Protein 7L19 (pdb70)

B-factor: mean 83.6, std 27.65, range [38.76, 169.38]

Foldseek 3Di:
DDPCPVCPVVVVVVVVLQVLLQVLCVVLVDHLLLLQLLVQQVVVQKAALVSSCVGSPHHSVVSVVSVVVCCVVQQWDDVIIHGGCVVVSNVSSVVSVVVVVCVVQPPHDPVRVVVVVVVVVVVVVVVD/DDCPVPPCVVVVVLVVVLQVVLCVLCVVLPDHLLLLLLLVQCVVVQQDDLVSSCVRSVHDSVVSVVSQVVVPVGHQPVVSVVSNVVSCVSVVVSVCVSCPPPDPVNVVVVVVVVVVVVVVVD/DPCVVPPCVVVVVVVVVLQVQLCVLVVVLVDHLLLLQLLVQQVPVFLADLVSSCVRSVDDSVVSVVSQVVCVVVQQWDDVIGGHPVVVVSNVSSVVSSVVVVCVSCPPPDPVRVVVVVVVVVVVVVVVD

Solvent-accessible surface area: 20861 Å² total; per-residue (Å²): 156,75,67,86,128,125,92,95,164,71,90,58,102,126,53,84,70,27,108,71,1,98,130,23,0,65,65,5,149,14,84,18,44,5,19,64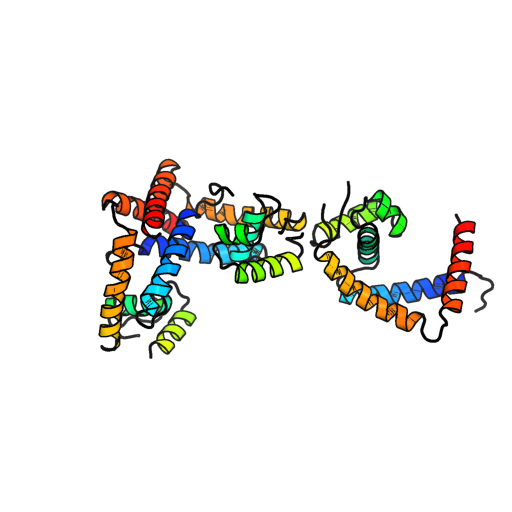,0,0,28,17,0,82,154,99,40,54,0,25,43,70,71,0,17,70,133,3,141,24,74,101,95,69,0,75,63,12,10,35,165,12,54,73,90,0,26,0,20,122,130,69,6,21,16,11,17,0,84,107,36,12,116,56,0,91,70,58,0,31,61,18,76,140,114,50,87,166,81,81,74,189,83,89,30,38,137,70,78,130,71,65,49,135,55,105,108,104,122,143,60,136,119,159,109,34,32,2,36,50,0,10,29,0,41,30,62,13,21,96,10,1,85,120,36,0,68,82,10,151,29,71,11,49,12,11,45,10,32,8,1,8,97,67,106,42,67,4,51,60,55,24,4,15,70,64,4,58,25,66,105,103,73,2,62,71,21,58,48,94,67,126,119,24,68,38,100,76,77,10,55,64,66,10,65,46,1,42,78,52,0,28,64,3,15,72,97,0,26,152,78,24,67,183,84,79,24,31,130,2,28,140,8,0,22,79,0,31,99,14,11,111,56,54,95,97,112,22,37,3,30,54,0,10,18,0,40,27,68,14,35,96,28,2,98,116,36,0,86,96,18,93,20,77,21,48,3,9,44,0,0,10,18,1,90,38,68,40,53,0,33,78,50,94,0,22,69,88,5,53,39,63,111,100,75,2,82,71,33,14,27,56,12,33,135,97,0,22,2,31,124,116,18,27,38,3,47,11,0,40,62,36,3,120,58,0,40,68,26,0,22,91,12,16,141,102,0,24,140,68,20,81,181,94,64,28,30,102,3,33,133,16,0,26,68,0,22,107,35,0,120

Secondary structure (DSSP, 8-state):
----STTHHHHHHHHHHHHHHHHHHHHTT--HHHHHHHHHHHHHSEEEHHHHHHHTTS-HHHHHHHHHHHHTTTSEE--EEEESSHHHHHHHHHHHHHHHHHHHTTT--HHHHHHHHHHHHHHHHHH-/---TT-TTHHHHHHHHHHHHHHHHHTTTTT--HHHHHHHHHHHHHSEE-HHHHHHHHTS-HHHHHHHHHHH--EE--SHHHHHHHHHHHHHHHHHHHHHTT--HHHHHHHHHHHHHHHHHT-/--GGG-TTHHHHHHHHHHHHHHHHHHHHTT--HHHHHHHHHHHTTSSB-HHHHHHHHTS-HHHHHHHHHHHHHTTSEE--BEE-HHHHHHHHHHHHHHHHHHHHHHTT--HHHHHHHHHHHHHHHHHH-

Radius of gyration: 30.12 Å; Cα contacts (8 Å, |Δi|>4): 430; chains: 3; bounding box: 71×52×90 Å

Nearest PDB structures (foldseek):
  7l19-assembly1_A-2  TM=1.008E+00  e=2.578E-22  Enterobacter soli ATCC BAA-2102
  7l19-assembly2_C  TM=9.652E-01  e=1.262E-19  Enterobacter soli ATCC BAA-2102
  4rgr-assembly1_B-2  TM=8.538E-01  e=1.560E-06  Acinetobacter baylyi ADP1
  5x80-assembly2_C  TM=7.694E-01  e=1.955E-05  Mycobacterium tuberculosis H37Rv
  5x80-assembly2_D  TM=7.811E-01  e=3.677E-05  Mycobacterium tuberculosis H37Rv

Sequence (379 aa):
HREEFPFYWIVNVYARYTQIMEITLKKAQLDVSGFRVLMVTHQYGKASISQISEYAMAKMPTVTKIVGRLREDGLVTTEVMLTDAGRQKVEEAMAQAGKVFEKGFKGMTRNQVAKMNLSLAKVLDNLNFHREEFPFYWIVNVYARYTQIMEITLKKAQLDVSGFRVLMVTHQYGKASISQISEYAMAKMPTVTKIVGRLREVMLTDAGRQKVEEAMAQAGKVFEKGFKGMTRNQVAKMNLSLAKVLDNLNFHREEFPFYWIVNVYARYTQIMEITLKKAQLDVSGFRVLMVTHQYGKASISQISEYAMAKMPTVTKIVGRLREDGLVTTEVMLTDAGRQKVEEAMAQAGKVFEKGFKGMTRNQVAKMNLSLAKVLDNLN

Structure (mmCIF, N/CA/C/O backbone):
data_7L19
#
_entry.id   7L19
#
_cell.length_a   117.699
_cell.length_b   117.699
_cell.length_c   74.140
_cell.angle_alpha   90.000
_cell.angle_beta   90.000
_cell.angle_gamma   120.000
#
_symmetry.space_group_name_H-M   'P 32 2 1'
#
loop_
_entity.id
_entity.type
_entity.pdbx_description
1 polymer 'MarR family transcriptional regulator'
2 non-polymer '1H-INDOL-3-YLACETIC ACID'
3 non-polymer 'NICKEL (II) ION'
4 water water
#
loop_
_atom_site.group_PDB
_atom_site.id
_atom_site.type_symbol
_atom_site.label_atom_id
_atom_site.label_alt_id
_atom_site.label_comp_id
_atom_site.label_asym_id
_atom_site.label_entity_id
_atom_site.label_seq_id
_atom_site.pdbx_PDB_ins_code
_atom_site.Cartn_x
_atom_site.Cartn_y
_atom_site.Cartn_z
_atom_site.occupancy
_atom_site.B_iso_or_equiv
_atom_site.auth_seq_id
_atom_site.auth_comp_id
_atom_site.auth_asym_id
_atom_site.auth_atom_id
_atom_site.pdbx_PDB_model_num
ATOM 1 N N . HIS A 1 42 ? 49.870 81.752 69.512 1.00 125.23 18 HIS A N 1
ATOM 2 C CA . HIS A 1 42 ? 51.190 82.184 70.073 1.00 123.24 18 HIS A CA 1
ATOM 3 C C . HIS A 1 42 ? 51.231 83.714 70.190 1.00 119.57 18 HIS A C 1
ATOM 4 O O . HIS A 1 42 ? 50.732 84.390 69.263 1.00 119.46 18 HIS A O 1
ATOM 6 N N . ARG A 1 43 ? 51.817 84.230 71.278 1.00 119.55 19 ARG A N 1
ATOM 7 C CA . ARG A 1 43 ? 51.986 85.688 71.549 1.00 112.56 19 ARG A CA 1
ATOM 8 C C . ARG A 1 43 ? 53.442 86.132 71.296 1.00 105.00 19 ARG A C 1
ATOM 9 O O . ARG A 1 43 ? 54.324 85.405 71.757 1.00 108.62 19 ARG A O 1
ATOM 11 N N . GLU A 1 44 ? 53.676 87.287 70.634 1.00 91.55 20 GLU A N 1
ATOM 12 C CA . GLU A 1 44 ? 54.867 88.173 70.821 1.00 83.01 20 GLU A CA 1
ATOM 13 C C . GLU A 1 44 ? 54.920 88.805 72.237 1.00 88.38 20 GLU A C 1
ATOM 14 O O . GLU A 1 44 ? 54.727 90.034 72.341 1.00 78.12 20 GLU A O 1
ATOM 16 N N . GLU A 1 45 ? 55.117 87.993 73.304 1.00 95.63 21 GLU A N 1
ATOM 17 C CA . GLU A 1 45 ? 55.746 88.351 74.615 1.00 89.10 21 GLU A CA 1
ATOM 18 C C . GLU A 1 45 ? 57.274 88.274 74.415 1.00 84.91 21 GLU A C 1
ATOM 19 O O . GLU A 1 45 ? 58.077 88.039 75.382 1.00 84.49 21 GLU A O 1
ATOM 21 N N . PHE A 1 46 ? 57.668 88.361 73.140 1.00 78.39 22 PHE A N 1
ATOM 22 C CA . PHE A 1 46 ? 59.041 88.096 72.656 1.00 74.90 22 PHE A CA 1
ATOM 23 C C . PHE A 1 46 ? 59.378 89.144 71.634 1.00 64.64 22 PHE A C 1
ATOM 24 O O . PHE A 1 46 ? 58.994 88.922 70.541 1.00 64.52 22 PHE A O 1
ATOM 32 N N . PRO A 1 47 ? 60.026 90.290 71.924 1.00 61.42 23 PRO A N 1
ATOM 33 C CA . PRO A 1 47 ? 60.157 91.361 70.924 1.00 57.24 23 PRO A CA 1
ATOM 34 C C . PRO A 1 47 ? 60.930 90.978 69.641 1.00 56.68 23 PRO A C 1
ATOM 35 O O . PRO A 1 47 ? 60.669 91.583 68.600 1.00 58.11 23 PRO A O 1
ATOM 39 N N . PHE A 1 48 ? 61.797 89.951 69.687 1.00 59.40 24 PHE A N 1
ATOM 40 C CA . PHE A 1 48 ? 62.575 89.386 68.540 1.00 60.27 24 PHE A CA 1
ATOM 41 C C . PHE A 1 48 ? 61.865 88.253 67.737 1.00 60.91 24 PHE A C 1
ATOM 42 O O . PHE A 1 48 ? 62.523 87.616 66.853 1.00 59.73 24 PHE A O 1
ATOM 50 N N . TYR A 1 49 ? 60.612 87.927 68.036 1.00 59.95 25 TYR A N 1
ATOM 51 C CA . TYR A 1 49 ? 59.849 86.883 67.302 1.00 62.38 25 TYR A CA 1
ATOM 52 C C . TYR A 1 49 ? 59.895 87.112 65.763 1.00 60.55 25 TYR A C 1
ATOM 53 O O . TYR A 1 49 ? 60.049 86.176 64.998 1.00 61.82 25 TYR A O 1
ATOM 62 N N . TRP A 1 50 ? 59.723 88.335 65.296 1.00 56.47 26 TRP A N 1
ATOM 63 C CA . TRP A 1 50 ? 59.581 88.595 63.864 1.00 56.52 26 TRP A CA 1
ATOM 64 C C . TRP A 1 50 ? 60.975 88.756 63.238 1.00 58.16 26 TRP A C 1
ATOM 65 O O . TRP A 1 50 ? 61.127 88.329 62.104 1.00 57.61 26 TRP A O 1
ATOM 76 N N . ILE A 1 51 ? 61.962 89.342 63.947 1.00 57.47 27 ILE A N 1
ATOM 77 C CA . ILE A 1 51 ? 63.377 89.362 63.458 1.00 52.92 27 ILE A CA 1
ATOM 78 C C . ILE A 1 51 ? 63.689 87.921 63.060 1.00 53.06 27 ILE A C 1
ATOM 79 O O . ILE A 1 51 ? 64.038 87.697 61.919 1.00 52.70 27 ILE A O 1
ATOM 84 N N . VAL A 1 52 ? 63.487 86.995 63.990 1.00 51.70 28 VAL A N 1
ATOM 85 C CA . VAL A 1 52 ? 63.888 85.570 63.866 1.00 54.08 28 VAL A CA 1
ATOM 86 C C . VAL A 1 52 ? 63.098 84.900 62.725 1.00 54.26 28 VAL A C 1
ATOM 87 O O . VAL A 1 52 ? 63.667 84.025 62.010 1.00 54.95 28 VAL A O 1
ATOM 91 N N . ASN A 1 53 ? 61.802 85.181 62.627 1.00 52.59 29 ASN A N 1
ATOM 92 C CA . ASN A 1 53 ? 60.938 84.521 61.627 1.00 55.50 29 ASN A CA 1
ATOM 93 C C . ASN A 1 53 ? 61.227 85.103 60.232 1.00 55.31 29 ASN A C 1
ATOM 94 O O . ASN A 1 53 ? 61.390 84.325 59.229 1.00 57.44 29 ASN A O 1
ATOM 99 N N . VAL A 1 54 ? 61.294 86.425 60.117 1.00 51.00 30 VAL A N 1
ATOM 100 C CA . VAL A 1 54 ? 61.762 86.966 58.833 1.00 49.08 30 VAL A CA 1
ATOM 101 C C . VAL A 1 54 ? 63.144 86.361 58.539 1.00 50.50 30 VAL A C 1
ATOM 102 O O . VAL A 1 54 ? 63.400 86.029 57.427 1.00 52.92 30 VAL A O 1
ATOM 106 N N . TYR A 1 55 ? 64.027 86.198 59.504 1.00 51.25 31 TYR A N 1
ATOM 107 C CA . TYR A 1 55 ? 65.408 85.793 59.186 1.00 51.10 31 TYR A CA 1
ATOM 108 C C . TYR A 1 55 ? 65.346 84.352 58.670 1.00 55.12 31 TYR A C 1
ATOM 109 O O . TYR A 1 55 ? 66.015 84.063 57.699 1.00 56.57 31 TYR A O 1
ATOM 118 N N . ALA A 1 56 ? 64.585 83.476 59.321 1.00 57.85 32 ALA A N 1
ATOM 119 C CA . ALA A 1 56 ? 64.503 82.040 58.971 1.00 60.77 32 ALA A CA 1
ATOM 120 C C . ALA A 1 56 ? 63.819 81.893 57.619 1.00 61.65 32 ALA A C 1
ATOM 121 O O . ALA A 1 56 ? 64.419 81.270 56.751 1.00 63.41 32 ALA A O 1
ATOM 123 N N . ARG A 1 57 ? 62.659 82.512 57.391 1.00 62.05 33 ARG A N 1
ATOM 124 C CA . ARG A 1 57 ? 62.009 82.398 56.045 1.00 63.99 33 ARG A CA 1
ATOM 125 C C . ARG A 1 57 ? 62.955 82.964 54.963 1.00 61.82 33 ARG A C 1
ATOM 126 O O . ARG A 1 57 ? 63.145 82.316 53.933 1.00 63.88 33 ARG A O 1
ATOM 130 N N . TYR A 1 58 ? 63.602 84.088 55.208 1.00 59.25 34 TYR A N 1
ATOM 131 C CA . TYR A 1 58 ? 64.568 84.682 54.255 1.00 60.72 34 TYR A CA 1
ATOM 132 C C . TYR A 1 58 ? 65.713 83.696 53.981 1.00 63.30 34 TYR A C 1
ATOM 133 O O . TYR A 1 58 ? 66.052 83.461 52.817 1.00 69.99 34 TYR A O 1
ATOM 142 N N . THR A 1 59 ? 66.339 83.125 54.988 1.00 63.67 35 THR A N 1
ATOM 143 C CA . THR A 1 59 ? 67.527 82.263 54.773 1.00 67.22 35 THR A CA 1
ATOM 144 C C . THR A 1 59 ? 67.070 81.074 53.924 1.00 70.17 35 THR A C 1
ATOM 145 O O . THR A 1 59 ? 67.766 80.680 52.972 1.00 68.35 35 THR A O 1
ATOM 149 N N . GLN A 1 60 ? 65.890 80.566 54.245 1.00 73.82 36 GLN A N 1
ATOM 150 C CA . GLN A 1 60 ? 65.306 79.393 53.566 1.00 77.90 36 GLN A CA 1
ATOM 151 C C . GLN A 1 60 ? 65.198 79.697 52.075 1.00 74.59 36 GLN A C 1
ATOM 152 O O . GLN A 1 60 ? 65.732 78.900 51.302 1.00 77.88 36 GLN A O 1
ATOM 158 N N . ILE A 1 61 ? 64.580 80.827 51.705 1.00 69.83 37 ILE A N 1
ATOM 159 C CA . ILE A 1 61 ? 64.359 81.227 50.278 1.00 68.56 37 ILE A CA 1
ATOM 160 C C . ILE A 1 61 ? 65.705 81.416 49.563 1.00 68.04 37 ILE A C 1
ATOM 161 O O . ILE A 1 61 ? 65.838 80.912 48.453 1.00 71.05 37 ILE A O 1
ATOM 166 N N . MET A 1 62 ? 66.671 82.077 50.189 1.00 66.11 38 MET A N 1
ATOM 167 C CA . MET A 1 62 ? 67.953 82.465 49.539 1.00 67.95 38 MET A CA 1
ATOM 168 C C . MET A 1 62 ? 68.815 81.217 49.317 1.00 71.04 38 MET A C 1
ATOM 169 O O . MET A 1 62 ? 69.600 81.223 48.385 1.00 70.23 38 MET A O 1
ATOM 174 N N . GLU A 1 63 ? 68.681 80.198 50.174 1.00 77.24 39 GLU A N 1
ATOM 175 C CA . GLU A 1 63 ? 69.361 78.885 50.030 1.00 83.97 39 GLU A CA 1
ATOM 176 C C . GLU A 1 63 ? 69.021 78.284 48.660 1.00 86.98 39 GLU A C 1
ATOM 177 O O . GLU A 1 63 ? 69.977 77.931 47.893 1.00 87.79 39 GLU A O 1
ATOM 183 N N . ILE A 1 64 ? 67.719 78.191 48.357 1.00 87.06 40 ILE A N 1
ATOM 184 C CA . ILE A 1 64 ? 67.215 77.484 47.151 1.00 89.27 40 ILE A CA 1
ATOM 185 C C . ILE A 1 64 ? 67.359 78.438 45.972 1.00 88.23 40 ILE A C 1
ATOM 186 O O . ILE A 1 64 ? 67.728 77.943 44.887 1.00 97.92 40 ILE A O 1
ATOM 191 N N . THR A 1 65 ? 67.119 79.738 46.139 1.00 83.07 41 THR A N 1
ATOM 192 C CA . THR A 1 65 ? 67.328 80.685 45.008 1.00 84.76 41 THR A CA 1
ATOM 193 C C . THR A 1 65 ? 68.788 80.592 44.559 1.00 88.84 41 THR A C 1
ATOM 194 O O . THR A 1 65 ? 69.033 80.308 43.348 1.00 95.51 41 THR A O 1
ATOM 198 N N . LEU A 1 66 ? 69.736 80.748 45.478 1.00 84.36 42 LEU A N 1
ATOM 199 C CA . LEU A 1 66 ? 71.139 80.871 45.034 1.00 84.91 42 LEU A CA 1
ATOM 200 C C . LEU A 1 66 ? 71.658 79.504 44.555 1.00 89.75 42 LEU A C 1
ATOM 201 O O . LEU A 1 66 ? 72.625 79.504 43.783 1.00 89.28 42 LEU A O 1
ATOM 206 N N . LYS A 1 67 ? 71.007 78.385 44.904 1.00 93.13 43 LYS A N 1
ATOM 207 C CA . LYS A 1 67 ? 71.405 77.050 44.370 1.00 96.57 43 LYS A CA 1
ATOM 208 C C . LYS A 1 67 ? 71.137 77.084 42.863 1.00 97.90 43 LYS A C 1
ATOM 209 O O . LYS A 1 67 ? 71.878 76.426 42.143 1.00 101.75 43 LYS A O 1
ATOM 211 N N . LYS A 1 68 ? 70.172 77.883 42.393 1.00 95.22 44 LYS A N 1
ATOM 212 C CA . LYS A 1 68 ? 70.073 78.171 40.937 1.00 94.04 44 LYS A CA 1
ATOM 213 C C . LYS A 1 68 ? 71.477 78.578 40.459 1.00 91.77 44 LYS A C 1
ATOM 214 O O . LYS A 1 68 ? 71.979 77.921 39.547 1.00 99.12 44 LYS A O 1
ATOM 216 N N . ALA A 1 69 ? 72.108 79.571 41.098 1.00 85.48 45 ALA A N 1
ATOM 217 C CA . ALA A 1 69 ? 73.349 80.246 40.648 1.00 82.79 45 ALA A CA 1
ATOM 218 C C . ALA A 1 69 ? 74.576 79.568 41.245 1.00 83.18 45 ALA A C 1
ATOM 219 O O . ALA A 1 69 ? 75.635 80.192 41.326 1.00 80.13 45 ALA A O 1
ATOM 221 N N . GLN A 1 70 ? 74.413 78.331 41.692 1.00 88.30 46 GLN A N 1
ATOM 222 C CA . GLN A 1 70 ? 75.530 77.458 42.119 1.00 94.09 46 GLN A CA 1
ATOM 223 C C . GLN A 1 70 ? 76.084 77.891 43.488 1.00 92.01 46 GLN A C 1
ATOM 224 O O . GLN A 1 70 ? 77.079 77.341 43.898 1.00 95.49 46 GLN A O 1
ATOM 230 N N . LEU A 1 71 ? 75.422 78.783 44.221 1.00 93.88 47 LEU A N 1
ATOM 231 C CA . LEU A 1 71 ? 75.952 79.413 45.466 1.00 92.58 47 LEU A CA 1
ATOM 232 C C . LEU A 1 71 ? 75.125 79.001 46.682 1.00 91.93 47 LEU A C 1
ATOM 233 O O . LEU A 1 71 ? 73.898 78.831 46.539 1.00 90.77 47 LEU A O 1
ATOM 238 N N . ASP A 1 72 ? 75.790 78.908 47.844 1.00 94.35 48 ASP A N 1
ATOM 239 C CA . ASP A 1 72 ? 75.167 78.937 49.200 1.00 94.58 48 ASP A CA 1
ATOM 240 C C . ASP A 1 72 ? 75.222 80.380 49.734 1.00 85.95 48 ASP A C 1
ATOM 241 O O . ASP A 1 72 ? 75.815 81.235 49.082 1.00 84.23 48 ASP A O 1
ATOM 246 N N . VAL A 1 73 ? 74.649 80.665 50.894 1.00 83.44 49 VAL A N 1
ATOM 247 C CA . VAL A 1 73 ? 74.490 82.085 51.349 1.00 78.77 49 VAL A CA 1
ATOM 248 C C . VAL A 1 73 ? 75.875 82.661 51.713 1.00 78.89 49 VAL A C 1
ATOM 249 O O . VAL A 1 73 ? 76.105 83.857 51.414 1.00 75.23 49 VAL A O 1
ATOM 253 N N . SER A 1 74 ? 76.770 81.849 52.293 1.00 82.42 50 SER A N 1
ATOM 254 C CA . SER A 1 74 ? 78.103 82.275 52.799 1.00 83.65 50 SER A CA 1
ATOM 255 C C . SER A 1 74 ? 78.935 82.711 51.608 1.00 81.43 50 SER A C 1
ATOM 256 O O . SER A 1 74 ? 79.480 83.821 51.612 1.00 79.46 50 SER A O 1
ATOM 259 N N . GLY A 1 75 ? 78.980 81.831 50.624 1.00 82.66 51 GLY A N 1
ATOM 260 C CA . GLY A 1 75 ? 79.588 82.104 49.314 1.00 85.83 51 GLY A CA 1
ATOM 261 C C . GLY A 1 75 ? 79.070 83.401 48.731 1.00 81.43 51 GLY A C 1
ATOM 262 O O . GLY A 1 75 ? 79.876 84.159 48.208 1.00 85.76 51 GLY A O 1
ATOM 263 N N . PHE A 1 76 ? 77.766 83.633 48.794 1.00 77.36 52 PHE A N 1
ATOM 264 C CA . PHE A 1 76 ? 77.121 84.834 48.224 1.00 76.49 52 PHE A CA 1
ATOM 265 C C . PHE A 1 76 ? 77.526 86.072 49.030 1.00 76.55 52 PHE A C 1
ATOM 266 O O . PHE A 1 76 ? 77.735 87.109 48.392 1.00 80.56 52 PHE A O 1
ATOM 274 N N . ARG A 1 77 ? 77.614 85.978 50.358 1.00 73.31 53 ARG A N 1
ATOM 275 C CA . ARG A 1 77 ? 77.980 87.127 51.227 1.00 72.79 53 ARG A CA 1
ATOM 276 C C . ARG A 1 77 ? 79.449 87.472 51.017 1.00 73.04 53 ARG A C 1
ATOM 277 O O . ARG A 1 77 ? 79.791 88.665 50.969 1.00 71.57 53 ARG A O 1
ATOM 285 N N . VAL A 1 78 ? 80.301 86.454 50.898 1.00 75.12 54 VAL A N 1
ATOM 286 C CA . VAL A 1 78 ? 81.775 86.664 50.837 1.00 76.80 54 VAL A CA 1
ATOM 287 C C . VAL A 1 78 ? 82.087 87.402 49.532 1.00 79.00 54 VAL A C 1
ATOM 288 O O . VAL A 1 78 ? 82.898 88.333 49.605 1.00 79.69 54 VAL A O 1
ATOM 292 N N . LEU A 1 79 ? 81.406 87.052 48.423 1.00 80.89 55 LEU A N 1
ATOM 293 C CA . LEU A 1 79 ? 81.546 87.695 47.081 1.00 82.66 55 LEU A CA 1
ATOM 294 C C . LEU A 1 79 ? 81.121 89.157 47.190 1.00 79.33 55 LEU A C 1
ATOM 295 O O . LEU A 1 79 ? 81.734 89.992 46.568 1.00 80.13 55 LEU A O 1
ATOM 300 N N . MET A 1 80 ? 80.062 89.430 47.926 1.00 77.03 56 MET A N 1
ATOM 301 C CA . MET A 1 80 ? 79.434 90.771 47.912 1.00 77.04 56 MET A CA 1
ATOM 302 C C . MET A 1 80 ? 80.277 91.721 48.744 1.00 74.67 56 MET A C 1
ATOM 303 O O . MET A 1 80 ? 80.400 92.881 48.331 1.00 73.99 56 MET A O 1
ATOM 308 N N . VAL A 1 81 ? 80.856 91.229 49.829 1.00 71.95 57 VAL A N 1
ATOM 309 C CA . VAL A 1 81 ? 81.728 92.078 50.679 1.00 75.42 57 VAL A CA 1
ATOM 310 C C . VAL A 1 81 ? 82.943 92.479 49.848 1.00 81.80 57 VAL A C 1
ATOM 311 O O . VAL A 1 81 ? 83.225 93.691 49.750 1.00 84.93 57 VAL A O 1
ATOM 315 N N . THR A 1 82 ? 83.595 91.496 49.210 1.00 84.67 58 THR A N 1
ATOM 316 C CA . THR A 1 82 ? 84.727 91.706 48.274 1.00 87.89 58 THR A CA 1
ATOM 317 C C . THR A 1 82 ? 84.308 92.686 47.171 1.00 89.46 58 THR A C 1
ATOM 318 O O . THR A 1 82 ? 85.106 93.589 46.889 1.00 97.52 58 THR A O 1
ATOM 322 N N . HIS A 1 83 ? 83.122 92.531 46.575 1.00 85.53 59 HIS A N 1
ATOM 323 C CA . HIS A 1 83 ? 82.605 93.414 45.501 1.00 88.33 59 HIS A CA 1
ATOM 324 C C . HIS A 1 83 ? 82.573 94.871 45.956 1.00 90.71 59 HIS A C 1
ATOM 325 O O . HIS A 1 83 ? 83.088 95.711 45.253 1.00 98.92 59 HIS A O 1
ATOM 332 N N . GLN A 1 84 ? 82.005 95.176 47.110 1.00 94.54 60 GLN A N 1
ATOM 333 C CA . GLN A 1 84 ? 81.879 96.589 47.568 1.00 97.48 60 GLN A CA 1
ATOM 334 C C . GLN A 1 84 ? 83.282 97.148 47.846 1.00 99.07 60 GLN A C 1
ATOM 335 O O . GLN A 1 84 ? 83.516 98.307 47.505 1.00 99.44 60 GLN A O 1
ATOM 341 N N . TYR A 1 85 ? 84.169 96.340 48.439 1.00 99.51 61 TYR A N 1
ATOM 342 C CA . TYR A 1 85 ? 85.587 96.682 48.767 1.00 104.00 61 TYR A CA 1
ATOM 343 C C . TYR A 1 85 ? 86.440 96.713 47.492 1.00 111.53 61 TYR A C 1
ATOM 344 O O . TYR A 1 85 ? 87.459 97.414 47.473 1.00 118.36 61 TYR A O 1
ATOM 353 N N . GLY A 1 86 ? 86.054 95.950 46.464 1.00 112.44 62 GLY A N 1
ATOM 354 C CA . GLY A 1 86 ? 86.780 95.819 45.190 1.00 114.94 62 GLY A CA 1
ATOM 355 C C . GLY A 1 86 ? 87.895 94.799 45.321 1.00 118.80 62 GLY A C 1
ATOM 356 O O . GLY A 1 86 ? 87.896 93.812 44.528 1.00 117.99 62 GLY A O 1
ATOM 357 N N . LYS A 1 87 ? 88.822 95.056 46.256 1.00 120.68 63 LYS A N 1
ATOM 358 C CA . LYS A 1 87 ? 89.874 94.119 46.750 1.00 121.61 63 LYS A CA 1
ATOM 359 C C . LYS A 1 87 ? 89.820 94.179 48.284 1.00 118.59 63 LYS A C 1
ATOM 360 O O . LYS A 1 87 ? 89.876 95.299 48.830 1.00 119.63 63 LYS A O 1
ATOM 362 N N . ALA A 1 88 ? 89.680 93.029 48.945 1.00 113.69 64 ALA A N 1
ATOM 363 C CA . ALA A 1 88 ? 89.416 92.914 50.394 1.00 108.21 64 ALA A CA 1
ATOM 364 C C . ALA A 1 88 ? 90.366 91.920 51.060 1.00 108.96 64 ALA A C 1
ATOM 365 O O . ALA A 1 88 ? 90.789 90.963 50.413 1.00 106.04 64 ALA A O 1
ATOM 367 N N . SER A 1 89 ? 90.623 92.116 52.356 1.00 110.72 65 SER A N 1
ATOM 368 C CA . SER A 1 89 ? 91.371 91.163 53.229 1.00 110.11 65 SER A CA 1
ATOM 369 C C . SER A 1 89 ? 90.373 90.186 53.848 1.00 101.63 65 SER A C 1
ATOM 370 O O . SER A 1 89 ? 89.170 90.491 53.824 1.00 97.71 65 SER A O 1
ATOM 373 N N . ILE A 1 90 ? 90.858 89.062 54.369 1.00 100.37 66 ILE A N 1
ATOM 374 C CA . ILE A 1 90 ? 90.006 88.089 55.106 1.00 97.35 66 ILE A CA 1
ATOM 375 C C . ILE A 1 90 ? 89.451 88.824 56.342 1.00 98.26 66 ILE A C 1
ATOM 376 O O . ILE A 1 90 ? 88.228 88.801 56.554 1.00 93.93 66 ILE A O 1
ATOM 381 N N . SER A 1 91 ? 90.299 89.540 57.086 1.00 101.98 67 SER A N 1
ATOM 382 C CA . SER A 1 91 ? 89.889 90.361 58.249 1.00 99.83 67 SER A CA 1
ATOM 383 C C . SER A 1 91 ? 88.673 91.204 57.864 1.00 98.45 67 SER A C 1
ATOM 384 O O . SER A 1 91 ? 87.710 91.253 58.681 1.00 102.66 67 SER A O 1
ATOM 387 N N . GLN A 1 92 ? 88.688 91.843 56.687 1.00 96.39 68 GLN A N 1
ATOM 388 C CA . GLN A 1 92 ? 87.625 92.804 56.289 1.00 94.26 68 GLN A CA 1
ATOM 389 C C . GLN A 1 92 ? 86.368 92.035 55.897 1.00 88.72 68 GLN A C 1
ATOM 390 O O . GLN A 1 92 ? 85.265 92.350 56.458 1.00 83.27 68 GLN A O 1
ATOM 396 N N . ILE A 1 93 ? 86.527 91.050 55.010 1.00 87.16 69 ILE A N 1
ATOM 397 C CA . ILE A 1 93 ? 85.405 90.140 54.639 1.00 84.94 69 ILE A CA 1
ATOM 398 C C . ILE A 1 93 ? 84.831 89.629 55.951 1.00 84.16 69 ILE A C 1
ATOM 399 O O . ILE A 1 93 ? 83.615 89.730 56.140 1.00 78.14 69 ILE A O 1
ATOM 404 N N . SER A 1 94 ? 85.712 89.140 56.823 1.00 89.89 70 SER A N 1
ATOM 405 C CA . SER A 1 94 ? 85.322 88.484 58.097 1.00 89.72 70 SER A CA 1
ATOM 406 C C . SER A 1 94 ? 84.468 89.433 58.904 1.00 82.92 70 SER A C 1
ATOM 407 O O . SER A 1 94 ? 83.554 88.908 59.511 1.00 78.58 70 SER A O 1
ATOM 410 N N . GLU A 1 95 ? 84.704 90.753 58.888 1.00 82.71 71 GLU A N 1
ATOM 411 C CA . GLU A 1 95 ? 83.744 91.670 59.577 1.00 81.89 71 GLU A CA 1
ATOM 412 C C . GLU A 1 95 ? 82.339 91.357 59.050 1.00 78.22 71 GLU A C 1
ATOM 413 O O . GLU A 1 95 ? 81.532 90.800 59.848 1.00 79.44 71 GLU A O 1
ATOM 415 N N . TYR A 1 96 ? 82.097 91.631 57.758 1.00 76.58 72 TYR A N 1
ATOM 416 C CA . TYR A 1 96 ? 80.739 91.765 57.159 1.00 72.00 72 TYR A CA 1
ATOM 417 C C . TYR A 1 96 ? 80.086 90.442 56.720 1.00 70.23 72 TYR A C 1
ATOM 418 O O . TYR A 1 96 ? 78.891 90.448 56.591 1.00 71.12 72 TYR A O 1
ATOM 427 N N . ALA A 1 97 ? 80.793 89.349 56.456 1.00 71.55 73 ALA A N 1
ATOM 428 C CA . ALA A 1 97 ? 80.156 88.173 55.826 1.00 71.80 73 ALA A CA 1
ATOM 429 C C . ALA A 1 97 ? 79.344 87.364 56.846 1.00 73.14 73 ALA A C 1
ATOM 430 O O . ALA A 1 97 ? 78.659 86.368 56.414 1.00 74.04 73 ALA A O 1
ATOM 432 N N . MET A 1 98 ? 79.427 87.694 58.144 1.00 72.30 74 MET A N 1
ATOM 433 C CA . MET A 1 98 ? 78.753 86.888 59.182 1.00 70.54 74 MET A CA 1
ATOM 434 C C . MET A 1 98 ? 79.460 85.541 59.311 1.00 71.61 74 MET A C 1
ATOM 435 O O . MET A 1 98 ? 78.758 84.517 59.300 1.00 69.59 74 MET A O 1
ATOM 440 N N . ALA A 1 99 ? 80.784 85.534 59.412 1.00 73.43 75 ALA A N 1
ATOM 441 C CA . ALA A 1 99 ? 81.558 84.296 59.652 1.00 80.40 75 ALA A CA 1
ATOM 442 C C . ALA A 1 99 ? 82.911 84.592 60.324 1.00 84.98 75 ALA A C 1
ATOM 443 O O . ALA A 1 99 ? 83.620 85.538 59.923 1.00 83.47 75 ALA A O 1
ATOM 445 N N . LYS A 1 100 ? 83.306 83.759 61.285 1.00 89.59 76 LYS A N 1
ATOM 446 C CA . LYS A 1 100 ? 84.649 83.881 61.908 1.00 95.11 76 LYS A CA 1
ATOM 447 C C . LYS A 1 100 ? 85.664 83.552 60.799 1.00 97.23 76 LYS A C 1
ATOM 448 O O . LYS A 1 100 ? 85.275 82.813 59.873 1.00 93.31 76 LYS A O 1
ATOM 450 N N . MET A 1 101 ? 86.880 84.116 60.884 1.00 101.00 77 MET A N 1
ATOM 451 C CA . MET A 1 101 ? 87.891 84.193 59.788 1.00 104.16 77 MET A CA 1
ATOM 452 C C . MET A 1 101 ? 88.196 82.805 59.218 1.00 106.34 77 MET A C 1
ATOM 453 O O . MET A 1 101 ? 88.361 82.660 58.005 1.00 104.08 77 MET A O 1
ATOM 458 N N . PRO A 1 102 ? 88.250 81.728 60.036 1.00 107.20 78 PRO A N 1
ATOM 459 C CA . PRO A 1 102 ? 88.558 80.396 59.504 1.00 108.00 78 PRO A CA 1
ATOM 460 C C . PRO A 1 102 ? 87.431 79.795 58.642 1.00 103.63 78 PRO A C 1
ATOM 461 O O . PRO A 1 102 ? 87.685 78.925 57.870 1.00 103.05 78 PRO A O 1
ATOM 465 N N . THR A 1 103 ? 86.203 80.283 58.745 1.00 100.79 79 THR A N 1
ATOM 466 C CA . THR A 1 103 ? 85.166 79.964 57.731 1.00 99.56 79 THR A CA 1
ATOM 467 C C . THR A 1 103 ? 85.489 80.757 56.460 1.00 94.53 79 THR A C 1
ATOM 468 O O . THR A 1 103 ? 85.713 80.113 55.454 1.00 99.16 79 THR A O 1
ATOM 472 N N . VAL A 1 104 ? 85.563 82.088 56.543 1.00 88.41 80 VAL A N 1
ATOM 473 C CA . VAL A 1 104 ? 85.900 83.018 55.428 1.00 87.70 80 VAL A CA 1
ATOM 474 C C . VAL A 1 104 ? 87.120 82.497 54.645 1.00 91.87 80 VAL A C 1
ATOM 475 O O . VAL A 1 104 ? 87.063 82.489 53.400 1.00 91.16 80 VAL A O 1
ATOM 479 N N . THR A 1 105 ? 88.169 82.055 55.339 1.00 95.91 81 THR A N 1
ATOM 480 C CA . THR A 1 105 ? 89.422 81.554 54.715 1.00 100.31 81 THR A CA 1
ATOM 481 C C . THR A 1 105 ? 89.100 80.236 53.977 1.00 100.64 81 THR A C 1
ATOM 482 O O . THR A 1 105 ? 89.584 80.079 52.850 1.00 101.41 81 THR A O 1
ATOM 486 N N . LYS A 1 106 ? 88.241 79.365 54.520 1.00 98.94 82 LYS A N 1
ATOM 487 C CA . LYS A 1 106 ? 87.814 78.130 53.815 1.00 99.38 82 LYS A CA 1
ATOM 488 C C . LYS A 1 106 ? 86.794 78.528 52.743 1.00 97.85 82 LYS A C 1
ATOM 489 O O . LYS A 1 106 ? 86.755 77.856 51.709 1.00 101.41 82 LYS A O 1
ATOM 491 N N . ILE A 1 107 ? 86.019 79.596 52.938 1.00 93.51 83 ILE A N 1
ATOM 492 C CA . ILE A 1 107 ? 85.062 80.047 51.885 1.00 92.48 83 ILE A CA 1
ATOM 493 C C . ILE A 1 107 ? 85.869 80.664 50.737 1.00 95.77 83 ILE A C 1
ATOM 494 O O . ILE A 1 107 ? 85.657 80.276 49.569 1.00 95.87 83 ILE A O 1
ATOM 499 N N . VAL A 1 108 ? 86.792 81.565 51.048 1.00 96.29 84 VAL A N 1
ATOM 500 C CA . VAL A 1 108 ? 87.527 82.316 49.990 1.00 97.55 84 VAL A CA 1
ATOM 501 C C . VAL A 1 108 ? 88.331 81.309 49.151 1.00 105.15 84 VAL A C 1
ATOM 502 O O . VAL A 1 108 ? 88.506 81.558 47.958 1.00 108.33 84 VAL A O 1
ATOM 506 N N . GLY A 1 109 ? 88.801 80.217 49.752 1.00 108.11 85 GLY A N 1
ATOM 507 C CA . GLY A 1 109 ? 89.584 79.161 49.082 1.00 110.76 85 GLY A CA 1
ATOM 508 C C . GLY A 1 109 ? 88.743 78.289 48.153 1.00 111.68 85 GLY A C 1
ATOM 509 O O . GLY A 1 109 ? 89.323 77.727 47.209 1.00 115.59 85 GLY A O 1
ATOM 510 N N . ARG A 1 110 ? 87.444 78.118 48.410 1.00 110.63 86 ARG A N 1
ATOM 511 C CA . ARG A 1 110 ? 86.529 77.429 47.461 1.00 113.19 86 ARG A CA 1
ATOM 512 C C . ARG A 1 110 ? 86.356 78.328 46.231 1.00 110.86 86 ARG A C 1
ATOM 513 O O . ARG A 1 110 ? 86.313 77.781 45.119 1.00 112.23 86 ARG A O 1
ATOM 521 N N . LEU A 1 111 ? 86.267 79.647 46.459 1.00 105.55 87 LEU A N 1
ATOM 522 C CA . LEU A 1 111 ? 85.963 80.706 45.453 1.00 102.33 87 LEU A CA 1
ATOM 523 C C . LEU A 1 111 ? 87.232 81.046 44.652 1.00 104.15 87 LEU A C 1
ATOM 524 O O . LEU A 1 111 ? 87.073 81.428 43.471 1.00 105.09 87 LEU A O 1
ATOM 529 N N . ARG A 1 112 ? 88.423 80.968 45.269 1.00 103.11 88 ARG A N 1
ATOM 530 C CA . ARG A 1 112 ? 89.735 80.989 44.566 1.00 104.18 88 ARG A CA 1
ATOM 531 C C . ARG A 1 112 ? 89.749 79.865 43.519 1.00 106.58 88 ARG A C 1
ATOM 532 O O . ARG A 1 112 ? 90.042 80.152 42.321 1.00 107.28 88 ARG A O 1
ATOM 536 N N . GLU A 1 113 ? 89.434 78.644 43.961 1.00 107.07 89 GLU A N 1
ATOM 537 C CA . GLU A 1 113 ? 89.576 77.392 43.172 1.00 111.63 89 GLU A CA 1
ATOM 538 C C . GLU A 1 113 ? 88.544 77.371 42.034 1.00 111.29 89 GLU A C 1
ATOM 539 O O . GLU A 1 113 ? 88.679 76.522 41.139 1.00 114.87 89 GLU A O 1
ATOM 541 N N . ASP A 1 114 ? 87.574 78.286 42.034 1.00 107.36 90 ASP A N 1
ATOM 542 C CA . ASP A 1 114 ? 86.431 78.252 41.078 1.00 105.39 90 ASP A CA 1
ATOM 543 C C . ASP A 1 114 ? 86.431 79.492 40.177 1.00 102.31 90 ASP A C 1
ATOM 544 O O . ASP A 1 114 ? 85.470 79.653 39.417 1.00 101.35 90 ASP A O 1
ATOM 549 N N . GLY A 1 115 ? 87.476 80.313 40.271 1.00 100.34 91 GLY A N 1
ATOM 550 C CA . GLY A 1 115 ? 87.747 81.465 39.397 1.00 98.94 91 GLY A CA 1
ATOM 551 C C . GLY A 1 115 ? 86.771 82.590 39.591 1.00 95.77 91 GLY A C 1
ATOM 552 O O . GLY A 1 115 ? 86.421 83.262 38.601 1.00 93.05 91 GLY A O 1
ATOM 553 N N . LEU A 1 116 ? 86.270 82.738 40.823 1.00 97.91 92 LEU A N 1
ATOM 554 C CA . LEU A 1 116 ? 85.283 83.796 41.135 1.00 91.27 92 LEU A CA 1
ATOM 555 C C . LEU A 1 116 ? 86.024 84.884 41.905 1.00 89.07 92 LEU A C 1
ATOM 556 O O . LEU A 1 116 ? 85.633 86.051 41.786 1.00 90.00 92 LEU A O 1
ATOM 561 N N . VAL A 1 117 ? 87.090 84.515 42.612 1.00 89.97 93 VAL A N 1
ATOM 562 C CA . VAL A 1 117 ? 87.984 85.495 43.289 1.00 93.55 93 VAL A CA 1
ATOM 563 C C . VAL A 1 117 ? 89.427 85.074 43.063 1.00 97.46 93 VAL A C 1
ATOM 564 O O . VAL A 1 117 ? 89.691 83.896 43.043 1.00 97.72 93 VAL A O 1
ATOM 568 N N . THR A 1 118 ? 90.320 86.047 42.978 1.00 103.26 94 THR A N 1
ATOM 569 C CA . THR A 1 118 ? 91.780 85.831 42.826 1.00 112.67 94 THR A CA 1
ATOM 570 C C . THR A 1 118 ? 92.523 86.872 43.694 1.00 118.52 94 THR A C 1
ATOM 571 O O . THR A 1 118 ? 91.913 87.380 44.659 1.00 109.58 94 THR A O 1
ATOM 575 N N . THR A 1 119 ? 93.796 87.154 43.346 1.00 132.55 95 THR A N 1
ATOM 576 C CA . THR A 1 119 ? 94.768 88.064 44.028 1.00 140.92 95 THR A CA 1
ATOM 577 C C . THR A 1 119 ? 95.250 87.378 45.307 1.00 140.29 95 THR A C 1
ATOM 578 O O . THR A 1 119 ? 96.212 86.570 45.057 1.00 144.71 95 THR A O 1
ATOM 582 N N . GLU A 1 130 ? 97.279 87.824 51.481 1.00 129.45 106 GLU A N 1
ATOM 583 C CA . GLU A 1 130 ? 96.699 89.046 52.113 1.00 128.23 106 GLU A CA 1
ATOM 584 C C . GLU A 1 130 ? 95.327 89.348 51.482 1.00 123.71 106 GLU A C 1
ATOM 585 O O . GLU A 1 130 ? 94.331 88.903 52.068 1.00 120.84 106 GLU A O 1
ATOM 587 N N . VAL A 1 131 ? 95.283 90.045 50.337 1.00 124.12 107 VAL A N 1
ATOM 588 C CA . VAL A 1 131 ? 94.068 90.700 49.767 1.00 119.11 107 VAL A CA 1
ATOM 589 C C . VAL A 1 131 ? 93.580 89.918 48.527 1.00 115.07 107 VAL A C 1
ATOM 590 O O . VAL A 1 131 ? 94.428 89.348 47.801 1.00 123.41 107 VAL A O 1
ATOM 594 N N . MET A 1 132 ? 92.263 89.940 48.268 1.00 108.04 108 MET A N 1
ATOM 595 C CA . MET A 1 132 ? 91.527 89.143 47.238 1.00 105.94 108 MET A CA 1
ATOM 596 C C . MET A 1 132 ? 90.459 89.997 46.518 1.00 104.34 108 MET A C 1
ATOM 597 O O . MET A 1 132 ? 90.007 90.968 47.110 1.00 99.71 108 MET A O 1
ATOM 599 N N . LEU A 1 133 ? 90.098 89.639 45.264 1.00 109.55 109 LEU A N 1
ATOM 600 C CA . LEU A 1 133 ? 89.323 90.469 44.279 1.00 109.21 109 LEU A CA 1
ATOM 601 C C . LEU A 1 133 ? 88.515 89.545 43.350 1.00 107.72 109 LEU A C 1
ATOM 602 O O . LEU A 1 133 ? 88.988 88.431 43.078 1.00 109.37 109 LEU A O 1
ATOM 604 N N . THR A 1 134 ? 87.413 90.040 42.787 1.00 104.27 110 THR A N 1
ATOM 605 C CA . THR A 1 134 ? 86.425 89.279 41.953 1.00 104.20 110 THR A CA 1
ATOM 606 C C . THR A 1 134 ? 86.890 89.161 40.463 1.00 107.74 110 THR A C 1
ATOM 607 O O . THR A 1 134 ? 87.684 90.034 40.048 1.00 108.05 110 THR A O 1
ATOM 611 N N . ASP A 1 135 ? 86.394 88.182 39.655 1.00 107.22 111 ASP A N 1
ATOM 612 C CA . ASP A 1 135 ? 86.863 87.895 38.260 1.00 113.40 111 ASP A CA 1
ATOM 613 C C . ASP A 1 135 ? 85.715 87.876 37.210 1.00 115.98 111 ASP A C 1
ATOM 614 O O . ASP A 1 135 ? 85.269 88.941 36.720 1.00 119.63 111 ASP A O 1
ATOM 619 N N . ALA A 1 136 ? 85.293 86.685 36.783 1.00 112.98 112 ALA A N 1
ATOM 620 C CA . ALA A 1 136 ? 83.922 86.399 36.288 1.00 107.23 112 ALA A CA 1
ATOM 621 C C . ALA A 1 136 ? 83.035 86.126 37.521 1.00 102.47 112 ALA A C 1
ATOM 622 O O . ALA A 1 136 ? 81.852 85.762 37.373 1.00 96.19 112 ALA A O 1
ATOM 624 N N . GLY A 1 137 ? 83.599 86.296 38.714 1.00 100.02 113 GLY A N 1
ATOM 625 C CA . GLY A 1 137 ? 82.807 86.664 39.900 1.00 100.41 113 GLY A CA 1
ATOM 626 C C . GLY A 1 137 ? 81.924 87.849 39.576 1.00 98.47 113 GLY A C 1
ATOM 627 O O . GLY A 1 137 ? 80.701 87.822 39.940 1.00 94.68 113 GLY A O 1
ATOM 628 N N . ARG A 1 138 ? 82.496 88.805 38.823 1.00 100.40 114 ARG A N 1
ATOM 629 C CA . ARG A 1 138 ? 81.734 90.018 38.434 1.00 99.80 114 ARG A CA 1
ATOM 630 C C . ARG A 1 138 ? 80.466 89.551 37.703 1.00 100.99 114 ARG A C 1
ATOM 631 O O . ARG A 1 138 ? 79.438 90.243 37.813 1.00 104.46 114 ARG A O 1
ATOM 635 N N . GLN A 1 139 ? 80.495 88.371 37.081 1.00 103.93 115 GLN A N 1
ATOM 636 C CA . GLN A 1 139 ? 79.314 87.823 36.370 1.00 106.12 115 GLN A CA 1
ATOM 637 C C . GLN A 1 139 ? 78.502 87.029 37.380 1.00 101.65 115 GLN A C 1
ATOM 638 O O . GLN A 1 139 ? 77.269 87.056 37.299 1.00 97.96 115 GLN A O 1
ATOM 644 N N . LYS A 1 140 ? 79.178 86.346 38.296 1.00 102.45 116 LYS A N 1
ATOM 645 C CA . LYS A 1 140 ? 78.498 85.569 39.358 1.00 95.91 116 LYS A CA 1
ATOM 646 C C . LYS A 1 140 ? 77.652 86.559 40.145 1.00 92.27 116 LYS A C 1
ATOM 647 O O . LYS A 1 140 ? 76.521 86.217 40.404 1.00 89.08 116 LYS A O 1
ATOM 653 N N . VAL A 1 141 ? 78.136 87.763 40.439 1.00 91.94 117 VAL A N 1
ATOM 654 C CA . VAL A 1 141 ? 77.365 88.707 41.294 1.00 87.72 117 VAL A CA 1
ATOM 655 C C . VAL A 1 141 ? 76.207 89.314 40.487 1.00 88.39 117 VAL A C 1
ATOM 656 O O . VAL A 1 141 ? 75.154 89.536 41.063 1.00 85.59 117 VAL A O 1
ATOM 660 N N . GLU A 1 142 ? 76.330 89.519 39.186 1.00 95.13 118 GLU A N 1
ATOM 661 C CA . GLU A 1 142 ? 75.123 89.911 38.408 1.00 97.75 118 GLU A CA 1
ATOM 662 C C . GLU A 1 142 ? 74.074 88.804 38.594 1.00 93.49 118 GLU A C 1
ATOM 663 O O . GLU A 1 142 ? 72.983 89.126 39.023 1.00 93.34 118 GLU A O 1
ATOM 669 N N . GLU A 1 143 ? 74.430 87.541 38.346 1.00 93.69 119 GLU A N 1
ATOM 670 C CA . GLU A 1 143 ? 73.521 86.356 38.390 1.00 93.15 119 GLU A CA 1
ATOM 671 C C . GLU A 1 143 ? 72.844 86.339 39.770 1.00 90.70 119 GLU A C 1
ATOM 672 O O . GLU A 1 143 ? 71.588 86.307 39.842 1.00 89.34 119 GLU A O 1
ATOM 675 N N . ALA A 1 144 ? 73.659 86.469 40.824 1.00 90.78 120 ALA A N 1
ATOM 676 C CA . ALA A 1 144 ? 73.274 86.352 42.249 1.00 86.81 120 ALA A CA 1
ATOM 677 C C . ALA A 1 144 ? 72.310 87.484 42.600 1.00 86.50 120 ALA A C 1
ATOM 678 O O . ALA A 1 144 ? 71.201 87.225 43.117 1.00 86.57 120 ALA A O 1
ATOM 680 N N . MET A 1 145 ? 72.696 88.713 42.311 1.00 86.36 121 MET A N 1
ATOM 681 C CA . MET A 1 145 ? 71.857 89.864 42.708 1.00 84.80 121 MET A CA 1
ATOM 682 C C . MET A 1 145 ? 70.610 89.897 41.818 1.00 85.33 121 MET A C 1
ATOM 683 O O . MET A 1 145 ? 69.603 90.381 42.285 1.00 96.45 121 MET A O 1
ATOM 688 N N . ALA A 1 146 ? 70.609 89.357 40.613 1.00 84.79 122 ALA A N 1
ATOM 689 C CA . ALA A 1 146 ? 69.350 89.281 39.841 1.00 85.93 122 ALA A CA 1
ATOM 690 C C . ALA A 1 146 ? 68.366 88.430 40.632 1.00 82.36 122 ALA A C 1
ATOM 691 O O . ALA A 1 146 ? 67.245 88.884 40.900 1.00 84.33 122 ALA A O 1
ATOM 693 N N . GLN A 1 147 ? 68.817 87.253 41.056 1.00 82.85 123 GLN A N 1
ATOM 694 C CA . GLN A 1 147 ? 67.975 86.307 41.841 1.00 80.38 123 GLN A CA 1
ATOM 695 C C . GLN A 1 147 ? 67.519 87.006 43.137 1.00 75.32 123 GLN A C 1
ATOM 696 O O . GLN A 1 147 ? 66.330 87.005 43.442 1.00 72.65 123 GLN A O 1
ATOM 702 N N . ALA A 1 148 ? 68.427 87.681 43.821 1.00 71.48 124 ALA A N 1
ATOM 703 C CA . ALA A 1 148 ? 68.177 88.205 45.177 1.00 70.15 124 ALA A CA 1
ATOM 704 C C . ALA A 1 148 ? 67.262 89.423 45.083 1.00 67.34 124 ALA A C 1
ATOM 705 O O . ALA A 1 148 ? 66.508 89.691 46.045 1.00 63.48 124 ALA A O 1
ATOM 707 N N . GLY A 1 149 ? 67.358 90.135 43.968 1.00 66.88 125 GLY A N 1
ATOM 708 C CA . GLY A 1 149 ? 66.471 91.253 43.629 1.00 66.09 125 GLY A CA 1
ATOM 709 C C . GLY A 1 149 ? 65.052 90.755 43.487 1.00 65.85 125 GLY A C 1
ATOM 710 O O . GLY A 1 149 ? 64.163 91.461 43.945 1.00 62.33 125 GLY A O 1
ATOM 711 N N . LYS A 1 150 ? 64.838 89.554 42.931 1.00 67.56 126 LYS A N 1
ATOM 712 C CA . LYS A 1 150 ? 63.473 88.943 42.903 1.00 67.95 126 LYS A CA 1
ATOM 713 C C . LYS A 1 150 ? 63.082 88.685 44.378 1.00 63.27 126 LYS A C 1
ATOM 714 O O . LYS A 1 150 ? 61.970 89.017 44.817 1.00 57.34 126 LYS A O 1
ATOM 716 N N . VAL A 1 151 ? 64.016 88.218 45.183 1.00 62.25 127 VAL A N 1
ATOM 717 C CA . VAL A 1 151 ? 63.658 87.900 46.584 1.00 61.25 127 VAL A CA 1
ATOM 718 C C . VAL A 1 151 ? 63.308 89.203 47.288 1.00 59.03 127 VAL A C 1
ATOM 719 O O . VAL A 1 151 ? 62.326 89.193 48.011 1.00 58.11 127 VAL A O 1
ATOM 723 N N . PHE A 1 152 ? 64.067 90.284 47.073 1.00 58.70 128 PHE A N 1
ATOM 724 C CA . PHE A 1 152 ? 63.849 91.557 47.823 1.00 55.96 128 PHE A CA 1
ATOM 725 C C . PHE A 1 152 ? 62.561 92.207 47.296 1.00 54.09 128 PHE A C 1
ATOM 726 O O . PHE A 1 152 ? 61.864 92.817 48.016 1.00 54.60 128 PHE A O 1
ATOM 734 N N . GLU A 1 153 ? 62.236 92.036 46.026 1.00 57.08 129 GLU A N 1
ATOM 735 C CA . GLU A 1 153 ? 61.043 92.689 45.401 1.00 59.43 129 GLU A CA 1
ATOM 736 C C . GLU A 1 153 ? 59.778 92.090 46.037 1.00 55.97 129 GLU A C 1
ATOM 737 O O . GLU A 1 153 ? 58.871 92.846 46.367 1.00 53.67 129 GLU A O 1
ATOM 743 N N . LYS A 1 154 ? 59.710 90.767 46.117 1.00 57.30 130 LYS A N 1
ATOM 744 C CA . LYS A 1 154 ? 58.606 90.013 46.753 1.00 58.39 130 LYS A CA 1
ATOM 745 C C . LYS A 1 154 ? 58.557 90.385 48.229 1.00 57.48 130 LYS A C 1
ATOM 746 O O . LYS A 1 154 ? 57.440 90.725 48.734 1.00 54.53 130 LYS A O 1
ATOM 750 N N . GLY A 1 155 ? 59.729 90.355 48.874 1.00 54.85 131 GLY A N 1
ATOM 751 C CA . GLY A 1 155 ? 59.895 90.640 50.303 1.00 53.84 131 GLY A CA 1
ATOM 752 C C . GLY A 1 155 ? 59.203 91.921 50.742 1.00 51.51 131 GLY A C 1
ATOM 753 O O . GLY A 1 155 ? 58.611 91.855 51.822 1.00 50.99 131 GLY A O 1
ATOM 754 N N . PHE A 1 156 ? 59.441 93.047 50.062 1.00 49.31 132 PHE A N 1
ATOM 755 C CA . PHE A 1 156 ? 59.086 94.402 50.508 1.00 51.02 132 PHE A CA 1
ATOM 756 C C . PHE A 1 156 ? 57.832 94.877 49.758 1.00 53.96 132 PHE A C 1
ATOM 757 O O . PHE A 1 156 ? 57.511 96.042 49.971 1.00 56.21 132 PHE A O 1
ATOM 765 N N . LYS A 1 157 ? 57.175 94.043 48.931 1.00 53.78 133 LYS A N 1
ATOM 766 C CA . LYS A 1 157 ? 55.941 94.363 48.156 1.00 52.11 133 LYS A CA 1
ATOM 767 C C . LYS A 1 157 ? 54.906 95.049 49.035 1.00 52.30 133 LYS A C 1
ATOM 768 O O . LYS A 1 157 ? 54.633 94.537 50.168 1.00 59.35 133 LYS A O 1
ATOM 774 N N . GLY A 1 158 ? 54.313 96.122 48.554 1.00 50.14 134 GLY A N 1
AT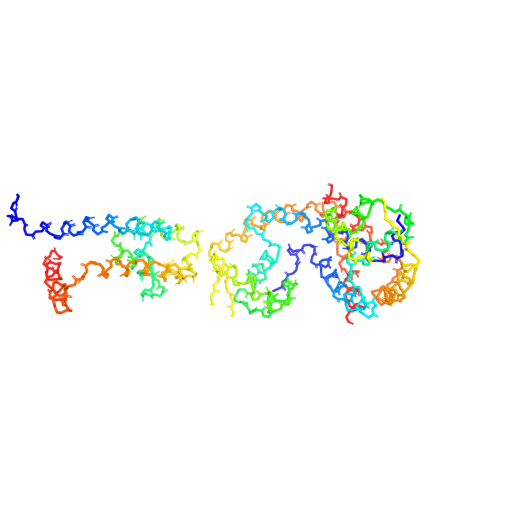OM 775 C CA . GLY A 1 158 ? 53.213 96.811 49.241 1.00 51.19 134 GLY A CA 1
ATOM 776 C C . GLY A 1 158 ? 53.677 97.613 50.420 1.00 48.74 134 GLY A C 1
ATOM 777 O O . GLY A 1 158 ? 52.848 98.143 51.076 1.00 54.78 134 GLY A O 1
ATOM 778 N N . MET A 1 159 ? 54.975 97.690 50.651 1.00 49.57 135 MET A N 1
ATOM 779 C CA . MET A 1 159 ? 55.600 98.519 51.699 1.00 49.30 135 MET A CA 1
ATOM 780 C C . MET A 1 159 ? 56.232 99.770 51.081 1.00 51.99 135 MET A C 1
ATOM 781 O O . MET A 1 159 ? 56.936 99.670 50.033 1.00 51.74 135 MET A O 1
ATOM 786 N N . THR A 1 160 ? 55.994 100.916 51.726 1.00 49.14 136 THR A N 1
ATOM 787 C CA . THR A 1 160 ? 56.556 102.210 51.312 1.00 47.72 136 THR A CA 1
ATOM 788 C C . THR A 1 160 ? 58.054 102.236 51.584 1.00 48.34 136 THR A C 1
ATOM 789 O O . THR A 1 160 ? 58.550 101.459 52.397 1.00 48.04 136 THR A O 1
ATOM 793 N N . ARG A 1 161 ? 58.733 103.093 50.846 1.00 51.98 137 ARG A N 1
ATOM 794 C CA . ARG A 1 161 ? 60.164 103.378 51.018 1.00 53.37 137 ARG A CA 1
ATOM 795 C C . ARG A 1 161 ? 60.394 103.797 52.470 1.00 51.07 137 ARG A C 1
ATOM 796 O O . ARG A 1 161 ? 61.400 103.279 53.037 1.00 51.76 137 ARG A O 1
ATOM 804 N N . ASN A 1 162 ? 59.573 104.717 53.014 1.00 47.38 138 ASN A N 1
ATOM 805 C CA . ASN A 1 162 ? 59.759 105.241 54.383 1.00 45.31 138 ASN A CA 1
ATOM 806 C C . ASN A 1 162 ? 59.479 104.111 55.382 1.00 47.20 138 ASN A C 1
ATOM 807 O O . ASN A 1 162 ? 60.226 103.984 56.372 1.00 48.72 138 ASN A O 1
ATOM 812 N N . GLN A 1 163 ? 58.470 103.277 55.157 1.00 47.27 139 GLN A N 1
ATOM 813 C CA . GLN A 1 163 ? 58.261 102.201 56.116 1.00 44.94 139 GLN A CA 1
ATOM 814 C C . GLN A 1 163 ? 59.578 101.438 56.180 1.00 46.33 139 GLN A C 1
ATOM 815 O O . GLN A 1 163 ? 59.987 101.052 57.280 1.00 48.84 139 GLN A O 1
ATOM 821 N N . VAL A 1 164 ? 60.165 101.104 55.028 1.00 45.77 140 VAL A N 1
ATOM 822 C CA . VAL A 1 164 ? 61.288 100.120 54.982 1.00 44.19 140 VAL A CA 1
ATOM 823 C C . VAL A 1 164 ? 62.512 100.767 55.628 1.00 42.66 140 VAL A C 1
ATOM 824 O O . VAL A 1 164 ? 63.189 100.067 56.396 1.00 45.10 140 VAL A O 1
ATOM 828 N N . ALA A 1 165 ? 62.714 102.052 55.405 1.00 41.32 141 ALA A N 1
ATOM 829 C CA . ALA A 1 165 ? 63.793 102.845 56.008 1.00 42.02 141 ALA A CA 1
ATOM 830 C C . ALA A 1 165 ? 63.624 102.926 57.541 1.00 41.97 141 ALA A C 1
ATOM 831 O O . ALA A 1 165 ? 64.616 102.660 58.241 1.00 40.24 141 ALA A O 1
ATOM 833 N N . LYS A 1 166 ? 62.441 103.278 58.055 1.00 41.37 142 LYS A N 1
ATOM 834 C CA . LYS A 1 166 ? 62.158 103.356 59.522 1.00 41.19 142 LYS A CA 1
ATOM 835 C C . LYS A 1 166 ? 62.363 101.979 60.147 1.00 41.51 142 LYS A C 1
ATOM 836 O O . LYS A 1 166 ? 62.850 101.897 61.294 1.00 42.07 142 LYS A O 1
ATOM 842 N N . MET A 1 167 ? 62.062 100.910 59.423 1.00 40.02 143 MET A N 1
ATOM 843 C CA . MET A 1 167 ? 62.201 99.579 59.997 1.00 39.15 143 MET A CA 1
ATOM 844 C C . MET A 1 167 ? 63.693 99.403 60.176 1.00 42.27 143 MET A C 1
ATOM 845 O O . MET A 1 167 ? 64.072 98.861 61.196 1.00 44.47 143 MET A O 1
ATOM 850 N N . ASN A 1 168 ? 64.504 99.761 59.162 1.00 46.76 144 ASN A N 1
ATOM 851 C CA . ASN A 1 168 ? 65.964 99.458 59.171 1.00 46.39 144 ASN A CA 1
ATOM 852 C C . ASN A 1 168 ? 66.638 100.432 60.144 1.00 44.12 144 ASN A C 1
ATOM 853 O O . ASN A 1 168 ? 67.541 100.007 60.804 1.00 42.18 144 ASN A O 1
ATOM 858 N N . LEU A 1 169 ? 66.149 101.653 60.298 1.00 45.15 145 LEU A N 1
ATOM 859 C CA . LEU A 1 169 ? 66.687 102.569 61.343 1.00 50.34 145 LEU A CA 1
ATOM 860 C C . LEU A 1 169 ? 66.446 101.966 62.718 1.00 48.55 145 LEU A C 1
ATOM 861 O O . LEU A 1 169 ? 67.383 102.017 63.511 1.00 54.37 145 LEU A O 1
ATOM 866 N N . SER A 1 170 ? 65.246 101.472 63.000 1.00 45.47 146 SER A N 1
ATOM 867 C CA . SER A 1 170 ? 64.915 100.912 64.327 1.00 44.78 146 SER A CA 1
ATOM 868 C C . SER A 1 170 ? 65.778 99.687 64.570 1.00 47.25 146 SER A C 1
ATOM 869 O O . SER A 1 170 ? 66.273 99.528 65.685 1.00 52.86 146 SER A O 1
ATOM 872 N N . LEU A 1 171 ? 65.941 98.848 63.564 1.00 44.75 147 LEU A N 1
ATOM 873 C CA . LEU A 1 171 ? 66.730 97.616 63.714 1.00 47.02 147 LEU A CA 1
ATOM 874 C C . LEU A 1 171 ? 68.187 97.984 64.007 1.00 48.39 147 LEU A C 1
ATOM 875 O O . LEU A 1 171 ? 68.867 97.238 64.672 1.00 50.07 147 LEU A O 1
ATOM 880 N N . ALA A 1 172 ? 68.690 99.049 63.419 1.00 49.78 148 ALA A N 1
ATOM 881 C CA . ALA A 1 172 ? 70.081 99.487 63.633 1.00 51.44 148 ALA A CA 1
ATOM 882 C C . ALA A 1 172 ? 70.205 100.066 65.053 1.00 51.62 148 ALA A C 1
ATOM 883 O O . ALA A 1 172 ? 71.205 99.986 65.665 1.00 53.01 148 ALA A O 1
ATOM 885 N N . LYS A 1 173 ? 69.166 100.571 65.660 1.00 49.61 149 LYS A N 1
ATOM 886 C CA . LYS A 1 173 ? 69.265 100.978 67.068 1.00 50.71 149 LYS A CA 1
ATOM 887 C C . LYS A 1 173 ? 69.337 99.717 67.949 1.00 49.82 149 LYS A C 1
ATOM 888 O O . LYS A 1 173 ? 70.039 99.724 68.950 1.00 50.21 149 LYS A O 1
ATOM 894 N N . VAL A 1 174 ? 68.681 98.630 67.553 1.00 47.59 150 VAL A N 1
ATOM 895 C CA . VAL A 1 174 ? 68.649 97.368 68.345 1.00 47.45 150 VAL A CA 1
ATOM 896 C C . VAL A 1 174 ? 70.069 96.821 68.372 1.00 49.56 150 VAL A C 1
ATOM 897 O O . VAL A 1 174 ? 70.533 96.455 69.467 1.00 55.20 150 VAL A O 1
ATOM 901 N N . LEU A 1 175 ? 70.735 96.857 67.241 1.00 48.90 151 LEU A N 1
ATOM 902 C CA . LEU A 1 175 ? 72.154 96.405 67.061 1.00 52.02 151 LEU A CA 1
ATOM 903 C C . LEU A 1 175 ? 73.135 97.304 67.836 1.00 55.41 151 LEU A C 1
ATOM 904 O O . LEU A 1 175 ? 73.977 96.749 68.502 1.00 57.58 151 LEU A O 1
ATOM 909 N N . ASP A 1 176 ? 73.035 98.634 67.774 1.00 56.05 152 ASP A N 1
ATOM 910 C CA . ASP A 1 176 ? 73.941 99.486 68.554 1.00 61.61 152 ASP A CA 1
ATOM 911 C C . ASP A 1 176 ? 73.814 98.969 69.977 1.00 61.33 152 ASP A C 1
ATOM 912 O O . ASP A 1 176 ? 74.875 98.619 70.547 1.00 62.92 152 ASP A O 1
ATOM 917 N N . ASN A 1 177 ? 72.578 98.952 70.501 1.00 59.53 153 ASN A N 1
ATOM 918 C CA . ASN A 1 177 ? 72.293 98.493 71.872 1.00 61.73 153 ASN A CA 1
ATOM 919 C C . ASN A 1 177 ? 72.901 97.094 72.072 1.00 64.12 153 ASN A C 1
ATOM 920 O O . ASN A 1 177 ? 73.464 96.896 73.098 1.00 70.21 153 ASN A O 1
ATOM 925 N N . LEU A 1 178 ? 72.757 96.109 71.191 1.00 61.61 154 LEU A N 1
ATOM 926 C CA . LEU A 1 178 ? 73.266 94.761 71.555 1.00 64.58 154 LEU A CA 1
ATOM 927 C C . LEU A 1 178 ? 74.795 94.797 71.615 1.00 69.09 154 LEU A C 1
ATOM 928 O O . LEU A 1 178 ? 75.293 94.118 72.471 1.00 76.14 154 LEU A O 1
ATOM 933 N N . ASN A 1 179 ? 75.480 95.566 70.737 1.00 71.30 155 ASN A N 1
ATOM 934 C CA . ASN A 1 179 ? 76.952 95.808 70.638 1.00 72.09 155 ASN A CA 1
ATOM 935 C C . ASN A 1 179 ? 77.466 96.719 71.783 1.00 75.87 155 ASN A C 1
ATOM 936 O O . ASN A 1 179 ? 76.867 97.050 72.865 1.00 76.09 155 ASN A O 1
ATOM 941 N N . PHE B 1 41 ? 107.741 85.959 26.435 1.00 97.52 17 PHE B N 1
ATOM 942 C CA . PHE B 1 41 ? 107.367 84.988 25.320 1.00 96.44 17 PHE B CA 1
ATOM 943 C C . PHE B 1 41 ? 108.576 84.164 24.870 1.00 90.20 17 PHE B C 1
ATOM 944 O O . PHE B 1 41 ? 109.251 84.602 23.952 1.00 94.78 17 PHE B O 1
ATOM 946 N N . HIS B 1 42 ? 108.770 82.975 25.437 1.00 85.41 18 HIS B N 1
ATOM 947 C CA . HIS B 1 42 ? 109.971 82.121 25.265 1.00 80.21 18 HIS B CA 1
ATOM 948 C C . HIS B 1 42 ? 109.513 80.709 24.947 1.00 76.08 18 HIS B C 1
ATOM 949 O O . HIS B 1 42 ? 108.491 80.324 25.481 1.00 76.63 18 HIS B O 1
ATOM 956 N N . ARG B 1 43 ? 110.246 79.983 24.110 1.00 74.23 19 ARG B N 1
ATOM 957 C CA . ARG B 1 43 ? 109.675 78.847 23.342 1.00 74.38 19 ARG B CA 1
ATOM 958 C C . ARG B 1 43 ? 110.247 77.526 23.840 1.00 69.28 19 ARG B C 1
ATOM 959 O O . ARG B 1 43 ? 109.899 76.514 23.197 1.00 63.66 19 ARG B O 1
ATOM 967 N N . GLU B 1 44 ? 111.177 77.529 24.797 1.00 68.48 20 GLU B N 1
ATOM 968 C CA . GLU B 1 44 ? 112.012 76.319 24.976 1.00 65.97 20 GLU B CA 1
ATOM 969 C C . GLU B 1 44 ? 111.190 75.282 25.750 1.00 66.78 20 GLU B C 1
ATOM 970 O O . GLU B 1 44 ? 111.447 74.096 25.475 1.00 65.05 20 GLU B O 1
ATOM 976 N N . GLU B 1 45 ? 110.190 75.728 26.551 1.00 70.53 21 GLU B N 1
ATOM 977 C CA . GLU B 1 45 ? 109.215 74.899 27.337 1.00 72.97 21 GLU B CA 1
ATOM 978 C C . GLU B 1 45 ? 108.223 74.138 26.427 1.00 67.42 21 GLU B C 1
ATOM 979 O O . GLU B 1 45 ? 107.587 73.157 26.902 1.00 63.79 21 GLU B O 1
ATOM 985 N N . PHE B 1 46 ? 108.044 74.579 25.177 1.00 65.33 22 PHE B N 1
ATOM 986 C CA . PHE B 1 46 ? 107.163 73.971 24.134 1.00 64.19 22 PHE B CA 1
ATOM 987 C C . PHE B 1 46 ? 107.986 73.302 23.036 1.00 58.55 22 PHE B C 1
ATOM 988 O O . PHE B 1 46 ? 108.166 73.841 21.965 1.00 58.94 22 PHE B O 1
ATOM 996 N N . PRO B 1 47 ? 108.513 72.075 23.232 1.00 55.60 23 PRO B N 1
ATOM 997 C CA . PRO B 1 47 ? 109.317 71.429 22.204 1.00 52.60 23 PRO B CA 1
ATOM 998 C C . PRO B 1 47 ? 108.727 71.300 20.811 1.00 50.55 23 PRO B C 1
ATOM 999 O O . PRO B 1 47 ? 109.505 71.134 20.003 1.00 53.92 23 PRO B O 1
ATOM 1003 N N . PHE B 1 48 ? 107.427 71.416 20.593 1.00 55.13 24 PHE B N 1
ATOM 1004 C CA . PHE B 1 48 ? 106.746 71.243 19.283 1.00 57.41 24 PHE B CA 1
ATOM 1005 C C . PHE B 1 48 ? 106.544 72.614 18.619 1.00 56.15 24 PHE B C 1
ATOM 1006 O O . PHE B 1 48 ? 105.919 72.687 17.577 1.00 58.99 24 PHE B O 1
ATOM 1014 N N . TYR B 1 49 ? 107.122 73.660 19.178 1.00 54.73 25 TYR B N 1
ATOM 1015 C CA . TYR B 1 49 ? 106.866 75.060 18.789 1.00 58.32 25 TYR B CA 1
ATOM 1016 C C . TYR B 1 49 ? 107.214 75.274 17.315 1.00 58.39 25 TYR B C 1
ATOM 1017 O O . TYR B 1 49 ? 106.418 75.862 16.578 1.00 61.57 25 TYR B O 1
ATOM 1026 N N . TRP B 1 50 ? 108.381 74.806 16.868 1.00 59.71 26 TRP B N 1
ATOM 1027 C CA . TRP B 1 50 ? 108.787 75.063 15.464 1.00 54.23 26 TRP B CA 1
ATOM 1028 C C . TRP B 1 50 ? 108.020 74.139 14.536 1.00 51.81 26 TRP B C 1
ATOM 1029 O O . TRP B 1 50 ? 107.691 74.627 13.490 1.00 57.24 26 TRP B O 1
ATOM 1040 N N . ILE B 1 51 ? 107.708 72.900 14.917 1.00 49.39 27 ILE B N 1
ATOM 1041 C CA . ILE B 1 51 ? 106.851 71.990 14.112 1.00 50.62 27 ILE B CA 1
ATOM 1042 C C . ILE B 1 51 ? 105.450 72.598 13.906 1.00 52.52 27 ILE B C 1
ATOM 1043 O O . ILE B 1 51 ? 104.924 72.502 12.757 1.00 54.51 27 ILE B O 1
ATOM 1048 N N . VAL B 1 52 ? 104.871 73.194 14.932 1.00 50.35 28 VAL B N 1
ATOM 1049 C CA . VAL B 1 52 ? 103.539 73.858 14.871 1.00 52.66 28 VAL B CA 1
ATOM 1050 C C . VAL B 1 52 ? 103.652 75.145 14.044 1.00 52.94 28 VAL B C 1
ATOM 1051 O O . VAL B 1 52 ? 102.754 75.428 13.271 1.00 54.33 28 VAL B O 1
ATOM 1055 N N . ASN B 1 53 ? 104.682 75.939 14.251 1.00 53.74 29 ASN B N 1
ATOM 1056 C CA . ASN B 1 53 ? 104.819 77.272 13.626 1.00 57.85 29 ASN B CA 1
ATOM 1057 C C . ASN B 1 53 ? 105.036 77.105 12.122 1.00 57.79 29 ASN B C 1
ATOM 1058 O O . ASN B 1 53 ? 104.378 77.773 11.362 1.00 61.60 29 ASN B O 1
ATOM 1063 N N . VAL B 1 54 ? 105.907 76.199 11.698 1.00 55.43 30 VAL B N 1
ATOM 1064 C CA . VAL B 1 54 ? 106.108 75.906 10.257 1.00 54.33 30 VAL B CA 1
ATOM 1065 C C . VAL B 1 54 ? 104.766 75.458 9.652 1.00 57.70 30 VAL B C 1
ATOM 1066 O O . VAL B 1 54 ? 104.400 76.020 8.628 1.00 63.35 30 VAL B O 1
ATOM 1070 N N . TYR B 1 55 ? 104.017 74.555 10.283 1.00 55.79 31 TYR B N 1
ATOM 1071 C CA . TYR B 1 55 ? 102.793 73.947 9.702 1.00 55.71 31 TYR B CA 1
ATOM 1072 C C . TYR B 1 55 ? 101.725 75.022 9.525 1.00 58.35 31 TYR B C 1
ATOM 1073 O O . TYR B 1 55 ? 100.969 75.029 8.532 1.00 59.68 31 TYR B O 1
ATOM 1082 N N . ALA B 1 56 ? 101.623 75.925 10.483 1.00 59.63 32 ALA B N 1
ATOM 1083 C CA . ALA B 1 56 ? 100.545 76.921 10.497 1.00 63.34 32 ALA B CA 1
ATOM 1084 C C . ALA B 1 56 ? 100.800 77.888 9.358 1.00 66.45 32 ALA B C 1
ATOM 1085 O O . ALA B 1 56 ? 99.868 78.200 8.654 1.00 75.38 32 ALA B O 1
ATOM 1087 N N . ARG B 1 57 ? 102.033 78.330 9.168 1.00 66.57 33 ARG B N 1
ATOM 1088 C CA . ARG B 1 57 ? 102.380 79.264 8.068 1.00 68.31 33 ARG B CA 1
ATOM 1089 C C . ARG B 1 57 ? 102.189 78.550 6.723 1.00 68.67 33 ARG B C 1
ATOM 1090 O O . ARG B 1 57 ? 101.698 79.151 5.772 1.00 67.51 33 ARG B O 1
ATOM 1098 N N . TYR B 1 58 ? 102.565 77.284 6.658 1.00 66.89 34 TYR B N 1
ATOM 1099 C CA . TYR B 1 58 ? 102.469 76.485 5.415 1.00 65.80 34 TYR B CA 1
ATOM 1100 C C . TYR B 1 58 ? 100.996 76.359 5.038 1.00 69.53 34 TYR B C 1
ATOM 1101 O O . TYR B 1 58 ? 100.688 76.575 3.881 1.00 76.27 34 TYR B O 1
ATOM 1110 N N . THR B 1 59 ? 100.113 76.084 5.991 1.00 71.11 35 THR B N 1
ATOM 1111 C CA . THR B 1 59 ? 98.667 75.857 5.722 1.00 77.49 35 THR B CA 1
ATOM 1112 C C . THR B 1 59 ? 98.000 77.205 5.418 1.00 77.68 35 THR B C 1
ATOM 1113 O O . THR B 1 59 ? 97.056 77.255 4.622 1.00 78.40 35 THR B O 1
ATOM 1117 N N . GLN B 1 60 ? 98.528 78.283 5.975 1.00 77.19 36 GLN B N 1
ATOM 1118 C CA . GLN B 1 60 ? 98.053 79.649 5.660 1.00 81.92 36 GLN B CA 1
ATOM 1119 C C . GLN B 1 60 ? 98.307 79.921 4.171 1.00 82.93 36 GLN B C 1
ATOM 1120 O O . GLN B 1 60 ? 97.435 80.447 3.485 1.00 92.96 36 GLN B O 1
ATOM 1126 N N . ILE B 1 61 ? 99.465 79.543 3.669 1.00 80.02 37 ILE B N 1
ATOM 1127 C CA . ILE B 1 61 ? 99.911 79.863 2.285 1.00 81.36 37 ILE B CA 1
ATOM 1128 C C . ILE B 1 61 ? 99.220 78.925 1.286 1.00 82.37 37 ILE B C 1
ATOM 1129 O O . ILE B 1 61 ? 98.689 79.426 0.276 1.00 85.51 37 ILE B O 1
ATOM 1134 N N . MET B 1 62 ? 99.215 77.617 1.532 1.00 80.35 38 MET B N 1
ATOM 1135 C CA . MET B 1 62 ? 98.447 76.692 0.658 1.00 83.62 38 MET B CA 1
ATOM 1136 C C . MET B 1 62 ? 97.017 77.224 0.490 1.00 89.31 38 MET B C 1
ATOM 1137 O O . MET B 1 62 ? 96.649 77.454 -0.672 1.00 90.68 38 MET B O 1
ATOM 1142 N N . GLU B 1 63 ? 96.289 77.459 1.599 1.00 92.16 39 GLU B N 1
ATOM 1143 C CA . GLU B 1 63 ? 94.847 77.868 1.627 1.00 98.06 39 GLU B CA 1
ATOM 1144 C C . GLU B 1 63 ? 94.604 78.974 0.588 1.00 100.53 39 GLU B C 1
ATOM 1145 O O . GLU B 1 63 ? 93.616 78.863 -0.164 1.00 101.39 39 GLU B O 1
ATOM 1151 N N . ILE B 1 64 ? 95.478 79.986 0.542 1.00 98.61 40 ILE B N 1
ATOM 1152 C CA . ILE B 1 64 ? 95.437 81.075 -0.480 1.00 101.81 40 ILE B CA 1
ATOM 1153 C C . ILE B 1 64 ? 95.739 80.456 -1.856 1.00 103.25 40 ILE B C 1
ATOM 1154 O O . ILE B 1 64 ? 94.820 80.454 -2.701 1.00 106.71 40 ILE B O 1
ATOM 1159 N N . THR B 1 65 ? 96.951 79.924 -2.098 1.00 101.63 41 THR B N 1
ATOM 1160 C CA . THR B 1 65 ? 97.367 79.491 -3.473 1.00 102.26 41 THR B CA 1
ATOM 1161 C C . THR B 1 65 ? 96.358 78.447 -4.006 1.00 103.48 41 THR B C 1
ATOM 1162 O O . THR B 1 65 ? 96.005 78.530 -5.195 1.00 112.42 41 THR B O 1
ATOM 1166 N N . LEU B 1 66 ? 95.796 77.589 -3.158 1.00 98.06 42 LEU B N 1
ATOM 1167 C CA . LEU B 1 66 ? 94.839 76.556 -3.607 1.00 99.16 42 LEU B CA 1
ATOM 1168 C C . LEU B 1 66 ? 93.455 77.144 -3.875 1.00 104.25 42 LEU B C 1
ATOM 1169 O O . LEU B 1 66 ? 92.660 76.370 -4.394 1.00 104.28 42 LEU B O 1
ATOM 1174 N N . LYS B 1 67 ? 93.166 78.402 -3.498 1.00 107.29 43 LYS B N 1
ATOM 1175 C CA . LYS B 1 67 ? 91.878 79.116 -3.793 1.00 114.12 43 LYS B CA 1
ATOM 1176 C C . LYS B 1 67 ? 91.981 79.744 -5.195 1.00 120.44 43 LYS B C 1
ATOM 1177 O O . LYS B 1 67 ? 90.936 79.876 -5.871 1.00 120.72 43 LYS B O 1
ATOM 1179 N N . LYS B 1 68 ? 93.218 80.059 -5.625 1.00 122.88 44 LYS B N 1
ATOM 1180 C CA . LYS B 1 68 ? 93.584 80.437 -7.024 1.00 125.21 44 LYS B CA 1
ATOM 1181 C C . LYS B 1 68 ? 93.406 79.217 -7.951 1.00 126.51 44 LYS B C 1
ATOM 1182 O O . LYS B 1 68 ? 93.682 79.348 -9.166 1.00 129.82 44 LYS B O 1
ATOM 1184 N N . ALA B 1 69 ? 92.991 78.068 -7.397 1.00 124.06 45 ALA B N 1
ATOM 1185 C CA . ALA B 1 69 ? 92.544 76.850 -8.114 1.00 123.85 45 ALA B CA 1
ATOM 1186 C C . ALA B 1 69 ? 91.246 76.284 -7.482 1.00 124.41 45 ALA B C 1
ATOM 1187 O O . ALA B 1 69 ? 90.978 75.074 -7.647 1.00 124.07 45 ALA B O 1
ATOM 1189 N N . GLN B 1 70 ? 90.441 77.101 -6.784 1.00 124.88 46 GLN B N 1
ATOM 1190 C CA . GLN B 1 70 ? 89.047 76.738 -6.383 1.00 128.89 46 GLN B CA 1
ATOM 1191 C C . GLN B 1 70 ? 89.033 75.679 -5.261 1.00 123.78 46 GLN B C 1
ATOM 1192 O O . GLN B 1 70 ? 87.972 75.076 -5.058 1.00 124.96 46 GLN B O 1
ATOM 1198 N N . LEU B 1 71 ? 90.103 75.538 -4.472 1.00 120.00 47 LEU B N 1
ATOM 1199 C CA . LEU B 1 71 ? 90.335 74.351 -3.584 1.00 117.73 47 LEU B CA 1
ATOM 1200 C C . LEU B 1 71 ? 90.638 74.745 -2.120 1.00 113.94 47 LEU B C 1
ATOM 1201 O O . LEU B 1 71 ? 91.139 75.860 -1.849 1.00 111.78 47 LEU B O 1
ATOM 1206 N N . ASP B 1 72 ? 90.322 73.827 -1.207 1.00 112.78 48 ASP B N 1
ATOM 1207 C CA . ASP B 1 72 ? 90.735 73.822 0.220 1.00 108.71 48 ASP B CA 1
ATOM 1208 C C . ASP B 1 72 ? 91.727 72.658 0.419 1.00 105.41 48 ASP B C 1
ATOM 1209 O O . ASP B 1 72 ? 91.687 71.649 -0.355 1.00 107.40 48 ASP B O 1
ATOM 1214 N N . VAL B 1 73 ? 92.608 72.789 1.415 1.00 99.49 49 VAL B N 1
ATOM 1215 C CA . VAL B 1 73 ? 93.765 71.882 1.671 1.00 92.10 49 VAL B CA 1
ATOM 1216 C C . VAL B 1 73 ? 93.291 70.436 1.850 1.00 94.77 49 VAL B C 1
ATOM 1217 O O . VAL B 1 73 ? 93.907 69.571 1.260 1.00 94.90 49 VAL B O 1
ATOM 1221 N N . SER B 1 74 ? 92.272 70.180 2.676 1.00 99.64 50 SER B N 1
ATOM 1222 C CA . SER B 1 74 ? 91.724 68.817 2.919 1.00 100.59 50 SER B CA 1
ATOM 1223 C C . SER B 1 74 ? 91.290 68.194 1.587 1.00 102.20 50 SER B C 1
ATOM 1224 O O . SER B 1 74 ? 91.655 67.017 1.349 1.00 98.81 50 SER B O 1
ATOM 1227 N N . GLY B 1 75 ? 90.528 68.948 0.780 1.00 105.27 51 GLY B N 1
ATOM 1228 C CA . GLY B 1 75 ? 90.091 68.547 -0.574 1.00 106.45 51 GLY B CA 1
ATOM 1229 C C . GLY B 1 75 ? 91.290 68.177 -1.430 1.00 102.02 51 GLY B C 1
ATOM 1230 O O . GLY B 1 75 ? 91.281 67.072 -2.012 1.00 101.09 51 GLY B O 1
ATOM 1231 N N . PHE B 1 76 ? 92.321 69.031 -1.437 1.00 96.79 52 PHE B N 1
ATOM 1232 C CA . PHE B 1 76 ? 93.602 68.772 -2.148 1.00 95.01 52 PHE B CA 1
ATOM 1233 C C . PHE B 1 76 ? 94.255 67.478 -1.621 1.00 90.61 52 PHE B C 1
ATOM 1234 O O . PHE B 1 76 ? 94.695 66.656 -2.405 1.00 92.28 52 PHE B O 1
ATOM 1242 N N . ARG B 1 77 ? 94.311 67.267 -0.324 1.00 87.11 53 ARG B N 1
ATOM 1243 C CA . ARG B 1 77 ? 95.019 66.077 0.211 1.00 86.39 53 ARG B CA 1
ATOM 1244 C C . ARG B 1 77 ? 94.279 64.847 -0.285 1.00 90.36 53 ARG B C 1
ATOM 1245 O O . ARG B 1 77 ? 94.942 63.911 -0.706 1.00 90.45 53 ARG B O 1
ATOM 1253 N N . VAL B 1 78 ? 92.949 64.869 -0.236 1.00 97.01 54 VAL B N 1
ATOM 1254 C CA . VAL B 1 78 ? 92.120 63.712 -0.672 1.00 102.43 54 VAL B CA 1
ATOM 1255 C C . VAL B 1 78 ? 92.426 63.492 -2.153 1.00 105.12 54 VAL B C 1
ATOM 1256 O O . VAL B 1 78 ? 92.802 62.360 -2.516 1.00 108.54 54 VAL B O 1
ATOM 1260 N N . LEU B 1 79 ? 92.354 64.549 -2.963 1.00 105.46 55 LEU B N 1
ATOM 1261 C CA . LEU B 1 79 ? 92.593 64.434 -4.428 1.00 106.96 55 LEU B CA 1
ATOM 1262 C C . LEU B 1 79 ? 93.992 63.842 -4.658 1.00 102.80 55 LEU B C 1
ATOM 1263 O O . LEU B 1 79 ? 94.082 62.885 -5.435 1.00 101.90 55 LEU B O 1
ATOM 1268 N N . MET B 1 80 ? 95.031 64.337 -3.969 1.00 97.21 56 MET B N 1
ATOM 1269 C CA . MET B 1 80 ? 96.430 63.891 -4.217 1.00 94.06 56 MET B CA 1
ATOM 1270 C C . MET B 1 80 ? 96.594 62.415 -3.859 1.00 94.57 56 MET B C 1
ATOM 1271 O O . MET B 1 80 ? 97.201 61.685 -4.656 1.00 95.50 56 MET B O 1
ATOM 1276 N N . VAL B 1 81 ? 96.073 61.975 -2.715 1.00 96.61 57 VAL B N 1
ATOM 1277 C CA . VAL B 1 81 ? 96.214 60.547 -2.294 1.00 99.11 57 VAL B CA 1
ATOM 1278 C C . VAL B 1 81 ? 95.474 59.676 -3.332 1.00 101.41 57 VAL B C 1
ATOM 1279 O O . VAL B 1 81 ? 96.011 58.591 -3.692 1.00 100.20 57 VAL B O 1
ATOM 1283 N N . THR B 1 82 ? 94.325 60.143 -3.832 1.00 102.51 58 THR B N 1
ATOM 1284 C CA . THR B 1 82 ? 93.571 59.428 -4.895 1.00 108.21 58 THR B CA 1
ATOM 1285 C C . THR B 1 82 ? 94.437 59.332 -6.159 1.00 106.60 58 THR B C 1
ATOM 1286 O O . THR B 1 82 ? 94.583 58.209 -6.654 1.00 105.10 58 THR B O 1
ATOM 1290 N N . HIS B 1 83 ? 95.004 60.457 -6.635 1.00 104.38 59 HIS B N 1
ATOM 1291 C CA . HIS B 1 83 ? 95.762 60.505 -7.911 1.00 104.82 59 HIS B CA 1
ATOM 1292 C C . HIS B 1 83 ? 96.844 59.428 -7.858 1.00 106.75 59 HIS B C 1
ATOM 1293 O O . HIS B 1 83 ? 97.141 58.852 -8.907 1.00 109.02 59 HIS B O 1
ATOM 1300 N N . GLN B 1 84 ? 97.400 59.147 -6.672 1.00 108.85 60 GLN B N 1
ATOM 1301 C CA . GLN B 1 84 ? 98.504 58.168 -6.521 1.00 109.87 60 GLN B CA 1
ATOM 1302 C C . GLN B 1 84 ? 97.921 56.755 -6.491 1.00 117.61 60 GLN B C 1
ATOM 1303 O O . GLN B 1 84 ? 98.357 55.932 -7.289 1.00 125.25 60 GLN B O 1
ATOM 1309 N N . TYR B 1 85 ? 96.920 56.486 -5.661 1.00 120.86 61 TYR B N 1
ATOM 1310 C CA . TYR B 1 85 ? 96.279 55.150 -5.600 1.00 127.47 61 TYR B CA 1
ATOM 1311 C C . TYR B 1 85 ? 95.409 54.835 -6.830 1.00 134.00 61 TYR B C 1
ATOM 1312 O O . TYR B 1 85 ? 95.040 53.627 -6.971 1.00 135.99 61 TYR B O 1
ATOM 1321 N N . GLY B 1 86 ? 95.040 55.835 -7.648 1.00 134.40 62 GLY B N 1
ATOM 1322 C CA . GLY B 1 86 ? 94.109 55.680 -8.793 1.00 135.80 62 GLY B CA 1
ATOM 1323 C C . GLY B 1 86 ? 92.653 55.670 -8.263 1.00 136.52 62 GLY B C 1
ATOM 1324 O O . GLY B 1 86 ? 91.832 56.662 -8.694 1.00 136.73 62 GLY B O 1
ATOM 1325 N N . LYS B 1 87 ? 92.339 54.469 -7.679 1.00 140.02 63 LYS B N 1
ATOM 1326 C CA . LYS B 1 87 ? 91.058 54.245 -6.955 1.00 147.57 63 LYS B CA 1
ATOM 1327 C C . LYS B 1 87 ? 91.349 53.759 -5.528 1.00 147.29 63 LYS B C 1
ATOM 1328 O O . LYS B 1 87 ? 91.504 52.546 -5.352 1.00 149.12 63 LYS B O 1
ATOM 1330 N N . ALA B 1 88 ? 91.430 54.673 -4.553 1.00 147.35 64 ALA B N 1
ATOM 1331 C CA . ALA B 1 88 ? 91.683 54.372 -3.122 1.00 145.42 64 ALA B CA 1
ATOM 1332 C C . ALA B 1 88 ? 90.361 54.257 -2.346 1.00 153.89 64 ALA B C 1
ATOM 1333 O O . ALA B 1 88 ? 89.382 54.925 -2.737 1.00 152.64 64 ALA B O 1
ATOM 1335 N N . SER B 1 89 ? 90.356 53.481 -1.249 1.00 157.00 65 SER B N 1
ATOM 1336 C CA . SER B 1 89 ? 89.196 53.285 -0.332 1.00 159.63 65 SER B CA 1
ATOM 1337 C C . SER B 1 89 ? 89.156 54.423 0.690 1.00 154.49 65 SER B C 1
ATOM 1338 O O . SER B 1 89 ? 90.214 55.083 0.871 1.00 149.50 65 SER B O 1
ATOM 1341 N N . ILE B 1 90 ? 88.000 54.619 1.340 1.00 154.66 66 ILE B N 1
ATOM 1342 C CA . ILE B 1 90 ? 87.822 55.620 2.432 1.00 151.73 66 ILE B CA 1
ATOM 1343 C C . ILE B 1 90 ? 89.021 55.497 3.380 1.00 146.68 66 ILE B C 1
ATOM 1344 O O . ILE B 1 90 ? 89.673 56.534 3.640 1.00 140.44 66 ILE B O 1
ATOM 1346 N N . SER B 1 91 ? 89.340 54.271 3.821 1.00 149.64 67 SER B N 1
ATOM 1347 C CA . SER B 1 91 ? 90.370 54.005 4.858 1.00 144.76 67 SER B CA 1
ATOM 1348 C C . SER B 1 91 ? 91.724 54.547 4.385 1.00 137.50 67 SER B C 1
ATOM 1349 O O . SER B 1 91 ? 92.316 55.313 5.150 1.00 133.36 67 SER B O 1
ATOM 1352 N N . GLN B 1 92 ? 92.180 54.193 3.177 1.00 135.44 68 GLN B N 1
ATOM 1353 C CA . GLN B 1 92 ? 93.500 54.626 2.641 1.00 128.69 68 GLN B CA 1
ATOM 1354 C C . GLN B 1 92 ? 93.535 56.158 2.594 1.00 124.39 68 GLN B C 1
ATOM 1355 O O . GLN B 1 92 ? 94.530 56.745 3.104 1.00 123.47 68 GLN B O 1
ATOM 1357 N N . ILE B 1 93 ? 92.484 56.789 2.057 1.00 126.77 69 ILE B N 1
ATOM 1358 C CA . ILE B 1 93 ? 92.407 58.279 1.979 1.00 123.88 69 ILE B CA 1
ATOM 1359 C C . ILE B 1 93 ? 92.636 58.817 3.397 1.00 123.98 69 ILE B C 1
ATOM 1360 O O . ILE B 1 93 ? 93.578 59.614 3.576 1.00 122.27 69 ILE B O 1
ATOM 1362 N N . SER B 1 94 ? 91.875 58.326 4.383 1.00 128.52 70 SER B N 1
ATOM 1363 C CA . SER B 1 94 ? 91.857 58.832 5.788 1.00 125.14 70 SER B CA 1
ATOM 1364 C C . SER B 1 94 ? 93.178 58.529 6.524 1.00 117.26 70 SER B C 1
ATOM 1365 O O . SER B 1 94 ? 93.583 59.338 7.387 1.00 112.04 70 SER B O 1
ATOM 1368 N N . GLU B 1 95 ? 93.836 57.407 6.237 1.00 115.04 71 GLU B N 1
ATOM 1369 C CA . GLU B 1 95 ? 95.175 57.146 6.831 1.00 110.26 71 GLU B CA 1
ATOM 1370 C C . GLU B 1 95 ? 96.123 58.266 6.388 1.00 107.75 71 GLU B C 1
ATOM 1371 O O . GLU B 1 95 ? 96.859 58.770 7.261 1.00 113.30 71 GLU B O 1
ATOM 1373 N N . TYR B 1 96 ? 96.106 58.674 5.111 1.00 106.96 72 TYR B N 1
ATOM 1374 C CA . TYR B 1 96 ? 97.128 59.611 4.560 1.00 100.91 72 TYR B CA 1
ATOM 1375 C C . TYR B 1 96 ? 96.621 61.054 4.473 1.00 97.25 72 TYR B C 1
ATOM 1376 O O . TYR B 1 96 ? 97.485 61.942 4.374 1.00 90.82 72 TYR B O 1
ATOM 1385 N N . ALA B 1 97 ? 95.300 61.285 4.492 1.00 100.55 73 ALA B N 1
ATOM 1386 C CA . ALA B 1 97 ? 94.661 62.610 4.279 1.00 101.49 73 ALA B CA 1
ATOM 1387 C C . ALA B 1 97 ? 94.715 63.474 5.542 1.00 102.43 73 ALA B C 1
ATOM 1388 O O . ALA B 1 97 ? 94.363 64.670 5.456 1.00 101.89 73 ALA B O 1
ATOM 1390 N N . MET B 1 98 ? 95.068 62.864 6.677 1.00 105.70 74 MET B N 1
ATOM 1391 C CA . MET B 1 98 ? 95.099 63.502 8.020 1.00 104.37 74 MET B CA 1
ATOM 1392 C C . MET B 1 98 ? 93.673 63.926 8.416 1.00 109.21 74 MET B C 1
ATOM 1393 O O . MET B 1 98 ? 93.515 64.934 9.137 1.00 114.06 74 MET B O 1
ATOM 1398 N N . ALA B 1 99 ? 92.655 63.189 7.990 1.00 110.53 75 ALA B N 1
ATOM 1399 C CA . ALA B 1 99 ? 91.271 63.446 8.449 1.00 118.89 75 ALA B CA 1
ATOM 1400 C C . ALA B 1 99 ? 90.607 62.150 8.942 1.00 125.86 75 ALA B C 1
ATOM 1401 O O . ALA B 1 99 ? 91.036 61.043 8.536 1.00 123.72 75 ALA B O 1
ATOM 1403 N N . LYS B 1 100 ? 89.622 62.299 9.837 1.00 133.02 76 LYS B N 1
ATOM 1404 C CA . LYS B 1 100 ? 88.786 61.192 10.374 1.00 140.09 76 LYS B CA 1
ATOM 1405 C C . LYS B 1 100 ? 87.978 60.618 9.204 1.00 145.43 76 LYS B C 1
ATOM 1406 O O . LYS B 1 100 ? 87.709 61.379 8.240 1.00 144.92 76 LYS B O 1
ATOM 1408 N N . MET B 1 101 ? 87.611 59.334 9.272 1.00 149.88 77 MET B N 1
ATOM 1409 C CA . MET B 1 101 ? 86.886 58.657 8.164 1.00 155.78 77 MET B CA 1
ATOM 1410 C C . MET B 1 101 ? 85.609 59.427 7.838 1.00 157.38 77 MET B C 1
ATOM 1411 O O . MET B 1 101 ? 85.334 59.635 6.666 1.00 157.81 77 MET B O 1
ATOM 1416 N N . PRO B 1 102 ? 84.802 59.895 8.821 1.00 160.15 78 PRO B N 1
ATOM 1417 C CA . PRO B 1 102 ? 83.630 60.719 8.510 1.00 163.86 78 PRO 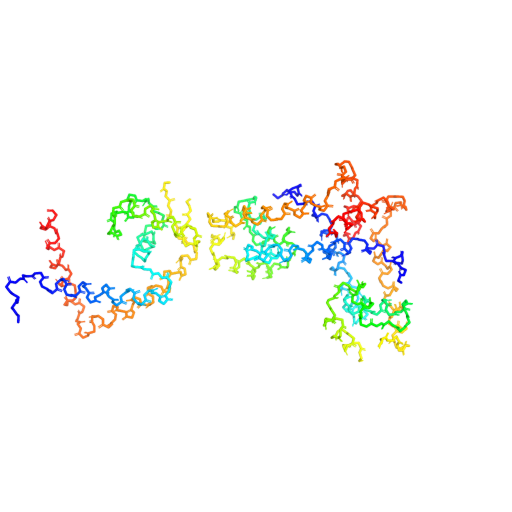B CA 1
ATOM 1418 C C . PRO B 1 102 ? 83.949 61.988 7.703 1.00 158.50 78 PRO B C 1
ATOM 1419 O O . PRO B 1 102 ? 83.190 62.321 6.843 1.00 159.66 78 PRO B O 1
ATOM 1423 N N . THR B 1 103 ? 85.045 62.673 8.020 1.00 153.85 79 THR B N 1
ATOM 1424 C CA . THR B 1 103 ? 85.471 63.932 7.353 1.00 151.04 79 THR B CA 1
ATOM 1425 C C . THR B 1 103 ? 85.898 63.632 5.907 1.00 151.47 79 THR B C 1
ATOM 1426 O O . THR B 1 103 ? 85.480 64.389 5.012 1.00 154.98 79 THR B O 1
ATOM 1430 N N . VAL B 1 104 ? 86.638 62.544 5.665 1.00 148.50 80 VAL B N 1
ATOM 1431 C CA . VAL B 1 104 ? 87.052 62.127 4.285 1.00 146.74 80 VAL B CA 1
ATOM 1432 C C . VAL B 1 104 ? 85.798 61.961 3.398 1.00 155.70 80 VAL B C 1
ATOM 1433 O O . VAL B 1 104 ? 85.813 62.466 2.256 1.00 158.18 80 VAL B O 1
ATOM 1435 N N . THR B 1 105 ? 84.745 61.299 3.906 1.00 159.33 81 THR B N 1
ATOM 1436 C CA . THR B 1 105 ? 83.444 61.047 3.221 1.00 163.15 81 THR B CA 1
ATOM 1437 C C . THR B 1 105 ? 82.834 62.374 2.749 1.00 164.65 81 THR B C 1
ATOM 1438 O O . THR B 1 105 ? 82.469 62.469 1.567 1.00 169.38 81 THR B O 1
ATOM 1440 N N . LYS B 1 106 ? 82.737 63.366 3.638 1.00 162.45 82 LYS B N 1
ATOM 1441 C CA . LYS B 1 106 ? 82.132 64.694 3.338 1.00 161.84 82 LYS B CA 1
ATOM 1442 C C . LYS B 1 106 ? 82.986 65.395 2.274 1.00 155.39 82 LYS B C 1
ATOM 1443 O O . LYS B 1 106 ? 82.391 65.969 1.350 1.00 159.92 82 LYS B O 1
ATOM 1445 N N . ILE B 1 107 ? 84.320 65.311 2.379 1.00 146.01 83 ILE B N 1
ATOM 1446 C CA . ILE B 1 107 ? 85.278 65.918 1.398 1.00 138.79 83 ILE B CA 1
ATOM 1447 C C . ILE B 1 107 ? 85.032 65.281 0.023 1.00 139.02 83 ILE B C 1
ATOM 1448 O O . ILE B 1 107 ? 84.961 66.041 -0.971 1.00 138.83 83 ILE B O 1
ATOM 1450 N N . VAL B 1 108 ? 84.882 63.949 -0.028 1.00 138.64 84 VAL B N 1
ATOM 1451 C CA . VAL B 1 108 ? 84.597 63.182 -1.284 1.00 140.96 84 VAL B CA 1
ATOM 1452 C C . VAL B 1 108 ? 83.259 63.675 -1.863 1.00 146.13 84 VAL B C 1
ATOM 1453 O O . VAL B 1 108 ? 83.189 63.905 -3.084 1.00 147.53 84 VAL B O 1
ATOM 1457 N N . GLY B 1 109 ? 82.248 63.849 -1.009 1.00 148.49 85 GLY B N 1
ATOM 1458 C CA . GLY B 1 109 ? 80.932 64.396 -1.386 1.00 154.90 85 GLY B CA 1
ATOM 1459 C C . GLY B 1 109 ? 81.070 65.758 -2.040 1.00 153.57 85 GLY B C 1
ATOM 1460 O O . GLY B 1 109 ? 80.460 65.959 -3.108 1.00 159.75 85 GLY B O 1
ATOM 1461 N N . ARG B 1 110 ? 81.859 66.655 -1.436 1.00 147.68 86 ARG B N 1
ATOM 1462 C CA . ARG B 1 110 ? 82.123 68.035 -1.942 1.00 146.10 86 ARG B CA 1
ATOM 1463 C C . ARG B 1 110 ? 82.837 67.959 -3.303 1.00 144.08 86 ARG B C 1
ATOM 1464 O O . ARG B 1 110 ? 82.569 68.798 -4.173 1.00 147.98 86 ARG B O 1
ATOM 1466 N N . LEU B 1 111 ? 83.711 66.972 -3.491 1.00 139.61 87 LEU B N 1
ATOM 1467 C CA . LEU B 1 111 ? 84.431 66.731 -4.771 1.00 136.78 87 LEU B CA 1
ATOM 1468 C C . LEU B 1 111 ? 83.476 66.212 -5.870 1.00 141.46 87 LEU B C 1
ATOM 1469 O O . LEU B 1 111 ? 83.752 66.498 -7.048 1.00 140.43 87 LEU B O 1
ATOM 1471 N N . ARG B 1 112 ? 82.422 65.450 -5.546 1.00 144.42 88 ARG B N 1
ATOM 1472 C CA . ARG B 1 112 ? 81.378 65.060 -6.543 1.00 151.49 88 ARG B CA 1
ATOM 1473 C C . ARG B 1 112 ? 80.620 66.313 -7.017 1.00 154.28 88 ARG B C 1
ATOM 1474 O O . ARG B 1 112 ? 81.026 66.900 -8.053 1.00 151.28 88 ARG B O 1
ATOM 1476 N N . GLU B 1 130 ? 85.279 52.578 -2.983 1.00 166.14 106 GLU B N 1
ATOM 1477 C CA . GLU B 1 130 ? 86.541 53.235 -3.434 1.00 159.43 106 GLU B CA 1
ATOM 1478 C C . GLU B 1 130 ? 86.220 54.567 -4.144 1.00 157.50 106 GLU B C 1
ATOM 1479 O O . GLU B 1 130 ? 85.041 54.806 -4.483 1.00 161.98 106 GLU B O 1
ATOM 1481 N N . VAL B 1 131 ? 87.249 55.392 -4.361 1.00 151.05 107 VAL B N 1
ATOM 1482 C CA . VAL B 1 131 ? 87.164 56.837 -4.742 1.00 146.36 107 VAL B CA 1
ATOM 1483 C C . VAL B 1 131 ? 88.224 57.122 -5.818 1.00 140.97 107 VAL B C 1
ATOM 1484 O O . VAL B 1 131 ? 89.392 56.736 -5.603 1.00 135.85 107 VAL B O 1
ATOM 1486 N N . MET B 1 132 ? 87.820 57.797 -6.902 1.00 141.33 108 MET B N 1
ATOM 1487 C CA . MET B 1 132 ? 88.456 57.736 -8.242 1.00 139.99 108 MET B CA 1
ATOM 1488 C C . MET B 1 132 ? 88.592 59.150 -8.798 1.00 135.67 108 MET B C 1
ATOM 1489 O O . MET B 1 132 ? 87.619 59.927 -8.735 1.00 136.20 108 MET B O 1
ATOM 1491 N N . LEU B 1 133 ? 89.760 59.467 -9.335 1.00 131.41 109 LEU B N 1
ATOM 1492 C CA . LEU B 1 133 ? 89.955 60.733 -10.082 1.00 131.75 109 LEU B CA 1
ATOM 1493 C C . LEU B 1 133 ? 89.151 60.591 -11.389 1.00 138.90 109 LEU B C 1
ATOM 1494 O O . LEU B 1 133 ? 89.127 59.477 -11.948 1.00 139.15 109 LEU B O 1
ATOM 1496 N N . THR B 1 134 ? 88.408 61.622 -11.782 1.00 142.44 110 THR B N 1
ATOM 1497 C CA . THR B 1 134 ? 87.389 61.505 -12.852 1.00 151.33 110 THR B CA 1
ATOM 1498 C C . THR B 1 134 ? 87.919 62.117 -14.147 1.00 155.93 110 THR B C 1
ATOM 1499 O O . THR B 1 134 ? 87.097 62.388 -15.053 1.00 169.19 110 THR B O 1
ATOM 1503 N N . ASP B 1 135 ? 89.223 62.327 -14.288 1.00 151.13 111 ASP B N 1
ATOM 1504 C CA . ASP B 1 135 ? 89.729 63.017 -15.508 1.00 152.78 111 ASP B CA 1
ATOM 1505 C C . ASP B 1 135 ? 89.477 64.515 -15.304 1.00 149.89 111 ASP B C 1
ATOM 1506 O O . ASP B 1 135 ? 90.451 65.267 -15.410 1.00 147.34 111 ASP B O 1
ATOM 1508 N N . ALA B 1 136 ? 88.265 64.943 -14.927 1.00 151.69 112 ALA B N 1
ATOM 1509 C CA . ALA B 1 136 ? 88.066 66.293 -14.345 1.00 149.80 112 ALA B CA 1
ATOM 1510 C C . ALA B 1 136 ? 89.061 66.425 -13.192 1.00 146.52 112 ALA B C 1
ATOM 1511 O O . ALA B 1 136 ? 89.751 67.466 -13.107 1.00 143.35 112 ALA B O 1
ATOM 1513 N N . GLY B 1 137 ? 89.177 65.361 -12.389 1.00 146.68 113 GLY B N 1
ATOM 1514 C CA . GLY B 1 137 ? 90.167 65.256 -11.303 1.00 139.82 113 GLY B CA 1
ATOM 1515 C C . GLY B 1 137 ? 91.575 65.431 -11.842 1.00 136.37 113 GLY B C 1
ATOM 1516 O O . GLY B 1 137 ? 92.357 66.249 -11.258 1.00 136.70 113 GLY B O 1
ATOM 1517 N N . ARG B 1 138 ? 91.882 64.710 -12.926 1.00 136.06 114 ARG B N 1
ATOM 1518 C CA . ARG B 1 138 ? 93.254 64.626 -13.498 1.00 130.59 114 ARG B CA 1
ATOM 1519 C C . ARG B 1 138 ? 93.709 66.051 -13.807 1.00 125.68 114 ARG B C 1
ATOM 1520 O O . ARG B 1 138 ? 94.888 66.362 -13.606 1.00 117.84 114 ARG B O 1
ATOM 1522 N N . GLN B 1 139 ? 92.766 66.878 -14.263 1.00 129.65 115 GLN B N 1
ATOM 1523 C CA . GLN B 1 139 ? 92.988 68.309 -14.565 1.00 128.89 115 GLN B CA 1
ATOM 1524 C C . GLN B 1 139 ? 93.316 69.001 -13.248 1.00 121.04 115 GLN B C 1
ATOM 1525 O O . GLN B 1 139 ? 94.363 69.648 -13.183 1.00 115.45 115 GLN B O 1
ATOM 1527 N N . LYS B 1 140 ? 92.455 68.883 -12.241 1.00 121.36 116 LYS B N 1
ATOM 1528 C CA . LYS B 1 140 ? 92.624 69.711 -11.011 1.00 117.83 116 LYS B CA 1
ATOM 1529 C C . LYS B 1 140 ? 93.981 69.399 -10.383 1.00 109.54 116 LYS B C 1
ATOM 1530 O O . LYS B 1 140 ? 94.766 70.341 -10.168 1.00 104.39 116 LYS B O 1
ATOM 1536 N N . VAL B 1 141 ? 94.252 68.116 -10.180 1.00 107.23 117 VAL B N 1
ATOM 1537 C CA . VAL B 1 141 ? 95.578 67.659 -9.697 1.00 103.08 117 VAL B CA 1
ATOM 1538 C C . VAL B 1 141 ? 96.673 68.405 -10.468 1.00 101.61 117 VAL B C 1
ATOM 1539 O O . VAL B 1 141 ? 97.471 69.064 -9.820 1.00 99.77 117 VAL B O 1
ATOM 1543 N N . GLU B 1 142 ? 96.734 68.318 -11.796 1.00 105.89 118 GLU B N 1
ATOM 1544 C CA . GLU B 1 142 ? 97.782 69.046 -12.570 1.00 104.93 118 GLU B CA 1
ATOM 1545 C C . GLU B 1 142 ? 97.754 70.524 -12.139 1.00 103.47 118 GLU B C 1
ATOM 1546 O O . GLU B 1 142 ? 98.787 71.025 -11.666 1.00 97.69 118 GLU B O 1
ATOM 1548 N N . GLU B 1 143 ? 96.593 71.183 -12.210 1.00 108.53 119 GLU B N 1
ATOM 1549 C CA . GLU B 1 143 ? 96.460 72.649 -11.966 1.00 108.52 119 GLU B CA 1
ATOM 1550 C C . GLU B 1 143 ? 97.041 72.986 -10.590 1.00 102.01 119 GLU B C 1
ATOM 1551 O O . GLU B 1 143 ? 97.810 73.985 -10.493 1.00 104.13 119 GLU B O 1
ATOM 1553 N N . ALA B 1 144 ? 96.695 72.191 -9.570 1.00 98.10 120 ALA B N 1
ATOM 1554 C CA . ALA B 1 144 ? 97.041 72.445 -8.145 1.00 91.57 120 ALA B CA 1
ATOM 1555 C C . ALA B 1 144 ? 98.537 72.216 -7.937 1.00 86.39 120 ALA B C 1
ATOM 1556 O O . ALA B 1 144 ? 99.220 73.157 -7.483 1.00 83.64 120 ALA B O 1
ATOM 1558 N N . MET B 1 145 ? 99.019 71.016 -8.274 1.00 85.48 121 MET B N 1
ATOM 1559 C CA . MET B 1 145 ? 100.441 70.635 -8.120 1.00 83.38 121 MET B CA 1
ATOM 1560 C C . MET B 1 145 ? 101.331 71.699 -8.758 1.00 83.62 121 MET B C 1
ATOM 1561 O O . MET B 1 145 ? 102.378 72.002 -8.193 1.00 82.61 121 MET B O 1
ATOM 1566 N N . ALA B 1 146 ? 100.913 72.259 -9.881 1.00 92.46 122 ALA B N 1
ATOM 1567 C CA . ALA B 1 146 ? 101.594 73.387 -10.562 1.00 95.66 122 ALA B CA 1
ATOM 1568 C C . ALA B 1 146 ? 101.792 74.534 -9.568 1.00 93.19 122 ALA B C 1
ATOM 1569 O O . ALA B 1 146 ? 102.946 75.005 -9.460 1.00 87.21 122 ALA B O 1
ATOM 1571 N N . GLN B 1 147 ? 100.720 74.938 -8.863 1.00 98.33 123 GLN B N 1
ATOM 1572 C CA . GLN B 1 147 ? 100.777 75.995 -7.803 1.00 98.62 123 GLN B CA 1
ATOM 1573 C C . GLN B 1 147 ? 101.420 75.491 -6.484 1.00 86.14 123 GLN B C 1
ATOM 1574 O O . GLN B 1 147 ? 102.236 76.234 -5.927 1.00 79.69 123 GLN B O 1
ATOM 1580 N N . ALA B 1 148 ? 101.061 74.312 -5.964 1.00 82.35 124 ALA B N 1
ATOM 1581 C CA . ALA B 1 148 ? 101.682 73.711 -4.751 1.00 77.41 124 ALA B CA 1
ATOM 1582 C C . ALA B 1 148 ? 103.198 73.672 -4.903 1.00 73.70 124 ALA B C 1
ATOM 1583 O O . ALA B 1 148 ? 103.914 74.066 -3.960 1.00 71.72 124 ALA B O 1
ATOM 1585 N N . GLY B 1 149 ? 103.658 73.116 -6.026 1.00 74.27 125 GLY B N 1
ATOM 1586 C CA . GLY B 1 149 ? 105.094 73.027 -6.355 1.00 70.23 125 GLY B CA 1
ATOM 1587 C C . GLY B 1 149 ? 105.753 74.378 -6.176 1.00 67.61 125 GLY B C 1
ATOM 1588 O O . GLY B 1 149 ? 106.921 74.405 -5.868 1.00 63.86 125 GLY B O 1
ATOM 1589 N N . LYS B 1 150 ? 105.031 75.466 -6.431 1.00 70.34 126 LYS B N 1
ATOM 1590 C CA . LYS B 1 150 ? 105.589 76.822 -6.257 1.00 71.23 126 LYS B CA 1
ATOM 1591 C C . LYS B 1 150 ? 105.868 76.930 -4.762 1.00 68.81 126 LYS B C 1
ATOM 1592 O O . LYS B 1 150 ? 107.009 77.227 -4.399 1.00 67.29 126 LYS B O 1
ATOM 1594 N N . VAL B 1 151 ? 104.893 76.569 -3.931 1.00 68.99 127 VAL B N 1
ATOM 1595 C CA . VAL B 1 151 ? 105.011 76.700 -2.444 1.00 66.77 127 VAL B CA 1
ATOM 1596 C C . VAL B 1 151 ? 106.142 75.785 -1.952 1.00 61.81 127 VAL B C 1
ATOM 1597 O O . VAL B 1 151 ? 107.076 76.344 -1.348 1.00 59.08 127 VAL B O 1
ATOM 1601 N N . PHE B 1 152 ? 106.115 74.487 -2.305 1.00 60.89 128 PHE B N 1
ATOM 1602 C CA . PHE B 1 152 ? 107.168 73.470 -1.983 1.00 59.58 128 PHE B CA 1
ATOM 1603 C C . PHE B 1 152 ? 108.562 73.994 -2.355 1.00 57.20 128 PHE B C 1
ATOM 1604 O O . PHE B 1 152 ? 109.420 73.979 -1.483 1.00 56.72 128 PHE B O 1
ATOM 1612 N N . GLU B 1 153 ? 108.771 74.464 -3.588 1.00 57.21 129 GLU B N 1
ATOM 1613 C CA . GLU B 1 153 ? 110.094 74.945 -4.046 1.00 58.40 129 GLU B CA 1
ATOM 1614 C C . GLU B 1 153 ? 110.483 76.170 -3.213 1.00 59.04 129 GLU B C 1
ATOM 1615 O O . GLU B 1 153 ? 111.624 76.160 -2.748 1.00 60.04 129 GLU B O 1
ATOM 1617 N N . LYS B 1 154 ? 109.598 77.120 -2.899 1.00 62.83 130 LYS B N 1
ATOM 1618 C CA . LYS B 1 154 ? 110.044 78.328 -2.131 1.00 65.35 130 LYS B CA 1
ATOM 1619 C C . LYS B 1 154 ? 110.354 77.862 -0.697 1.00 62.94 130 LYS B C 1
ATOM 1620 O O . LYS B 1 154 ? 111.465 78.172 -0.216 1.00 61.88 130 LYS B O 1
ATOM 1626 N N . GLY B 1 155 ? 109.487 77.021 -0.114 1.00 61.01 131 GLY B N 1
ATOM 1627 C CA . GLY B 1 155 ? 109.644 76.475 1.252 1.00 57.10 131 GLY B CA 1
ATOM 1628 C C . GLY B 1 155 ? 111.060 75.978 1.476 1.00 54.03 131 GLY B C 1
ATOM 1629 O O . GLY B 1 155 ? 111.672 76.337 2.465 1.00 50.85 131 GLY B O 1
ATOM 1630 N N . PHE B 1 156 ? 111.595 75.226 0.530 1.00 54.99 132 PHE B N 1
ATOM 1631 C CA . PHE B 1 156 ? 112.844 74.452 0.733 1.00 53.90 132 PHE B CA 1
ATOM 1632 C C . PHE B 1 156 ? 114.010 75.133 0.007 1.00 51.69 132 PHE B C 1
ATOM 1633 O O . PHE B 1 156 ? 115.099 74.625 0.016 1.00 47.66 132 PHE B O 1
ATOM 1641 N N . LYS B 1 157 ? 113.821 76.329 -0.537 1.00 53.82 133 LYS B N 1
ATOM 1642 C CA . LYS B 1 157 ? 114.911 77.027 -1.268 1.00 53.27 133 LYS B CA 1
ATOM 1643 C C . LYS B 1 157 ? 116.179 77.150 -0.409 1.00 50.78 133 LYS B C 1
ATOM 1644 O O . LYS B 1 157 ? 116.074 77.256 0.844 1.00 54.55 133 LYS B O 1
ATOM 1650 N N . GLY B 1 158 ? 117.351 77.050 -1.012 1.00 47.91 134 GLY B N 1
ATOM 1651 C CA . GLY B 1 158 ? 118.632 77.179 -0.271 1.00 49.59 134 GLY B CA 1
ATOM 1652 C C . GLY B 1 158 ? 119.064 75.965 0.647 1.00 49.68 134 GLY B C 1
ATOM 1653 O O . GLY B 1 158 ? 120.312 75.830 0.846 1.00 56.82 134 GLY B O 1
ATOM 1654 N N . MET B 1 159 ? 118.081 75.129 1.005 1.00 45.76 135 MET B N 1
ATOM 1655 C CA . MET B 1 159 ? 118.332 73.952 1.854 1.00 46.32 135 MET B CA 1
ATOM 1656 C C . MET B 1 159 ? 118.955 72.784 1.115 1.00 46.13 135 MET B C 1
ATOM 1657 O O . MET B 1 159 ? 118.593 72.539 0.015 1.00 47.04 135 MET B O 1
ATOM 1662 N N . THR B 1 160 ? 119.922 72.105 1.726 1.00 46.71 136 THR B N 1
ATOM 1663 C CA . THR B 1 160 ? 120.587 70.967 1.054 1.00 44.06 136 THR B CA 1
ATOM 1664 C C . THR B 1 160 ? 119.765 69.717 1.288 1.00 43.42 136 THR B C 1
ATOM 1665 O O . THR B 1 160 ? 118.976 69.637 2.228 1.00 43.78 136 THR B O 1
ATOM 1669 N N . ARG B 1 161 ? 119.870 68.813 0.351 1.00 47.15 137 ARG B N 1
ATOM 1670 C CA . ARG B 1 161 ? 119.142 67.543 0.394 1.00 46.70 137 ARG B CA 1
ATOM 1671 C C . ARG B 1 161 ? 119.431 66.954 1.777 1.00 42.31 137 ARG B C 1
ATOM 1672 O O . ARG B 1 161 ? 118.573 66.342 2.352 1.00 39.83 137 ARG B O 1
ATOM 1680 N N . ASN B 1 162 ? 120.694 66.998 2.149 1.00 43.69 138 ASN B N 1
ATOM 1681 C CA . ASN B 1 162 ? 121.236 66.402 3.409 1.00 43.03 138 ASN B CA 1
ATOM 1682 C C . ASN B 1 162 ? 120.601 67.155 4.582 1.00 41.12 138 ASN B C 1
ATOM 1683 O O . ASN B 1 162 ? 120.115 66.485 5.492 1.00 39.31 138 ASN B O 1
ATOM 1688 N N . GLN B 1 163 ? 120.495 68.479 4.574 1.00 41.21 139 GLN B N 1
ATOM 1689 C CA . GLN B 1 163 ? 119.813 69.130 5.707 1.00 43.80 139 GLN B CA 1
ATOM 1690 C C . GLN B 1 163 ? 118.394 68.573 5.794 1.00 44.00 139 GLN B C 1
ATOM 1691 O O . GLN B 1 163 ? 117.917 68.378 6.908 1.00 51.81 139 GLN B O 1
ATOM 1697 N N . VAL B 1 164 ? 117.703 68.408 4.687 1.00 43.96 140 VAL B N 1
ATOM 1698 C CA . VAL B 1 164 ? 116.255 68.066 4.710 1.00 40.79 140 VAL B CA 1
ATOM 1699 C C . VAL B 1 164 ? 116.150 66.593 5.073 1.00 38.76 140 VAL B C 1
ATOM 1700 O O . VAL B 1 164 ? 115.244 66.191 5.714 1.00 41.18 140 VAL B O 1
ATOM 1704 N N . ALA B 1 165 ? 117.116 65.791 4.702 1.00 39.40 141 ALA B N 1
ATOM 1705 C CA . ALA B 1 165 ? 117.027 64.353 4.970 1.00 39.93 141 ALA B CA 1
ATOM 1706 C C . ALA B 1 165 ? 117.102 64.246 6.484 1.00 40.89 141 ALA B C 1
ATOM 1707 O O . ALA B 1 165 ? 116.214 63.559 7.059 1.00 43.19 141 ALA B O 1
ATOM 1709 N N . LYS B 1 166 ? 118.016 64.998 7.140 1.00 42.54 142 LYS B N 1
ATOM 1710 C CA . LYS B 1 166 ? 118.272 64.865 8.601 1.00 42.59 142 LYS B CA 1
ATOM 1711 C C . LYS B 1 166 ? 117.038 65.359 9.340 1.00 41.74 142 LYS B C 1
ATOM 1712 O O . LYS B 1 166 ? 116.553 64.647 10.183 1.00 41.37 142 LYS B O 1
ATOM 1718 N N . MET B 1 167 ? 116.468 66.452 8.863 1.00 40.62 143 MET B N 1
ATOM 1719 C CA . MET B 1 167 ? 115.265 67.073 9.401 1.00 39.04 143 MET B CA 1
ATOM 1720 C C . MET B 1 167 ? 114.166 66.051 9.475 1.00 42.53 143 MET B C 1
ATOM 1721 O O . MET B 1 167 ? 113.413 66.071 10.470 1.00 45.85 143 MET B O 1
ATOM 1726 N N . ASN B 1 168 ? 114.015 65.242 8.426 1.00 44.59 144 ASN B N 1
ATOM 1727 C CA . ASN B 1 168 ? 112.807 64.391 8.280 1.00 46.17 144 ASN B CA 1
ATOM 1728 C C . ASN B 1 168 ? 113.077 63.177 9.173 1.00 45.91 144 ASN B C 1
ATOM 1729 O O . ASN B 1 168 ? 112.122 62.653 9.776 1.00 43.96 144 ASN B O 1
ATOM 1734 N N . LEU B 1 169 ? 114.347 62.795 9.278 1.00 44.67 145 LEU B N 1
ATOM 1735 C CA . LEU B 1 169 ? 114.734 61.624 10.086 1.00 49.29 145 LEU B CA 1
ATOM 1736 C C . LEU B 1 169 ? 114.420 61.901 11.554 1.00 49.24 145 LEU B C 1
ATOM 1737 O O . LEU B 1 169 ? 113.974 60.998 12.240 1.00 50.23 145 LEU B O 1
ATOM 1742 N N . SER B 1 170 ? 114.646 63.136 11.991 1.00 47.82 146 SER B N 1
ATOM 1743 C CA . SER B 1 170 ? 114.376 63.614 13.351 1.00 45.68 146 SER B CA 1
ATOM 1744 C C . SER B 1 170 ? 112.871 63.639 13.586 1.00 47.37 146 SER B C 1
ATOM 1745 O O . SER B 1 170 ? 112.466 63.211 14.698 1.00 52.40 146 SER B O 1
ATOM 1748 N N . LEU B 1 171 ? 112.090 64.211 12.662 1.00 46.25 147 LEU B N 1
ATOM 1749 C CA . LEU B 1 171 ? 110.612 64.279 12.808 1.00 43.83 147 LEU B CA 1
ATOM 1750 C C . LEU B 1 171 ? 110.058 62.862 12.683 1.00 45.71 147 LEU B C 1
ATOM 1751 O O . LEU B 1 171 ? 109.030 62.613 13.298 1.00 49.44 147 LEU B O 1
ATOM 1756 N N . ALA B 1 172 ? 110.717 61.951 11.979 1.00 44.84 148 ALA B N 1
ATOM 1757 C CA . ALA B 1 172 ? 110.217 60.558 11.931 1.00 51.60 148 ALA B CA 1
ATOM 1758 C C . ALA B 1 172 ? 110.358 59.899 13.322 1.00 51.48 148 ALA B C 1
ATOM 1759 O O . ALA B 1 172 ? 109.455 59.196 13.724 1.00 53.50 148 ALA B O 1
ATOM 1761 N N . LYS B 1 173 ? 111.481 60.081 14.008 1.00 50.49 149 LYS B N 1
ATOM 1762 C CA . LYS B 1 173 ? 111.693 59.579 15.388 1.00 50.65 149 LYS B CA 1
ATOM 1763 C C . LYS B 1 173 ? 110.632 60.188 16.322 1.00 48.23 149 LYS B C 1
ATOM 1764 O O . LYS B 1 173 ? 109.991 59.417 17.084 1.00 46.92 149 LYS B O 1
ATOM 1770 N N . VAL B 1 174 ? 110.426 61.502 16.254 1.00 43.33 150 VAL B N 1
ATOM 1771 C CA . VAL B 1 174 ? 109.360 62.161 17.043 1.00 44.50 150 VAL B CA 1
ATOM 1772 C C . VAL B 1 174 ? 108.072 61.392 16.845 1.00 48.26 150 VAL B C 1
ATOM 1773 O O . VAL B 1 174 ? 107.459 61.029 17.847 1.00 52.86 150 VAL B O 1
ATOM 1777 N N . LEU B 1 175 ? 107.686 61.145 15.590 1.00 49.34 151 LEU B N 1
ATOM 1778 C CA . LEU B 1 175 ? 106.345 60.609 15.225 1.00 49.90 151 LEU B CA 1
ATOM 1779 C C . LEU B 1 175 ? 106.278 59.140 15.645 1.00 51.92 151 LEU B C 1
ATOM 1780 O O . LEU B 1 175 ? 105.208 58.707 16.071 1.00 54.94 151 LEU B O 1
ATOM 1785 N N . ASP B 1 176 ? 107.381 58.399 15.531 1.00 52.96 152 ASP B N 1
ATOM 1786 C CA . ASP B 1 176 ? 107.490 56.990 15.987 1.00 61.13 152 ASP B CA 1
ATOM 1787 C C . ASP B 1 176 ? 107.194 56.939 17.489 1.00 62.21 152 ASP B C 1
ATOM 1788 O O . ASP B 1 176 ? 106.414 56.032 17.929 1.00 63.94 152 ASP B O 1
ATOM 1793 N N . ASN B 1 177 ? 107.829 57.865 18.223 1.00 58.37 153 ASN B N 1
ATOM 1794 C CA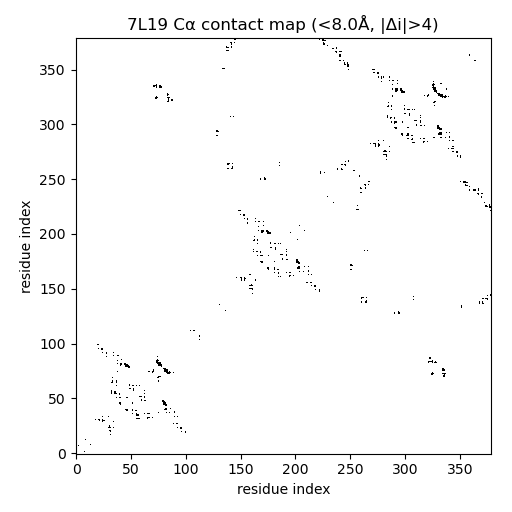 . ASN B 1 177 ? 107.667 58.080 19.678 1.00 57.96 153 ASN B CA 1
ATOM 1795 C C . ASN B 1 177 ? 106.223 58.401 20.044 1.00 60.21 153 ASN B C 1
ATOM 1796 O O . ASN B 1 177 ? 105.651 57.686 20.878 1.00 62.02 153 ASN B O 1
ATOM 1801 N N . LEU B 1 178 ? 105.632 59.401 19.414 1.00 58.02 154 LEU B N 1
ATOM 1802 C CA . LEU B 1 178 ? 104.209 59.686 19.658 1.00 62.66 154 LEU B CA 1
ATOM 1803 C C . LEU B 1 178 ? 103.313 58.492 19.355 1.00 68.87 154 LEU B C 1
ATOM 1804 O O . LEU B 1 178 ? 102.129 58.635 19.734 1.00 73.31 154 LEU B O 1
ATOM 1809 N N . ASN B 1 179 ? 103.808 57.378 18.770 1.00 74.54 155 ASN B N 1
ATOM 1810 C CA . ASN B 1 179 ? 103.000 56.120 18.579 1.00 84.12 155 ASN B CA 1
ATOM 1811 C C . ASN B 1 179 ? 103.641 54.932 19.321 1.00 85.75 155 ASN B C 1
ATOM 1812 O O . ASN B 1 179 ? 103.964 54.978 20.520 1.00 85.71 155 ASN B O 1
ATOM 1817 N N . PHE C 1 41 ? 101.405 55.482 -1.764 1.00 107.36 17 PHE C N 1
ATOM 1818 C CA . PHE C 1 41 ? 101.581 56.961 -1.591 1.00 102.12 17 PHE C CA 1
ATOM 1819 C C . PHE C 1 41 ? 103.077 57.316 -1.591 1.00 92.74 17 PHE C C 1
ATOM 1820 O O . PHE C 1 41 ? 103.728 57.056 -0.594 1.00 91.90 17 PHE C O 1
ATOM 1828 N N . HIS C 1 42 ? 103.577 57.946 -2.659 1.00 90.67 18 HIS C N 1
ATOM 1829 C CA . HIS C 1 42 ? 104.947 58.522 -2.769 1.00 85.02 18 HIS C CA 1
ATOM 1830 C C . HIS C 1 42 ? 104.989 59.856 -2.011 1.00 83.69 18 HIS C C 1
ATOM 1831 O O . HIS C 1 42 ? 104.630 60.898 -2.592 1.00 84.32 18 HIS C O 1
ATOM 1833 N N . ARG C 1 43 ? 105.460 59.845 -0.763 1.00 77.55 19 ARG C N 1
ATOM 1834 C CA . ARG C 1 43 ? 105.572 61.096 0.018 1.00 76.40 19 ARG C CA 1
ATOM 1835 C C . ARG C 1 43 ? 106.655 62.048 -0.547 1.00 75.56 19 ARG C C 1
ATOM 1836 O O . ARG C 1 43 ? 106.576 63.248 -0.216 1.00 76.54 19 ARG C O 1
ATOM 1844 N N . GLU C 1 44 ? 107.680 61.597 -1.291 1.00 74.48 20 GLU C N 1
ATOM 1845 C CA . GLU C 1 44 ? 108.847 62.465 -1.664 1.00 70.20 20 GLU C CA 1
ATOM 1846 C C . GLU C 1 44 ? 108.380 63.687 -2.473 1.00 74.66 20 GLU C C 1
ATOM 1847 O O . GLU C 1 44 ? 109.042 64.743 -2.330 1.00 70.07 20 GLU C O 1
ATOM 1849 N N . GLU C 1 45 ? 107.311 63.556 -3.305 1.00 81.25 21 GLU C N 1
ATOM 1850 C CA . GLU C 1 45 ? 106.666 64.693 -4.039 1.00 84.49 21 GLU C CA 1
ATOM 1851 C C . GLU C 1 45 ? 106.164 65.796 -3.061 1.00 80.39 21 GLU C C 1
ATOM 1852 O O . GLU C 1 45 ? 105.836 66.917 -3.525 1.00 83.80 21 GLU C O 1
ATOM 1858 N N . PHE C 1 46 ? 106.032 65.523 -1.766 1.00 73.49 22 PHE C N 1
ATOM 1859 C CA . PHE C 1 46 ? 105.430 66.424 -0.747 1.00 68.01 22 PHE C CA 1
ATOM 1860 C C . PHE C 1 46 ? 106.450 66.723 0.340 1.00 61.52 22 PHE C C 1
ATOM 1861 O O . PHE C 1 46 ? 106.592 65.990 1.302 1.00 62.58 22 PHE C O 1
ATOM 1869 N N . PRO C 1 47 ? 107.302 67.743 0.173 1.00 58.58 23 PRO C N 1
ATOM 1870 C CA . PRO C 1 47 ? 108.418 67.928 1.089 1.00 55.78 23 PRO C CA 1
ATOM 1871 C C . PRO C 1 47 ? 108.023 68.395 2.494 1.00 54.39 23 PRO C C 1
ATOM 1872 O O . PRO C 1 47 ? 108.911 68.580 3.261 1.00 59.02 23 PRO C O 1
ATOM 1876 N N . PHE C 1 48 ? 106.744 68.622 2.740 1.00 54.63 24 PHE C N 1
ATOM 1877 C CA . PHE C 1 48 ? 106.157 69.007 4.047 1.00 55.30 24 PHE C CA 1
ATOM 1878 C C . PHE C 1 48 ? 105.450 67.790 4.651 1.00 56.83 24 PHE C C 1
ATOM 1879 O O . PHE C 1 48 ? 104.810 67.974 5.654 1.00 57.48 24 PHE C O 1
ATOM 1887 N N . TYR C 1 49 ? 105.473 66.612 4.023 1.00 58.39 25 TYR C N 1
ATOM 1888 C CA . TYR C 1 49 ? 104.796 65.394 4.552 1.00 59.48 25 TYR C CA 1
ATOM 1889 C C . TYR C 1 49 ? 105.085 65.209 6.054 1.00 58.09 25 TYR C C 1
ATOM 1890 O O . TYR C 1 49 ? 104.192 65.130 6.905 1.00 57.87 25 TYR C O 1
ATOM 1899 N N . TRP C 1 50 ? 106.352 65.110 6.398 1.00 56.85 26 TRP C N 1
ATOM 1900 C CA . TRP C 1 50 ? 106.769 64.727 7.760 1.00 55.38 26 TRP C CA 1
ATOM 1901 C C . TRP C 1 50 ? 106.378 65.808 8.771 1.00 54.60 26 TRP C C 1
ATOM 1902 O O . TRP C 1 50 ? 105.949 65.436 9.831 1.00 59.43 26 TRP C O 1
ATOM 1913 N N . ILE C 1 51 ? 106.567 67.088 8.459 1.00 52.10 27 ILE C N 1
ATOM 1914 C CA . ILE C 1 51 ? 106.119 68.242 9.290 1.00 49.01 27 ILE C CA 1
ATOM 1915 C C . ILE C 1 51 ? 104.609 68.149 9.543 1.00 51.49 27 ILE C C 1
ATOM 1916 O O . ILE C 1 51 ? 104.128 68.492 10.616 1.00 56.02 27 ILE C O 1
ATOM 1921 N N . VAL C 1 52 ? 103.853 67.669 8.588 1.00 54.39 28 VAL C N 1
ATOM 1922 C CA . VAL C 1 52 ? 102.373 67.765 8.629 1.00 56.46 28 VAL C CA 1
ATOM 1923 C C . VAL C 1 52 ? 101.885 66.592 9.468 1.00 57.82 28 VAL C C 1
ATOM 1924 O O . VAL C 1 52 ? 100.948 66.799 10.187 1.00 58.75 28 VAL C O 1
ATOM 1928 N N . ASN C 1 53 ? 102.537 65.434 9.393 1.00 61.50 29 ASN C N 1
ATOM 1929 C CA . ASN C 1 53 ? 102.167 64.220 10.172 1.00 64.62 29 ASN C CA 1
ATOM 1930 C C . ASN C 1 53 ? 102.518 64.452 11.623 1.00 61.63 29 ASN C C 1
ATOM 1931 O O . ASN C 1 53 ? 101.718 64.065 12.467 1.00 66.67 29 ASN C O 1
ATOM 1936 N N . VAL C 1 54 ? 103.666 65.054 11.922 1.00 58.05 30 VAL C N 1
ATOM 1937 C CA . VAL C 1 54 ? 104.037 65.237 13.348 1.00 55.73 30 VAL C CA 1
ATOM 1938 C C . VAL C 1 54 ? 103.002 66.196 13.969 1.00 54.68 30 VAL C C 1
ATOM 1939 O O . VAL C 1 54 ? 102.350 65.792 14.923 1.00 52.69 30 VAL C O 1
ATOM 1943 N N . TYR C 1 55 ? 102.748 67.339 13.323 1.00 53.06 31 TYR C N 1
ATOM 1944 C CA . TYR C 1 55 ? 101.705 68.306 13.728 1.00 52.95 31 TYR C CA 1
ATOM 1945 C C . TYR C 1 55 ? 100.359 67.597 13.880 1.00 57.06 31 TYR C C 1
ATOM 1946 O O . TYR C 1 55 ? 99.588 68.020 14.702 1.00 64.33 31 TYR C O 1
ATOM 1955 N N . ALA C 1 56 ? 100.049 66.597 13.076 1.00 58.89 32 ALA C N 1
ATOM 1956 C CA . ALA C 1 56 ? 98.712 65.976 13.060 1.00 62.24 32 ALA C CA 1
ATOM 1957 C C . ALA C 1 56 ? 98.628 65.070 14.273 1.00 63.39 32 ALA C C 1
ATOM 1958 O O . ALA C 1 56 ? 97.708 65.223 15.029 1.00 66.35 32 ALA C O 1
ATOM 1960 N N . ARG C 1 57 ? 99.588 64.167 14.421 1.00 65.05 33 ARG C N 1
ATOM 1961 C CA . ARG C 1 57 ? 99.644 63.197 15.538 1.00 67.93 33 ARG C CA 1
ATOM 1962 C C . ARG C 1 57 ? 99.722 63.967 16.872 1.00 69.81 33 ARG C C 1
ATOM 1963 O O . ARG C 1 57 ? 99.004 63.608 17.822 1.00 71.12 33 ARG C O 1
ATOM 1971 N N . TYR C 1 58 ? 100.568 64.991 16.953 1.00 67.26 34 TYR C N 1
ATOM 1972 C CA . TYR C 1 58 ? 100.689 65.818 18.166 1.00 66.65 34 TYR C CA 1
ATOM 1973 C C . TYR C 1 58 ? 99.298 66.344 18.519 1.00 70.07 34 TYR C C 1
ATOM 1974 O O . TYR C 1 58 ? 98.871 66.102 19.659 1.00 80.22 34 TYR C O 1
ATOM 1983 N N . THR C 1 59 ? 98.608 67.006 17.591 1.00 67.79 35 THR C N 1
ATOM 1984 C CA . THR C 1 59 ? 97.297 67.661 17.861 1.00 68.73 35 THR C CA 1
ATOM 1985 C C . THR C 1 59 ? 96.270 66.609 18.290 1.00 67.64 35 THR C C 1
ATOM 1986 O O . THR C 1 59 ? 95.492 66.876 19.195 1.00 69.72 35 THR C O 1
ATOM 1990 N N . GLN C 1 60 ? 96.266 65.455 17.652 1.00 65.82 36 GLN C N 1
ATOM 1991 C CA . GLN C 1 60 ? 95.347 64.357 17.999 1.00 68.28 36 GLN C CA 1
ATOM 1992 C C . GLN C 1 60 ? 95.519 64.005 19.480 1.00 66.72 36 GLN C C 1
ATOM 1993 O O . GLN C 1 60 ? 94.504 63.832 20.159 1.00 68.38 36 GLN C O 1
ATOM 1999 N N . ILE C 1 61 ? 96.766 63.900 19.936 1.00 65.56 37 ILE C N 1
ATOM 2000 C CA . ILE C 1 61 ? 97.144 63.446 21.318 1.00 66.99 37 ILE C CA 1
ATOM 2001 C C . ILE C 1 61 ? 96.850 64.591 22.315 1.00 67.58 37 ILE C C 1
ATOM 2002 O O . ILE C 1 61 ? 95.979 64.383 23.199 1.00 69.85 37 ILE C O 1
ATOM 2007 N N . MET C 1 62 ? 97.444 65.777 22.108 1.00 66.71 38 MET C N 1
ATOM 2008 C CA . MET C 1 62 ? 97.131 67.016 22.856 1.00 69.97 38 MET C CA 1
ATOM 2009 C C . MET C 1 62 ? 95.622 67.208 22.974 1.00 73.85 38 MET C C 1
ATOM 2010 O O . MET C 1 62 ? 95.168 67.486 24.077 1.00 77.42 38 MET C O 1
ATOM 2015 N N . GLU C 1 63 ? 94.853 67.035 21.915 1.00 77.12 39 GLU C N 1
ATOM 2016 C CA . GLU C 1 63 ? 93.431 67.391 22.035 1.00 83.81 39 GLU C CA 1
ATOM 2017 C C . GLU C 1 63 ? 92.829 66.446 23.081 1.00 88.00 39 GLU C C 1
ATOM 2018 O O . GLU C 1 63 ? 91.854 66.891 23.760 1.00 92.71 39 GLU C O 1
ATOM 2024 N N . ILE C 1 64 ? 93.377 65.229 23.268 1.00 86.05 40 ILE C N 1
ATOM 2025 C CA . ILE C 1 64 ? 92.726 64.259 24.201 1.00 89.14 40 ILE C CA 1
ATOM 2026 C C . ILE C 1 64 ? 93.393 64.285 25.586 1.00 87.09 40 ILE C C 1
ATOM 2027 O O . ILE C 1 64 ? 92.673 63.964 26.534 1.00 90.36 40 ILE C O 1
ATOM 2032 N N . THR C 1 65 ? 94.657 64.710 25.739 1.00 84.04 41 THR C N 1
ATOM 2033 C CA . THR C 1 65 ? 95.250 64.894 27.099 1.00 83.93 41 THR C CA 1
ATOM 2034 C C . THR C 1 65 ? 94.727 66.229 27.673 1.00 83.81 41 THR C C 1
ATOM 2035 O O . THR C 1 65 ? 94.165 66.191 28.783 1.00 87.96 41 THR C O 1
ATOM 2039 N N . LEU C 1 66 ? 94.677 67.317 26.901 1.00 80.59 42 LEU C N 1
ATOM 2040 C CA . LEU C 1 66 ? 94.038 68.573 27.375 1.00 79.72 42 LEU C CA 1
ATOM 2041 C C . LEU C 1 66 ? 92.576 68.335 27.796 1.00 83.00 42 LEU C C 1
ATOM 2042 O O . LEU C 1 66 ? 92.074 69.166 28.575 1.00 80.27 42 LEU C O 1
ATOM 2047 N N . LYS C 1 67 ? 91.908 67.262 27.336 1.00 84.96 43 LYS C N 1
ATOM 2048 C CA . LYS C 1 67 ? 90.464 67.017 27.653 1.00 87.43 43 LYS C CA 1
ATOM 2049 C C . LYS C 1 67 ? 90.366 66.626 29.134 1.00 90.60 43 LYS C C 1
ATOM 2050 O O . LYS C 1 67 ? 89.405 67.038 29.798 1.00 89.87 43 LYS C O 1
ATOM 2053 N N . LYS C 1 68 ? 91.343 65.859 29.634 1.00 94.49 44 LYS C N 1
ATOM 2054 C CA . LYS C 1 68 ? 91.453 65.514 31.078 1.00 97.82 44 LYS C CA 1
ATOM 2055 C C . LYS C 1 68 ? 91.252 66.828 31.855 1.00 99.63 44 LYS C C 1
ATOM 2056 O O . LYS C 1 68 ? 90.368 66.860 32.742 1.00 108.58 44 LYS C O 1
ATOM 2058 N N . ALA C 1 69 ? 91.977 67.890 31.466 1.00 94.74 45 ALA C N 1
ATOM 2059 C CA . ALA C 1 69 ? 92.026 69.209 32.150 1.00 91.18 45 ALA C CA 1
ATOM 2060 C C . ALA C 1 69 ? 90.884 70.114 31.673 1.00 89.98 45 ALA C C 1
ATOM 2061 O O . ALA C 1 69 ? 90.925 71.318 31.982 1.00 88.76 45 ALA C O 1
ATOM 2063 N N . GLN C 1 70 ? 89.929 69.571 30.912 1.00 91.42 46 GLN C N 1
ATOM 2064 C CA . GLN C 1 70 ? 88.746 70.318 30.390 1.00 94.89 46 GLN C CA 1
ATOM 2065 C C . GLN C 1 70 ? 89.184 71.423 29.406 1.00 94.09 46 GLN C C 1
ATOM 2066 O O . GLN C 1 70 ? 88.549 72.500 29.420 1.00 97.81 46 GLN C O 1
ATOM 2068 N N . LEU C 1 71 ? 90.202 71.166 28.565 1.00 92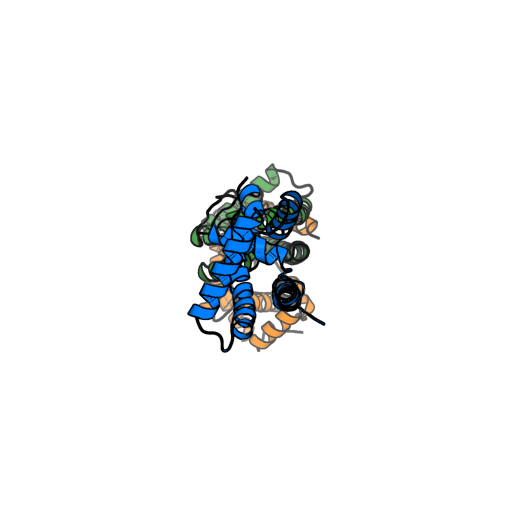.36 47 LEU C N 1
ATOM 2069 C CA . LEU C 1 71 ? 90.879 72.184 27.701 1.00 87.08 47 LEU C CA 1
ATOM 2070 C C . LEU C 1 71 ? 90.816 71.796 26.216 1.00 86.51 47 LEU C C 1
ATOM 2071 O O . LEU C 1 71 ? 90.813 70.571 25.908 1.00 86.88 47 LEU C O 1
ATOM 2076 N N . ASP C 1 72 ? 90.740 72.821 25.346 1.00 87.07 48 ASP C N 1
ATOM 2077 C CA . ASP C 1 72 ? 91.029 72.741 23.887 1.00 84.27 48 ASP C CA 1
ATOM 2078 C C . ASP C 1 72 ? 92.413 73.378 23.647 1.00 78.64 48 ASP C C 1
ATOM 2079 O O . ASP C 1 72 ? 92.844 74.205 24.464 1.00 76.94 48 ASP C O 1
ATOM 2084 N N . VAL C 1 73 ? 93.082 72.985 22.563 1.00 73.88 49 VAL C N 1
ATOM 2085 C CA . VAL C 1 73 ? 94.498 73.332 22.288 1.00 68.95 49 VAL C CA 1
ATOM 2086 C C . VAL C 1 73 ? 94.595 74.853 22.182 1.00 67.77 49 VAL C C 1
ATOM 2087 O O . VAL C 1 73 ? 95.547 75.434 22.673 1.00 67.77 49 VAL C O 1
ATOM 2091 N N . SER C 1 74 ? 93.640 75.503 21.563 1.00 70.44 50 SER C N 1
ATOM 2092 C CA . SER C 1 74 ? 93.695 76.974 21.389 1.00 73.75 50 SER C CA 1
ATOM 2093 C C . SER C 1 74 ? 93.779 77.613 22.779 1.00 73.25 50 SER C C 1
ATOM 2094 O O . SER C 1 74 ? 94.670 78.453 22.987 1.00 71.82 50 SER C O 1
ATOM 2097 N N . GLY C 1 75 ? 92.903 77.169 23.689 1.00 73.15 51 GLY C N 1
ATOM 2098 C CA . GLY C 1 75 ? 92.819 77.643 25.081 1.00 73.07 51 GLY C CA 1
ATOM 2099 C C . GLY C 1 75 ? 94.097 77.353 25.831 1.00 69.96 51 GLY C C 1
ATOM 2100 O O . GLY C 1 75 ? 94.666 78.289 26.449 1.00 67.42 51 GLY C O 1
ATOM 2101 N N . PHE C 1 76 ? 94.570 76.120 25.728 1.00 70.04 52 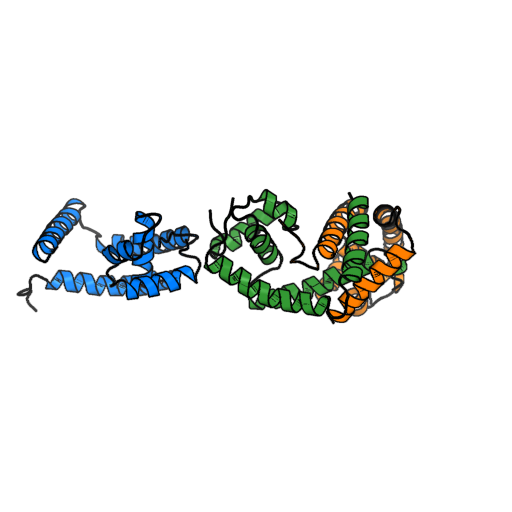PHE C N 1
ATOM 2102 C CA . PHE C 1 76 ? 95.896 75.749 26.272 1.00 73.57 52 PHE C CA 1
ATOM 2103 C C . PHE C 1 76 ? 96.951 76.781 25.856 1.00 73.99 52 PHE C C 1
ATOM 2104 O O . PHE C 1 76 ? 97.628 77.389 26.748 1.00 81.55 52 PHE C O 1
ATOM 2112 N N . ARG C 1 77 ? 97.047 77.033 24.558 1.00 71.12 53 ARG C N 1
ATOM 2113 C CA . ARG C 1 77 ? 98.073 77.928 23.980 1.00 73.67 53 ARG C CA 1
ATOM 2114 C C . ARG C 1 77 ? 97.922 79.335 24.559 1.00 74.35 53 ARG C C 1
ATOM 2115 O O . ARG C 1 77 ? 98.956 79.908 24.977 1.00 74.69 53 ARG C O 1
ATOM 2123 N N . VAL C 1 78 ? 96.708 79.880 24.612 1.00 77.88 54 VAL C N 1
ATOM 2124 C CA . VAL C 1 78 ? 96.523 81.298 25.074 1.00 81.73 54 VAL C CA 1
ATOM 2125 C C . VAL C 1 78 ? 96.792 81.366 26.586 1.00 79.46 54 VAL C C 1
ATOM 2126 O O . VAL C 1 78 ? 97.416 82.377 27.021 1.00 78.22 54 VAL C O 1
ATOM 2130 N N . LEU C 1 79 ? 96.424 80.335 27.353 1.00 78.13 55 LEU C N 1
ATOM 2131 C CA . LEU C 1 79 ? 96.730 80.333 28.816 1.00 82.08 55 LEU C CA 1
ATOM 2132 C C . LEU C 1 79 ? 98.244 80.516 28.988 1.00 80.05 55 LEU C C 1
ATOM 2133 O O . LEU C 1 79 ? 98.662 81.327 29.830 1.00 78.34 55 LEU C O 1
ATOM 2138 N N . MET C 1 80 ? 99.021 79.753 28.220 1.00 79.19 56 MET C N 1
ATOM 2139 C CA . MET C 1 80 ? 100.514 79.724 28.307 1.00 77.67 56 MET C CA 1
ATOM 2140 C C . MET C 1 80 ? 101.179 81.012 27.770 1.00 75.05 56 MET C C 1
ATOM 2141 O O . MET C 1 80 ? 102.250 81.427 28.299 1.00 72.82 56 MET C O 1
ATOM 2146 N N . VAL C 1 81 ? 100.596 81.662 26.780 1.00 72.61 57 VAL C N 1
ATOM 2147 C CA . VAL C 1 81 ? 101.156 82.968 26.338 1.00 74.58 57 VAL C CA 1
ATOM 2148 C C . VAL C 1 81 ? 100.931 83.938 27.488 1.00 77.99 57 VAL C C 1
ATOM 2149 O O . VAL C 1 81 ? 101.802 84.771 27.742 1.00 77.13 57 VAL C O 1
ATOM 2153 N N . THR C 1 82 ? 99.762 83.830 28.133 1.00 81.63 58 THR C N 1
ATOM 2154 C CA . THR C 1 82 ? 99.336 84.735 29.237 1.00 85.65 58 THR C CA 1
ATOM 2155 C C . THR C 1 82 ? 100.222 84.430 30.450 1.00 85.93 58 THR C C 1
ATOM 2156 O O . THR C 1 82 ? 100.685 85.414 31.074 1.00 83.81 58 THR C O 1
ATOM 2160 N N . HIS C 1 83 ? 100.498 83.135 30.701 1.00 84.75 59 HIS C N 1
ATOM 2161 C CA . HIS C 1 83 ? 101.289 82.701 31.880 1.00 87.15 59 HIS C CA 1
ATOM 2162 C C . HIS C 1 83 ? 102.610 83.470 31.919 1.00 89.13 59 HIS C C 1
ATOM 2163 O O . HIS C 1 83 ? 102.843 84.165 32.909 1.00 91.10 59 HIS C O 1
ATOM 2170 N N . GLN C 1 84 ? 103.434 83.384 30.875 1.00 90.87 60 GLN C N 1
ATOM 2171 C CA . GLN C 1 84 ? 104.624 84.262 30.775 1.00 95.74 60 GLN C CA 1
ATOM 2172 C C . GLN C 1 84 ? 104.168 85.574 30.138 1.00 102.82 60 GLN C C 1
ATOM 2173 O O . GLN C 1 84 ? 103.080 85.586 29.572 1.00 111.29 60 GLN C O 1
ATOM 2179 N N . TYR C 1 85 ? 104.891 86.675 30.327 1.00 106.22 61 TYR C N 1
ATOM 2180 C CA . TYR C 1 85 ? 104.438 88.032 29.911 1.00 108.26 61 TYR C CA 1
ATOM 2181 C C . TYR C 1 85 ? 103.515 88.639 30.973 1.00 112.27 61 TYR C C 1
ATOM 2182 O O . TYR C 1 85 ? 103.411 89.866 30.969 1.00 117.97 61 TYR C O 1
ATOM 2184 N N . GLY C 1 86 ? 102.856 87.858 31.842 1.00 112.85 62 GLY C N 1
ATOM 2185 C CA . GLY C 1 86 ? 101.949 88.409 32.886 1.00 117.10 62 GLY C CA 1
ATOM 2186 C C . GLY C 1 86 ? 100.667 89.008 32.304 1.00 117.72 62 GLY C C 1
ATOM 2187 O O . GLY C 1 86 ? 99.851 88.236 31.746 1.00 116.09 62 GLY C O 1
ATOM 2188 N N . LYS C 1 87 ? 100.462 90.327 32.426 1.00 121.59 63 LYS C N 1
ATOM 2189 C CA . LYS C 1 87 ? 99.476 91.080 31.597 1.00 123.38 63 LYS C CA 1
ATOM 2190 C C . LYS C 1 87 ? 99.847 90.874 30.113 1.00 122.34 63 LYS C C 1
ATOM 2191 O O . LYS C 1 87 ? 101.037 91.026 29.779 1.00 119.29 63 LYS C O 1
ATOM 2193 N N . ALA C 1 88 ? 98.887 90.496 29.259 1.00 123.65 64 ALA C N 1
ATOM 2194 C CA . ALA C 1 88 ? 99.083 90.295 27.797 1.00 121.85 64 ALA C CA 1
ATOM 2195 C C . ALA C 1 88 ? 97.893 90.866 27.018 1.00 125.52 64 ALA C C 1
ATOM 2196 O O . ALA C 1 88 ? 96.748 90.662 27.430 1.00 126.39 64 ALA C O 1
ATOM 2198 N N . SER C 1 89 ? 98.148 91.537 25.900 1.00 127.65 65 SER C N 1
ATOM 2199 C CA . SER C 1 89 ? 97.080 92.052 25.008 1.00 129.30 65 SER C CA 1
ATOM 2200 C C . SER C 1 89 ? 96.596 90.930 24.087 1.00 123.16 65 SER C C 1
ATOM 2201 O O . SER C 1 89 ? 97.318 89.939 23.930 1.00 115.75 65 SER C O 1
ATOM 2204 N N . ILE C 1 90 ? 95.392 91.073 23.537 1.00 124.95 66 ILE C N 1
ATOM 2205 C CA . ILE C 1 90 ? 94.813 90.125 22.537 1.00 124.23 66 ILE C CA 1
ATOM 2206 C C . ILE C 1 90 ? 95.843 89.916 21.423 1.00 121.04 66 ILE C C 1
ATOM 2207 O O . ILE C 1 90 ? 96.124 88.752 21.062 1.00 119.13 66 ILE C O 1
ATOM 2212 N N . SER C 1 91 ? 96.468 90.998 20.973 1.00 121.44 67 SER C N 1
ATOM 2213 C CA . SER C 1 91 ? 97.491 90.976 19.901 1.00 117.66 67 SER C CA 1
ATOM 2214 C C . SER C 1 91 ? 98.594 89.992 20.263 1.00 109.98 67 SER C C 1
ATOM 2215 O O . SER C 1 91 ? 98.913 89.167 19.416 1.00 114.58 67 SER C O 1
ATOM 2218 N N . GLN C 1 92 ? 99.236 90.168 21.419 1.00 105.56 68 GLN C N 1
ATOM 2219 C CA . GLN C 1 92 ? 100.451 89.399 21.793 1.00 101.23 68 GLN C CA 1
ATOM 2220 C C . GLN C 1 92 ? 100.067 87.926 21.898 1.00 94.44 68 GLN C C 1
ATOM 2221 O O . GLN C 1 92 ? 100.887 87.079 21.503 1.00 88.76 68 GLN C O 1
ATOM 2227 N N . ILE C 1 93 ? 98.851 87.641 22.365 1.00 95.80 69 ILE C N 1
ATOM 2228 C CA . ILE C 1 93 ? 98.346 86.238 22.391 1.00 92.70 69 ILE C CA 1
ATOM 2229 C C . ILE C 1 93 ? 98.358 85.779 20.923 1.00 89.13 69 ILE C C 1
ATOM 2230 O O . ILE C 1 93 ? 99.168 84.880 20.594 1.00 78.74 69 ILE C O 1
ATOM 2232 N N . SER C 1 94 ? 97.631 86.493 20.048 1.00 96.38 70 SER C N 1
ATOM 2233 C CA . SER C 1 94 ? 97.429 86.113 18.616 1.00 98.01 70 SER C CA 1
ATOM 2234 C C . SER C 1 94 ? 98.782 85.809 17.983 1.00 93.74 70 SER C C 1
ATOM 2235 O O . SER C 1 94 ? 98.876 84.772 17.289 1.00 93.30 70 SER C O 1
ATOM 2238 N N . GLU C 1 95 ? 99.785 86.642 18.289 1.00 91.95 71 GLU C N 1
ATOM 2239 C CA . GLU C 1 95 ? 101.161 86.521 17.746 1.00 89.70 71 GLU C CA 1
ATOM 2240 C C . GLU C 1 95 ? 101.635 85.096 18.005 1.00 83.58 71 GLU C C 1
ATOM 2241 O O . GLU C 1 95 ? 102.048 84.494 17.046 1.00 87.97 71 GLU C O 1
ATOM 2243 N N . TYR C 1 96 ? 101.537 84.562 19.221 1.00 82.86 72 TYR C N 1
ATOM 2244 C CA . TYR C 1 96 ? 102.103 83.218 19.534 1.00 79.99 72 TYR C CA 1
ATOM 2245 C C . TYR C 1 96 ? 101.004 82.153 19.629 1.00 77.96 72 TYR C C 1
ATOM 2246 O O . TYR C 1 96 ? 101.259 80.952 19.387 1.00 71.28 72 TYR C O 1
ATOM 2255 N N . ALA C 1 97 ? 99.784 82.584 19.936 1.00 84.87 73 ALA C N 1
ATOM 2256 C CA . ALA C 1 97 ? 98.571 81.736 20.071 1.00 86.03 73 ALA C CA 1
ATOM 2257 C C . ALA C 1 97 ? 98.319 80.883 18.813 1.00 88.67 73 ALA C C 1
ATOM 2258 O O . ALA C 1 97 ? 97.556 79.882 18.924 1.00 90.19 73 ALA C O 1
ATOM 2260 N N . MET C 1 98 ? 98.915 81.243 17.663 1.00 89.59 74 MET C N 1
ATOM 2261 C CA . MET C 1 98 ? 98.625 80.592 16.353 1.00 91.32 74 MET C CA 1
ATOM 2262 C C . MET C 1 98 ? 97.109 80.647 16.096 1.00 93.46 74 MET C C 1
ATOM 2263 O O . MET C 1 98 ? 96.479 79.558 15.993 1.00 95.65 74 MET C O 1
ATOM 2268 N N . ALA C 1 99 ? 96.521 81.845 16.039 1.00 93.90 75 ALA C N 1
ATOM 2269 C CA . ALA C 1 99 ? 95.075 82.024 15.744 1.00 99.20 75 ALA C CA 1
ATOM 2270 C C . ALA C 1 99 ? 94.776 83.491 15.411 1.00 103.59 75 ALA C C 1
ATOM 2271 O O . ALA C 1 99 ? 95.542 84.366 15.894 1.00 102.27 75 ALA C O 1
ATOM 2273 N N . LYS C 1 100 ? 93.682 83.749 14.671 1.00 106.57 76 LYS C N 1
ATOM 2274 C CA . LYS C 1 100 ? 93.346 85.103 14.136 1.00 111.09 76 LYS C CA 1
ATOM 2275 C C . LYS C 1 100 ? 92.722 85.971 15.251 1.00 112.99 76 LYS C C 1
ATOM 2276 O O . LYS C 1 100 ? 91.747 85.531 15.906 1.00 112.20 76 LYS C O 1
ATOM 2278 N N . MET C 1 101 ? 93.233 87.192 15.434 1.00 114.79 77 MET C N 1
ATOM 2279 C CA . MET C 1 101 ? 92.801 88.130 16.511 1.00 120.75 77 MET C CA 1
ATOM 2280 C C . MET C 1 101 ? 91.308 88.022 16.851 1.00 122.18 77 MET C C 1
ATOM 2281 O O . MET C 1 101 ? 90.984 88.022 18.031 1.00 120.75 77 MET C O 1
ATOM 2286 N N . PRO C 1 102 ? 90.329 87.947 15.916 1.00 123.01 78 PRO C N 1
ATOM 2287 C CA . PRO C 1 102 ? 88.930 87.780 16.325 1.00 124.73 78 PRO C CA 1
ATOM 2288 C C . PRO C 1 102 ? 88.664 86.467 17.084 1.00 118.52 78 PRO C C 1
ATOM 2289 O O . PRO C 1 102 ? 87.906 86.454 18.014 1.00 117.34 78 PRO C O 1
ATOM 2293 N N . THR C 1 103 ? 89.273 85.374 16.641 1.00 112.91 79 THR C N 1
ATOM 2294 C CA . THR C 1 103 ? 89.068 84.021 17.216 1.00 108.62 79 THR C CA 1
ATOM 2295 C C . THR C 1 103 ? 89.847 83.949 18.535 1.00 103.11 79 THR C C 1
ATOM 2296 O O . THR C 1 103 ? 89.475 83.172 19.432 1.00 101.93 79 THR C O 1
ATOM 2300 N N . VAL C 1 104 ? 90.933 84.707 18.641 1.00 99.52 80 VAL C N 1
ATOM 2301 C CA . VAL C 1 104 ? 91.632 84.918 19.937 1.00 98.24 80 VAL C CA 1
ATOM 2302 C C . VAL C 1 104 ? 90.640 85.599 20.896 1.00 101.97 80 VAL C C 1
ATOM 2303 O O . VAL C 1 104 ? 90.522 85.146 22.016 1.00 103.28 80 VAL C O 1
ATOM 2307 N N . THR C 1 105 ? 89.896 86.611 20.446 1.00 103.98 81 THR C N 1
ATOM 2308 C CA . THR C 1 105 ? 88.808 87.245 21.225 1.00 103.63 81 THR C CA 1
ATOM 2309 C C . THR C 1 105 ? 87.840 86.147 21.671 1.00 102.06 81 THR C C 1
ATOM 2310 O O . THR C 1 105 ? 87.563 86.096 22.885 1.00 103.73 81 THR C O 1
ATOM 2314 N N . LYS C 1 106 ? 87.352 85.297 20.764 1.00 98.70 82 LYS C N 1
ATOM 2315 C CA . LYS C 1 106 ? 86.361 84.259 21.157 1.00 98.29 82 LYS C CA 1
ATOM 2316 C C . LYS C 1 106 ? 86.981 83.420 22.278 1.00 96.25 82 LYS C C 1
ATOM 2317 O O . LYS C 1 106 ? 86.318 83.250 23.322 1.00 97.67 82 LYS C O 1
ATOM 2319 N N . ILE C 1 107 ? 88.219 82.958 22.106 1.00 93.80 83 ILE C N 1
ATOM 2320 C CA . ILE C 1 107 ? 88.843 82.011 23.077 1.00 94.83 83 ILE C CA 1
ATOM 2321 C C . ILE C 1 107 ? 89.086 82.711 24.427 1.00 97.04 83 ILE C C 1
ATOM 2322 O O . ILE C 1 107 ? 88.802 82.088 25.488 1.00 97.56 83 ILE C O 1
ATOM 2327 N N . VAL C 1 108 ? 89.555 83.966 24.420 1.00 97.11 84 VAL C N 1
ATOM 2328 C CA . VAL C 1 108 ? 89.845 84.712 25.681 1.00 97.45 84 VAL C CA 1
ATOM 2329 C C . VAL C 1 108 ? 88.504 84.877 26.405 1.00 101.49 84 VAL C C 1
ATOM 2330 O O . VAL C 1 108 ? 88.475 84.683 27.617 1.00 101.33 84 VAL C O 1
ATOM 2334 N N . GLY C 1 109 ? 87.447 85.217 25.661 1.00 103.63 85 GLY C N 1
ATOM 2335 C CA . GLY C 1 109 ? 86.067 85.287 26.166 1.00 105.67 85 GLY C CA 1
ATOM 2336 C C . GLY C 1 109 ? 85.710 84.013 26.901 1.00 104.10 85 GLY C C 1
ATOM 2337 O O . GLY C 1 109 ? 85.268 84.118 28.058 1.00 107.77 85 GLY C O 1
ATOM 2338 N N . ARG C 1 110 ? 85.925 82.853 26.268 1.00 98.33 86 ARG C N 1
ATOM 2339 C CA . ARG C 1 110 ? 85.567 81.530 26.838 1.00 94.55 86 ARG C CA 1
ATOM 2340 C C . ARG C 1 110 ? 86.361 81.338 28.141 1.00 92.03 86 ARG C C 1
ATOM 2341 O O . ARG C 1 110 ? 85.711 81.029 29.168 1.00 93.60 86 ARG C O 1
ATOM 2343 N N . LEU C 1 111 ? 87.676 81.592 28.140 1.00 88.54 87 LEU C N 1
ATOM 2344 C CA . LEU C 1 111 ? 88.552 81.426 29.336 1.00 87.70 87 LEU C CA 1
ATOM 2345 C C . LEU C 1 111 ? 88.051 82.367 30.450 1.00 92.47 87 LEU C C 1
ATOM 2346 O O . LEU C 1 111 ? 87.949 81.879 31.614 1.00 90.51 87 LEU C O 1
ATOM 2351 N N . ARG C 1 112 ? 87.726 83.630 30.097 1.00 95.00 88 ARG C N 1
ATOM 2352 C CA . ARG C 1 112 ? 87.309 84.702 31.041 1.00 98.43 88 ARG C CA 1
ATOM 2353 C C . ARG C 1 112 ? 86.052 84.225 31.800 1.00 103.05 88 ARG C C 1
ATOM 2354 O O . ARG C 1 112 ? 85.999 84.348 33.048 1.00 102.62 88 ARG C O 1
ATOM 2356 N N . GLU C 1 113 ? 85.097 83.640 31.084 1.00 105.02 89 GLU C N 1
ATOM 2357 C CA . GLU C 1 113 ? 83.785 83.209 31.629 1.00 108.32 89 GLU C CA 1
ATOM 2358 C C . GLU C 1 113 ? 83.947 82.069 32.636 1.00 107.54 89 GLU C C 1
ATOM 2359 O O . GLU C 1 113 ? 83.070 81.944 33.475 1.00 113.86 89 GLU C O 1
ATOM 2365 N N . ASP C 1 114 ? 85.029 81.307 32.583 1.00 106.44 90 ASP C N 1
ATOM 2366 C CA . ASP C 1 114 ? 85.324 80.242 33.590 1.00 105.06 90 ASP C CA 1
ATOM 2367 C C . ASP C 1 114 ? 86.472 80.666 34.530 1.00 102.12 90 ASP C C 1
ATOM 2368 O O . ASP C 1 114 ? 87.037 79.773 35.258 1.00 102.55 90 ASP C O 1
ATOM 2373 N N . GLY C 1 115 ? 86.761 81.964 34.628 1.00 98.69 91 GLY C N 1
ATOM 2374 C CA . GLY C 1 115 ? 87.666 82.543 35.642 1.00 95.74 91 GLY C CA 1
ATOM 2375 C C . GLY C 1 115 ? 89.029 81.891 35.664 1.00 92.54 91 GLY C C 1
ATOM 2376 O O . GLY C 1 115 ? 89.590 81.732 36.807 1.00 88.21 91 GLY C O 1
ATOM 2377 N N . LEU C 1 116 ? 89.542 81.529 34.457 1.00 89.61 92 LEU C N 1
ATOM 2378 C CA . LEU C 1 116 ? 90.970 81.201 34.269 1.00 85.77 92 LEU C CA 1
ATOM 2379 C C . LEU C 1 116 ? 91.701 82.505 33.911 1.00 85.25 92 LEU C C 1
ATOM 2380 O O . LEU C 1 116 ? 92.924 82.578 34.147 1.00 85.16 92 LEU C O 1
ATOM 2385 N N . VAL C 1 117 ? 90.978 83.535 33.467 1.00 87.26 93 VAL C N 1
ATOM 2386 C CA . VAL C 1 117 ? 91.610 84.789 32.952 1.00 90.44 93 VAL C CA 1
ATOM 2387 C C . VAL C 1 117 ? 90.736 86.002 33.315 1.00 96.33 93 VAL C C 1
ATOM 2388 O O . VAL C 1 117 ? 89.512 85.866 33.354 1.00 97.12 93 VAL C O 1
ATOM 2392 N N . THR C 1 118 ? 91.368 87.151 33.578 1.00 100.99 94 THR C N 1
ATOM 2393 C CA . THR C 1 118 ? 90.719 88.379 34.107 1.00 107.30 94 THR C CA 1
ATOM 2394 C C . THR C 1 118 ? 91.435 89.606 33.525 1.00 110.54 94 THR C C 1
ATOM 2395 O O . THR C 1 118 ? 92.413 89.395 32.785 1.00 105.36 94 THR C O 1
ATOM 2399 N N . THR C 1 119 ? 90.963 90.823 33.867 1.00 119.55 95 THR C N 1
ATOM 2400 C CA . THR C 1 119 ? 91.551 92.177 33.595 1.00 126.73 95 THR C CA 1
ATOM 2401 C C . THR C 1 119 ? 90.848 92.751 32.353 1.00 127.79 95 THR C C 1
ATOM 2402 O O . THR C 1 119 ? 89.611 92.988 32.517 1.00 125.15 95 THR C O 1
ATOM 2406 N N . GLU C 1 130 ? 93.535 93.874 27.517 1.00 131.49 106 GLU C N 1
ATOM 2407 C CA . GLU C 1 130 ? 94.599 93.032 28.132 1.00 127.23 106 GLU C CA 1
ATOM 2408 C C . GLU C 1 130 ? 93.951 91.977 29.034 1.00 121.47 106 GLU C C 1
ATOM 2409 O O . GLU C 1 130 ? 92.849 92.244 29.647 1.00 123.26 106 GLU C O 1
ATOM 2415 N N . VAL C 1 131 ? 94.637 90.850 29.193 1.00 111.12 107 VAL C N 1
ATOM 2416 C CA . VAL C 1 131 ? 94.178 89.795 30.134 1.00 106.51 107 VAL C CA 1
ATOM 2417 C C . VAL C 1 131 ? 95.339 89.312 30.995 1.00 103.96 107 VAL C C 1
ATOM 2418 O O . VAL C 1 131 ? 96.493 89.402 30.545 1.00 98.15 107 VAL C O 1
ATOM 2422 N N . MET C 1 132 ? 94.989 88.870 32.210 1.00 104.99 108 MET C N 1
ATOM 2423 C CA . MET C 1 132 ? 95.909 88.272 33.204 1.00 103.14 108 MET C CA 1
ATOM 2424 C C . MET C 1 132 ? 95.341 86.924 33.638 1.00 99.85 108 MET C C 1
ATOM 2425 O O . MET C 1 132 ? 94.118 86.739 33.539 1.00 100.84 108 MET C O 1
ATOM 2427 N N . LEU C 1 133 ? 96.211 86.033 34.105 1.00 97.42 109 LEU C N 1
ATOM 2428 C CA . LEU C 1 133 ? 95.830 84.713 34.676 1.00 95.00 109 LEU C CA 1
ATOM 2429 C C . LEU C 1 133 ? 95.213 84.955 36.055 1.00 97.74 109 LEU C C 1
ATOM 2430 O O . LEU C 1 133 ? 95.292 86.090 36.549 1.00 100.79 109 LEU C O 1
ATOM 2435 N N . THR C 1 134 ? 94.679 83.878 36.625 1.00 97.15 110 THR C N 1
ATOM 2436 C CA . THR C 1 134 ? 93.876 83.784 37.867 1.00 97.84 110 THR C CA 1
ATOM 2437 C C . THR C 1 134 ? 94.471 82.635 38.677 1.00 97.44 110 THR C C 1
ATOM 2438 O O . THR C 1 134 ? 95.121 81.790 38.063 1.00 98.32 110 THR C O 1
ATOM 2442 N N . ASP C 1 135 ? 94.301 82.628 39.995 1.00 99.36 111 ASP C N 1
ATOM 2443 C CA . ASP C 1 135 ? 94.833 81.558 40.878 1.00 98.37 111 ASP C CA 1
ATOM 2444 C C . ASP C 1 135 ? 94.327 80.188 40.376 1.00 94.61 111 ASP C C 1
ATOM 2445 O O . ASP C 1 135 ? 95.090 79.226 40.444 1.00 93.24 111 ASP C O 1
ATOM 2447 N N . ALA C 1 136 ? 93.060 80.083 39.969 1.00 94.73 112 ALA C N 1
ATOM 2448 C CA . ALA C 1 136 ? 92.443 78.876 39.377 1.00 92.70 112 ALA C CA 1
ATOM 2449 C C . ALA C 1 136 ? 93.076 78.650 38.018 1.00 91.05 112 ALA C C 1
ATOM 2450 O O . ALA C 1 136 ? 93.239 77.459 37.622 1.00 90.01 112 ALA C O 1
ATOM 2452 N N . GLY C 1 137 ? 93.307 79.767 37.314 1.00 90.22 113 GLY C N 1
ATOM 2453 C CA . GLY C 1 137 ? 93.938 79.800 35.985 1.00 84.93 113 GLY C CA 1
ATOM 2454 C C . GLY C 1 137 ? 95.311 79.195 36.066 1.00 81.98 113 GLY C C 1
ATOM 2455 O O . GLY C 1 137 ? 95.582 78.294 35.252 1.00 83.09 113 GLY C O 1
ATOM 2456 N N . ARG C 1 138 ? 96.120 79.670 37.020 1.00 80.44 114 ARG C N 1
ATOM 2457 C CA . ARG C 1 138 ? 97.492 79.194 37.331 1.00 77.86 114 ARG C CA 1
ATOM 24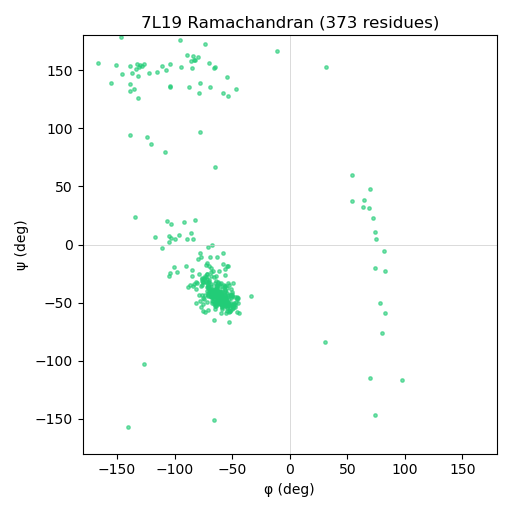58 C C . ARG C 1 138 ? 97.434 77.698 37.686 1.00 76.56 114 ARG C C 1
ATOM 2459 O O . ARG C 1 138 ? 98.354 76.940 37.315 1.00 72.90 114 ARG C O 1
ATOM 2461 N N . GLN C 1 139 ? 96.405 77.266 38.401 1.00 79.45 115 GLN C N 1
ATOM 2462 C CA . GLN C 1 139 ? 96.239 75.834 38.764 1.00 80.76 115 GLN C CA 1
ATOM 2463 C C . GLN C 1 139 ? 96.010 75.067 37.460 1.00 78.38 115 GLN C C 1
ATOM 2464 O O . GLN C 1 139 ? 96.583 73.993 37.312 1.00 77.28 115 GLN C O 1
ATOM 2466 N N . LYS C 1 140 ? 95.192 75.588 36.549 1.00 79.09 116 LYS C N 1
ATOM 2467 C CA . LYS C 1 140 ? 94.918 74.881 35.276 1.00 77.68 116 LYS C CA 1
ATOM 2468 C C . LYS C 1 140 ? 96.239 74.797 34.523 1.00 75.99 116 LYS C C 1
ATOM 2469 O O . LYS C 1 140 ? 96.560 73.708 34.077 1.00 73.50 116 LYS C O 1
ATOM 2473 N N . VAL C 1 141 ? 96.976 75.904 34.422 1.00 77.02 117 VAL C N 1
ATOM 2474 C CA . VAL C 1 141 ? 98.327 75.896 33.797 1.00 77.38 117 VAL C CA 1
ATOM 2475 C C . VAL C 1 141 ? 99.112 74.722 34.374 1.00 81.08 117 VAL C C 1
ATOM 2476 O O . VAL C 1 141 ? 99.577 73.928 33.612 1.00 83.89 117 VAL C O 1
ATOM 2480 N N . GLU C 1 142 ? 99.202 74.585 35.685 1.00 92.60 118 GLU C N 1
ATOM 2481 C CA . GLU C 1 142 ? 100.040 73.511 36.284 1.00 96.43 118 GLU C CA 1
ATOM 2482 C C . GLU C 1 142 ? 99.455 72.147 35.880 1.00 91.67 118 GLU C C 1
ATOM 2483 O O . GLU C 1 142 ? 100.243 71.367 35.347 1.00 96.89 118 GLU C O 1
ATOM 2489 N N . GLU C 1 143 ? 98.162 71.865 36.066 1.00 89.88 119 GLU C N 1
ATOM 2490 C CA . GLU C 1 143 ? 97.536 70.559 35.672 1.00 90.92 119 GLU C CA 1
ATOM 2491 C C . GLU C 1 143 ? 97.772 70.287 34.172 1.00 87.29 119 GLU C C 1
ATOM 2492 O O . GLU C 1 143 ? 98.190 69.157 33.813 1.00 86.33 119 GLU C O 1
ATOM 2494 N N . ALA C 1 144 ? 97.482 71.264 33.313 1.00 84.59 120 ALA C N 1
ATOM 2495 C CA . ALA C 1 144 ? 97.592 71.117 31.847 1.00 80.02 120 ALA C CA 1
ATOM 2496 C C . ALA C 1 144 ? 99.037 70.804 31.516 1.00 76.88 120 ALA C C 1
ATOM 2497 O O . ALA C 1 144 ? 99.252 69.854 30.774 1.00 74.76 120 ALA C O 1
ATOM 2499 N N . MET C 1 145 ? 99.958 71.595 32.072 1.00 77.25 121 MET C N 1
ATOM 2500 C CA . MET C 1 145 ? 101.406 71.556 31.736 1.00 74.64 121 MET C CA 1
ATOM 2501 C C . MET C 1 145 ? 101.970 70.242 32.291 1.00 74.48 121 MET C C 1
ATOM 2502 O O . MET C 1 145 ? 102.786 69.627 31.635 1.00 76.22 121 MET C O 1
ATOM 2507 N N . ALA C 1 146 ? 101.431 69.717 33.381 1.00 78.24 122 ALA C N 1
ATOM 2508 C CA . ALA C 1 146 ? 101.727 68.329 33.801 1.00 80.23 122 ALA C CA 1
ATOM 2509 C C . ALA C 1 146 ? 101.393 67.371 32.647 1.00 75.91 122 ALA C C 1
ATOM 2510 O O . ALA C 1 146 ? 102.286 66.651 32.218 1.00 74.33 122 ALA C O 1
ATOM 2512 N N . GLN C 1 147 ? 100.147 67.346 32.183 1.00 78.02 123 GLN C N 1
ATOM 2513 C CA . GLN C 1 147 ? 99.676 66.401 31.120 1.00 78.99 123 GLN C CA 1
ATOM 2514 C C . GLN C 1 147 ? 100.484 66.607 29.823 1.00 73.23 123 GLN C C 1
ATOM 2515 O O . GLN C 1 147 ? 100.953 65.601 29.233 1.00 71.22 123 GLN C O 1
ATOM 2517 N N . ALA C 1 148 ? 100.762 67.865 29.474 1.00 69.72 124 ALA C N 1
ATOM 2518 C CA . ALA C 1 148 ? 101.411 68.270 28.206 1.00 64.93 124 ALA C CA 1
ATOM 2519 C C . ALA C 1 148 ? 102.881 67.870 28.208 1.00 62.34 124 ALA C C 1
ATOM 2520 O O . ALA C 1 148 ? 103.439 67.554 27.124 1.00 66.62 124 ALA C O 1
ATOM 2522 N N . GLY C 1 149 ? 103.511 67.958 29.372 1.00 58.00 125 GLY C N 1
ATOM 2523 C CA . GLY C 1 149 ? 104.886 67.494 29.597 1.00 54.28 125 GLY C CA 1
ATOM 2524 C C . GLY C 1 149 ? 104.972 66.004 29.421 1.00 53.10 125 GLY C C 1
ATOM 2525 O O . GLY C 1 149 ? 106.028 65.555 28.986 1.00 52.83 125 GLY C O 1
ATOM 2526 N N . LYS C 1 150 ? 103.923 65.241 29.732 1.00 54.81 126 LYS C N 1
ATOM 2527 C CA . LYS C 1 150 ? 103.973 63.771 29.557 1.00 57.17 126 LYS C CA 1
ATOM 2528 C C . LYS C 1 150 ? 104.119 63.542 28.058 1.00 56.27 126 LYS C C 1
ATOM 2529 O O . LYS C 1 150 ? 104.953 62.718 27.628 1.00 53.08 126 LYS C O 1
ATOM 2532 N N . VAL C 1 151 ? 103.427 64.359 27.277 1.00 56.34 127 VAL C N 1
ATOM 2533 C CA . VAL C 1 151 ? 103.441 64.189 25.787 1.00 56.36 127 VAL C CA 1
ATOM 2534 C C . VAL C 1 151 ? 104.781 64.715 25.231 1.00 54.17 127 VAL C C 1
ATOM 2535 O O . VAL C 1 151 ? 105.380 64.046 24.329 1.00 54.54 127 VAL C O 1
ATOM 2539 N N . PHE C 1 152 ? 105.257 65.871 25.708 1.00 52.34 128 PHE C N 1
ATOM 2540 C CA . PHE C 1 152 ? 106.558 66.426 25.258 1.00 51.74 128 PHE C CA 1
ATOM 2541 C C . PHE C 1 152 ? 107.660 65.451 25.588 1.00 52.57 128 PHE C C 1
ATOM 2542 O O . PHE C 1 152 ? 108.599 65.324 24.831 1.00 53.83 128 PHE C O 1
ATOM 2550 N N . GLU C 1 153 ? 107.553 64.766 26.702 1.00 56.33 129 GLU C N 1
ATOM 2551 C CA . GLU C 1 153 ? 108.673 63.884 27.105 1.00 59.12 129 GLU C CA 1
ATOM 2552 C C . GLU C 1 153 ? 108.716 62.675 26.177 1.00 56.62 129 GLU C C 1
ATOM 2553 O O . GLU C 1 153 ? 109.845 62.292 25.806 1.00 52.87 129 GLU C O 1
ATOM 2559 N N . LYS C 1 154 ? 107.545 62.126 25.820 1.00 58.49 130 LYS C N 1
ATOM 2560 C CA . LYS C 1 154 ? 107.430 60.878 25.019 1.00 60.17 130 LYS C CA 1
ATOM 2561 C C . LYS C 1 154 ? 107.804 61.204 23.577 1.00 58.28 130 LYS C C 1
ATOM 2562 O O . LYS C 1 154 ? 108.592 60.462 22.972 1.00 55.91 130 LYS C O 1
ATOM 2568 N N . GLY C 1 155 ? 107.306 62.323 23.063 1.00 54.62 131 GLY C N 1
ATOM 2569 C CA . GLY C 1 155 ? 107.664 62.760 21.709 1.00 53.45 131 GLY C CA 1
ATOM 2570 C C . GLY C 1 155 ? 109.161 62.763 21.498 1.00 50.27 131 GLY C C 1
ATOM 2571 O O . GLY C 1 155 ? 109.636 62.286 20.419 1.00 46.85 131 GLY C O 1
ATOM 2572 N N . PHE C 1 156 ? 109.892 63.281 22.489 1.00 48.42 132 PHE C N 1
ATOM 2573 C CA . PHE C 1 156 ? 111.339 63.539 22.341 1.00 46.18 132 PHE C CA 1
ATOM 2574 C C . PHE C 1 156 ? 112.160 62.434 22.971 1.00 44.00 132 PHE C C 1
ATOM 2575 O O . PHE C 1 156 ? 113.362 62.516 22.788 1.00 44.08 132 PHE C O 1
ATOM 2583 N N . LYS C 1 157 ? 111.564 61.361 23.472 1.00 46.41 133 LYS C N 1
ATOM 2584 C CA . LYS C 1 157 ? 112.344 60.317 24.185 1.00 48.78 133 LYS C CA 1
ATOM 2585 C C . LYS C 1 157 ? 113.495 59.822 23.333 1.00 47.11 133 LYS C C 1
ATOM 2586 O O . LYS C 1 157 ? 113.236 59.449 22.214 1.00 49.45 133 LYS C O 1
ATOM 2592 N N . GLY C 1 158 ? 114.719 59.809 23.847 1.00 46.52 134 GLY C N 1
ATOM 2593 C CA . GLY C 1 158 ? 115.868 59.211 23.135 1.00 48.40 134 GLY C CA 1
ATOM 2594 C C . GLY C 1 158 ? 116.511 60.122 22.084 1.00 48.17 134 GLY C C 1
ATOM 2595 O O . GLY C 1 158 ? 117.571 59.787 21.533 1.00 49.27 134 GLY C O 1
ATOM 2596 N N . MET C 1 159 ? 115.926 61.280 21.838 1.00 49.07 135 MET C N 1
ATOM 2597 C CA . MET C 1 159 ? 116.503 62.288 20.946 1.00 48.23 135 MET C CA 1
ATOM 2598 C C . MET C 1 159 ? 117.440 63.191 21.709 1.00 48.92 135 MET C C 1
ATOM 2599 O O . MET C 1 159 ? 117.037 63.719 22.708 1.00 53.48 135 MET C O 1
ATOM 2604 N N . THR C 1 160 ? 118.603 63.480 21.165 1.00 49.05 136 THR C N 1
ATOM 2605 C CA . THR C 1 160 ? 119.583 64.310 21.883 1.00 49.32 136 THR C CA 1
ATOM 2606 C C . THR C 1 160 ? 119.207 65.781 21.765 1.00 48.90 136 THR C C 1
ATOM 2607 O O . THR C 1 160 ? 118.459 66.170 20.871 1.00 48.13 136 THR C O 1
ATOM 2611 N N . ARG C 1 161 ? 119.759 66.570 22.662 1.00 50.48 137 ARG C N 1
ATOM 2612 C CA . ARG C 1 161 ? 119.626 68.023 22.584 1.00 51.29 137 ARG C CA 1
ATOM 2613 C C . ARG C 1 161 ? 120.195 68.497 21.220 1.00 52.24 137 ARG C C 1
ATOM 2614 O O . ARG C 1 161 ? 119.543 69.265 20.514 1.00 50.08 137 ARG C O 1
ATOM 2622 N N . ASN C 1 162 ? 121.397 68.074 20.832 1.00 52.88 138 ASN C N 1
ATOM 2623 C CA . ASN C 1 162 ? 121.956 68.612 19.571 1.00 49.63 138 ASN C CA 1
ATOM 2624 C C . ASN C 1 162 ? 121.099 68.159 18.375 1.00 50.71 138 ASN C C 1
ATOM 2625 O O . ASN C 1 162 ? 120.976 68.922 17.374 1.00 51.38 138 ASN C O 1
ATOM 2630 N N . GLN C 1 163 ? 120.511 66.976 18.405 1.00 48.93 139 GLN C N 1
ATOM 2631 C CA . GLN C 1 163 ? 119.613 66.535 17.319 1.00 47.45 139 GLN C CA 1
ATOM 2632 C C . GLN C 1 163 ? 118.350 67.414 17.274 1.00 49.35 139 GLN C C 1
ATOM 2633 O O . GLN C 1 163 ? 117.943 67.813 16.192 1.00 54.80 139 GLN C O 1
ATOM 2639 N N . VAL C 1 164 ? 117.688 67.684 18.389 1.00 50.43 140 VAL C N 1
ATOM 2640 C CA . VAL C 1 164 ? 116.470 68.558 18.419 1.00 47.35 140 VAL C CA 1
ATOM 2641 C C . VAL C 1 164 ? 116.885 69.984 17.981 1.00 45.45 140 VAL C C 1
ATOM 2642 O O . VAL C 1 164 ? 116.167 70.628 17.175 1.00 45.84 140 VAL C O 1
ATOM 2646 N N . ALA C 1 165 ? 118.039 70.465 18.437 1.00 43.33 141 ALA C N 1
ATOM 2647 C CA . ALA C 1 165 ? 118.573 71.794 18.050 1.00 43.41 141 ALA C CA 1
ATOM 2648 C C . ALA C 1 165 ? 118.741 71.893 16.509 1.00 45.18 141 ALA C C 1
ATOM 2649 O O . ALA C 1 165 ? 118.170 72.847 15.933 1.00 45.16 141 ALA C O 1
ATOM 2651 N N . LYS C 1 166 ? 119.391 70.910 15.847 1.00 44.88 142 LYS C N 1
ATOM 2652 C CA . LYS C 1 166 ? 119.574 70.866 14.369 1.00 45.76 142 LYS C CA 1
ATOM 2653 C C . LYS C 1 166 ? 118.215 70.810 13.677 1.00 43.63 142 LYS C C 1
ATOM 2654 O O . LYS C 1 166 ? 117.984 71.613 12.760 1.00 42.14 142 LYS C O 1
ATOM 2658 N N . MET C 1 167 ? 117.291 70.027 14.204 1.00 45.17 143 MET C N 1
ATOM 2659 C CA . MET C 1 167 ? 115.911 69.933 13.657 1.00 48.42 143 MET C CA 1
ATOM 2660 C C . MET C 1 167 ? 115.201 71.288 13.751 1.00 51.07 143 MET C C 1
ATOM 2661 O O . MET C 1 167 ? 114.317 71.524 12.910 1.00 53.41 143 MET C O 1
ATOM 2666 N N . ASN C 1 168 ? 115.477 72.121 14.775 1.00 54.89 144 ASN C N 1
ATOM 2667 C CA . ASN C 1 168 ? 114.663 73.357 14.921 1.00 50.48 144 ASN C CA 1
ATOM 2668 C C . ASN C 1 168 ? 115.271 74.385 13.977 1.00 50.52 144 ASN C C 1
ATOM 2669 O O . ASN C 1 168 ? 114.471 75.129 13.426 1.00 48.97 144 ASN C O 1
ATOM 2674 N N . LEU C 1 169 ? 116.598 74.395 13.772 1.00 50.36 145 LEU C N 1
ATOM 2675 C CA . LEU C 1 169 ? 117.253 75.314 12.812 1.00 53.97 145 LEU C CA 1
ATOM 2676 C C . LEU C 1 169 ? 116.707 75.125 11.390 1.00 53.68 145 LEU C C 1
ATOM 2677 O O . LEU C 1 169 ? 116.404 76.107 10.735 1.00 51.60 145 LEU C O 1
ATOM 2682 N N . SER C 1 170 ? 116.690 73.881 10.933 1.00 52.16 146 SER C N 1
ATOM 2683 C CA . SER C 1 170 ? 116.120 73.471 9.637 1.00 49.99 146 SER C CA 1
ATOM 2684 C C . SER C 1 170 ? 114.690 73.999 9.496 1.00 50.84 146 SER C C 1
ATOM 2685 O O . SER C 1 170 ? 114.443 74.658 8.483 1.00 60.99 146 SER C O 1
ATOM 2688 N N . LEU C 1 171 ? 113.774 73.687 10.398 1.00 45.64 147 LEU C N 1
ATOM 2689 C CA . LEU C 1 171 ? 112.384 74.197 10.335 1.00 46.21 147 LEU C CA 1
ATOM 2690 C C . LEU C 1 171 ? 112.413 75.738 10.308 1.00 49.06 147 LEU C C 1
ATOM 2691 O O . LEU C 1 171 ? 111.560 76.362 9.690 1.00 51.40 147 LEU C O 1
ATOM 2696 N N . ALA C 1 172 ? 113.299 76.378 11.055 1.00 49.99 148 ALA C N 1
ATOM 2697 C CA . ALA C 1 172 ? 113.332 77.848 11.086 1.00 50.53 148 ALA C CA 1
ATOM 2698 C C . ALA C 1 172 ? 113.668 78.322 9.665 1.00 51.69 148 ALA C C 1
ATOM 2699 O O . ALA C 1 172 ? 113.102 79.299 9.243 1.00 57.39 148 ALA C O 1
ATOM 2701 N N . LY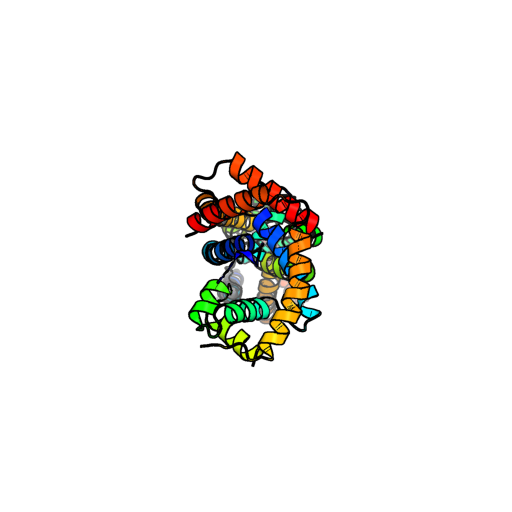S C 1 173 ? 114.629 77.712 8.991 1.00 49.64 149 LYS C N 1
ATOM 2702 C CA . LYS C 1 173 ? 114.990 78.090 7.608 1.00 52.27 149 LYS C CA 1
ATOM 2703 C C . LYS C 1 173 ? 113.728 77.958 6.736 1.00 52.01 149 LYS C C 1
ATOM 2704 O O . LYS C 1 173 ? 113.463 78.902 5.964 1.00 52.47 149 LYS C O 1
ATOM 2708 N N . VAL C 1 174 ? 112.945 76.881 6.886 1.00 47.52 150 VAL C N 1
ATOM 2709 C CA . VAL C 1 174 ? 111.702 76.683 6.095 1.00 47.61 150 VAL C CA 1
ATOM 2710 C C . VAL C 1 174 ? 110.760 77.870 6.366 1.00 52.14 150 VAL C C 1
ATOM 2711 O O . VAL C 1 174 ? 110.363 78.521 5.406 1.00 56.24 150 VAL C O 1
ATOM 2715 N N . LEU C 1 175 ? 110.422 78.160 7.624 1.00 53.42 151 LEU C N 1
ATOM 2716 C CA . LEU C 1 175 ? 109.688 79.389 8.058 1.00 56.85 151 LEU C CA 1
ATOM 2717 C C . LEU C 1 175 ? 110.308 80.665 7.445 1.00 58.19 151 LEU C C 1
ATOM 2718 O O . LEU C 1 175 ? 109.550 81.464 6.892 1.00 57.52 151 LEU C O 1
ATOM 2723 N N . ASP C 1 176 ? 111.623 80.887 7.526 1.00 62.03 152 ASP C N 1
ATOM 2724 C CA . ASP C 1 176 ? 112.216 82.085 6.883 1.00 68.88 152 ASP C CA 1
ATOM 2725 C C . ASP C 1 176 ? 111.763 82.143 5.432 1.00 67.98 152 ASP C C 1
ATOM 2726 O O . ASP C 1 176 ? 111.145 83.140 5.082 1.00 69.54 152 ASP C O 1
ATOM 2731 N N . ASN C 1 177 ? 112.042 81.083 4.667 1.00 65.96 153 ASN C N 1
ATOM 2732 C CA . ASN C 1 177 ? 111.657 80.929 3.239 1.00 62.54 153 ASN C CA 1
ATOM 2733 C C . ASN C 1 177 ? 110.160 81.152 3.109 1.00 63.83 153 ASN C C 1
ATOM 2734 O O . ASN C 1 177 ? 109.746 81.948 2.308 1.00 67.44 153 ASN C O 1
ATOM 2739 N N . LEU C 1 178 ? 109.358 80.477 3.892 1.00 62.73 154 LEU C N 1
ATOM 2740 C CA . LEU C 1 178 ? 107.897 80.635 3.731 1.00 67.99 154 LEU C CA 1
ATOM 2741 C C . LEU C 1 178 ? 107.419 82.072 4.022 1.00 76.41 154 LEU C C 1
ATOM 2742 O O . LEU C 1 178 ? 106.219 82.294 3.758 1.00 86.11 154 LEU C O 1
ATOM 2747 N N . ASN C 1 179 ? 108.199 83.018 4.583 1.00 78.09 155 ASN C N 1
ATOM 2748 C CA . ASN C 1 179 ? 107.715 84.433 4.653 1.00 82.73 155 ASN C CA 1
ATOM 2749 C C . ASN C 1 179 ? 108.770 85.410 4.111 1.00 86.72 155 ASN C C 1
ATOM 2750 O O . ASN C 1 179 ? 109.026 85.484 2.843 1.00 90.70 155 ASN C O 1
#